Protein AF-K3WAS2-F1 (afdb_monomer)

Organism: Globisporangium ultimum (strain ATCC 200006 / CBS 805.95 / DAOM BR144) (NCBI:txid431595)

Nearest PDB structures (foldseek):
  7zbz-assembly1_D  TM=4.398E-01  e=2.098E-04  Homo sapiens
  7z8t-assembly1_D  TM=2.552E-01  e=1.651E-04  Homo sapiens
  7b92-assembly1_C  TM=2.665E-01  e=4.301E-04  Homo sapiens
  4k92-assembly2_B  TM=4.602E-01  e=2.259E-01  Homo sapiens
  2bnx-assembly1_A  TM=2.368E-01  e=3.545E+00  Mus musculus

pLDDT: mean 71.41, std 23.86, range [25.17, 97.94]

Radius of gyration: 30.24 Å; Cα contacts (8 Å, |Δi|>4): 533; chains: 1; bounding box: 92×74×86 Å

Secondary structure (DSSP, 8-state):
-HHHHHTTS-S-S-----PPPHHHHHHHHHHHHH---HHHHHHHHHHHHHHHHHHHHHHHHHTTT--S---HHHHHHHHHHHHHHHHHHHHHHHHHHT-SSHHHHHHHHHHHHHHHTT-S-HHHHHHHHHHHHHHHHTSS-S--S---GGGTHHHHHHHHHHHHHHHHTEEE-THHHHGGGSS-HHHHHHHHHHHHHTT---S-----EEETTTEEEESS--HIIIIIHHHHHHHHTT-SSHHHHHHHHHHHHHHHHHS-HHHHHHHHHHHHHHHT-----S-TTS-----PPPHHHHHHHHHHHHHHGGGS-HHHHHHTHHHHHHHHHHHHT-SSHHHHHHHHHHHHHHHGGGG---SSTT-HHHHHHHHHHHHHHHHHHPPPS-TTSS-HHHHHHHHHHHHHHHHHHHHHHHH-TTHHHHHHHHHTTT-S-----PPPHHHHHHHHS--S--TTS--GGGSHHHHTTS-----------PPPPHHHHHHHHHHHHHHHHS---HHHHHHHHHHHHHHHHHHHHTSS-HHHHHHHHHHHHHHHSSSGGGGS-TTTHHHHHHHHHHHHHHH--

InterPro domains:
  IPR011989 Armadillo-like helical [G3DSA:1.25.10.10] (143-394)
  IPR016024 Armadillo-type fold [SSF48371] (38-460)

Solvent-accessible surface area (backbone atoms only — not comparable to full-atom values): 32962 Å² total; per-residue (Å²): 116,68,71,71,66,56,67,75,66,82,65,85,95,65,97,68,86,74,79,80,51,64,67,58,54,51,52,48,46,57,50,51,72,70,48,80,54,65,67,63,33,45,53,50,49,54,51,48,52,53,49,50,47,56,58,46,55,52,54,68,68,53,66,78,71,63,87,68,89,80,62,79,64,62,56,52,56,52,51,53,54,50,54,54,45,51,52,54,52,44,50,48,46,48,56,35,16,39,28,91,47,66,70,49,11,55,56,34,24,64,52,38,48,64,47,50,37,46,48,93,44,71,67,58,40,30,50,48,53,40,50,34,51,33,28,44,70,63,78,44,73,94,72,91,70,89,72,54,81,88,56,53,62,42,31,21,31,22,25,31,47,31,49,30,52,43,46,64,57,49,45,69,50,58,73,48,65,55,63,70,72,59,94,51,59,67,60,56,49,53,52,52,53,57,38,61,76,66,74,52,95,73,85,79,66,62,59,26,33,26,41,56,89,74,42,63,73,36,63,66,76,48,64,39,64,73,67,49,41,63,64,47,33,61,57,30,17,48,37,89,53,64,67,37,13,53,28,24,28,48,30,51,39,35,51,41,69,74,43,56,68,72,57,39,52,50,51,52,49,50,49,53,50,59,71,57,46,67,69,80,67,90,58,97,81,62,82,85,70,77,55,72,67,57,66,45,42,41,36,20,48,33,50,29,48,34,60,43,49,78,79,54,60,36,54,60,52,46,76,42,35,90,58,50,51,61,47,45,54,60,36,15,44,37,92,50,66,68,34,10,51,37,32,24,46,29,53,45,35,56,51,52,47,52,73,69,63,68,96,58,96,77,52,68,53,54,58,28,22,45,51,39,42,54,53,50,47,44,62,67,16,61,72,64,94,58,78,81,72,63,53,70,47,32,54,42,19,50,47,53,35,48,39,50,48,43,63,72,43,38,74,34,59,76,69,37,85,55,56,70,53,53,53,57,63,65,44,73,82,60,83,82,76,90,81,91,76,89,82,62,78,66,62,61,51,60,65,70,59,75,88,78,68,77,93,78,78,76,65,78,77,67,53,57,72,58,53,71,74,71,73,77,83,92,71,94,81,76,89,71,85,74,77,80,43,69,54,54,52,51,39,54,51,35,44,54,47,19,78,76,66,73,75,42,54,46,61,58,50,51,50,50,30,51,54,27,44,51,52,53,37,51,57,30,47,72,38,90,49,63,68,31,31,53,53,28,63,64,37,43,44,76,71,45,77,69,79,59,58,84,74,57,58,87,74,56,60,57,53,61,58,57,48,52,57,59,54,52,60,63,74,77,106

Sequence (573 aa):
MSNLWLRTRNGSGSNHLCEWSVEALNGWYHLISSLQEPCLRQSALQFCFQLLRNTLGKDTTTSLKVHQDGDSADKMEHRNCTVVTDQVCTQIMLLGVTDVWSAIRKECAQKAVSLVFMLPAMEAIDTFIERLLHVAVGSEYVRTQDTTRLTQWRERDGALYTLSLILKSIEIDESSRNLGRTNDLSAILATRVASDIKGFCGPESTTTFQFGARHTNVARLPRSLAQTLKPVLYQCLRHDQLSVRENAAQCLKQYVGLCEEPMRLAIFQEVISKLNRMKESHDDNSSAEQELLETYEAEGLLAVLGKLVPSLPSQFLLKHWKFIFPTLEKYVMHISSNVRQKSSAVVLSLAKLTRKRSCDGKDRSSDAAVELLLEMLLSLSEQPHDSNNFCWQQKEGRLLSIDLLVDFLGKDLLLGKYGTKLLNSVTQQHELRKESRNFDEQEDQWANACSSLATWTVGDDDMLDLSASSGGDVHESGQPQSAPSLVDLINEFAEKKTKNTGKYVASEFWQRVLTGWLCQTRQAFTSNQFELRRISRQILPGLSSSDWTRQISSSTFYFIFTFDKRHWEHCLQ

Structure (mmCIF, N/CA/C/O backbone):
data_AF-K3WAS2-F1
#
_entry.id   AF-K3WAS2-F1
#
loop_
_atom_site.group_PDB
_atom_site.id
_atom_site.type_symbol
_atom_site.label_atom_id
_atom_site.label_alt_id
_atom_site.label_comp_id
_atom_site.label_asym_id
_atom_site.label_entity_id
_atom_site.label_seq_id
_atom_site.pdbx_PDB_ins_code
_atom_site.Cartn_x
_atom_site.Cartn_y
_atom_site.Cartn_z
_atom_site.occupancy
_atom_site.B_iso_or_equiv
_atom_site.auth_seq_id
_atom_site.auth_comp_id
_atom_site.auth_asym_id
_atom_site.auth_atom_id
_atom_site.pdbx_PDB_model_num
ATOM 1 N N . MET A 1 1 ? 9.964 -4.653 -41.678 1.00 39.47 1 MET A N 1
ATOM 2 C CA . MET A 1 1 ? 10.665 -5.488 -40.675 1.00 39.47 1 MET A CA 1
ATOM 3 C C . MET A 1 1 ? 11.853 -6.243 -41.273 1.00 39.47 1 MET A C 1
ATOM 5 O O . MET A 1 1 ? 12.947 -6.123 -40.745 1.00 39.47 1 MET A O 1
ATOM 9 N N . SER A 1 2 ? 11.697 -6.925 -42.410 1.00 29.05 2 SER A N 1
ATOM 10 C CA . SER A 1 2 ? 12.776 -7.623 -43.140 1.00 29.05 2 SER A CA 1
ATOM 11 C C . SER A 1 2 ? 13.931 -6.717 -43.611 1.00 29.05 2 SER A C 1
ATOM 13 O O . SER A 1 2 ? 15.087 -7.120 -43.540 1.00 29.05 2 SER A O 1
ATOM 15 N N . ASN A 1 3 ? 13.660 -5.467 -44.003 1.00 32.59 3 ASN A N 1
ATOM 16 C CA . ASN A 1 3 ? 14.702 -4.551 -44.501 1.00 32.59 3 ASN A CA 1
ATOM 17 C C . ASN A 1 3 ? 15.656 -3.997 -43.424 1.00 32.59 3 ASN A C 1
ATOM 19 O O . ASN A 1 3 ? 16.785 -3.646 -43.754 1.00 32.59 3 ASN A O 1
ATOM 23 N N . LEU A 1 4 ? 15.245 -3.948 -42.148 1.00 40.97 4 LEU A N 1
ATOM 24 C CA . LEU A 1 4 ? 16.140 -3.561 -41.042 1.00 40.97 4 LEU A CA 1
ATOM 25 C C . LEU A 1 4 ? 17.075 -4.715 -40.652 1.00 40.97 4 LEU A C 1
ATOM 27 O O . LEU A 1 4 ? 18.218 -4.483 -40.283 1.00 40.97 4 LEU A O 1
ATOM 31 N N . TRP A 1 5 ? 16.610 -5.956 -40.816 1.00 39.47 5 TRP A N 1
ATOM 32 C CA . TRP A 1 5 ? 17.394 -7.168 -40.574 1.00 39.47 5 TRP A CA 1
ATOM 33 C C . TRP A 1 5 ? 18.422 -7.448 -41.686 1.00 39.47 5 TRP A C 1
ATOM 35 O O . TRP A 1 5 ? 19.458 -8.057 -41.450 1.00 39.47 5 TRP A O 1
ATOM 45 N N . LEU A 1 6 ? 18.158 -6.983 -42.913 1.00 35.84 6 LEU A N 1
ATOM 46 C CA . LEU A 1 6 ? 19.024 -7.209 -44.077 1.00 35.84 6 LEU A CA 1
ATOM 47 C C . LEU A 1 6 ? 20.222 -6.251 -44.172 1.00 35.84 6 LEU A C 1
ATOM 49 O O . LEU A 1 6 ? 21.187 -6.571 -44.863 1.00 35.84 6 LEU A O 1
ATOM 53 N N . ARG A 1 7 ? 20.211 -5.102 -43.481 1.00 35.97 7 ARG A N 1
ATOM 54 C CA . ARG A 1 7 ? 21.309 -4.119 -43.575 1.00 35.97 7 ARG A CA 1
ATOM 55 C C . ARG A 1 7 ? 22.540 -4.451 -42.728 1.00 35.97 7 ARG A C 1
ATOM 57 O O . ARG A 1 7 ? 23.614 -3.966 -43.054 1.00 35.97 7 ARG A O 1
ATOM 64 N N . THR A 1 8 ? 22.427 -5.310 -41.716 1.00 40.19 8 THR A N 1
ATOM 65 C CA . THR A 1 8 ? 23.564 -5.737 -40.875 1.00 40.19 8 THR A CA 1
ATOM 66 C C . THR A 1 8 ? 24.336 -6.934 -41.440 1.00 40.19 8 THR A C 1
ATOM 68 O O . THR A 1 8 ? 25.374 -7.300 -40.902 1.00 40.19 8 THR A O 1
ATOM 71 N N . ARG A 1 9 ? 23.873 -7.546 -42.542 1.00 37.53 9 ARG A N 1
ATOM 72 C CA . ARG A 1 9 ? 24.472 -8.772 -43.104 1.00 37.53 9 ARG A CA 1
ATOM 73 C C . ARG A 1 9 ? 25.539 -8.529 -44.185 1.00 37.53 9 ARG A C 1
ATOM 75 O O . ARG A 1 9 ? 26.237 -9.465 -44.557 1.00 37.53 9 ARG A O 1
ATOM 82 N N . ASN A 1 10 ? 25.703 -7.295 -44.669 1.00 32.75 10 ASN A N 1
ATOM 83 C CA . ASN A 1 10 ? 26.609 -6.970 -45.785 1.00 32.75 10 ASN A CA 1
ATOM 84 C C . ASN A 1 10 ? 27.976 -6.403 -45.347 1.00 32.75 10 ASN A C 1
ATOM 86 O O . ASN A 1 10 ? 28.535 -5.543 -46.022 1.00 32.75 10 ASN A O 1
ATOM 90 N N . GLY A 1 11 ? 28.533 -6.906 -44.242 1.00 32.97 11 GLY A N 1
ATOM 91 C CA . GLY A 1 11 ? 29.923 -6.677 -43.837 1.00 32.97 11 GLY A CA 1
ATOM 92 C C . GLY A 1 11 ? 30.620 -8.013 -43.576 1.00 32.97 11 GLY A C 1
ATOM 93 O O . GLY A 1 11 ? 30.273 -8.708 -42.632 1.00 32.97 11 GLY A O 1
ATOM 94 N N . SER A 1 12 ? 31.529 -8.392 -44.475 1.00 36.22 12 SER A N 1
ATOM 95 C CA . SER A 1 12 ? 32.495 -9.507 -44.426 1.00 36.22 12 SER A CA 1
ATOM 96 C C . SER A 1 12 ? 32.457 -10.497 -43.238 1.00 36.22 12 SER A C 1
ATOM 98 O O . SER A 1 12 ? 32.978 -10.224 -42.164 1.00 36.22 12 SER A O 1
ATOM 100 N N . GLY A 1 13 ? 32.015 -11.727 -43.515 1.00 36.62 13 GLY A N 1
ATOM 101 C CA . GLY A 1 13 ? 32.881 -12.909 -43.393 1.00 36.62 13 GLY A CA 1
ATOM 102 C C . GLY A 1 13 ? 33.492 -13.284 -42.036 1.00 36.62 13 GLY A C 1
ATOM 103 O O . GLY A 1 13 ? 34.635 -13.725 -42.017 1.00 36.62 13 GLY A O 1
ATOM 104 N N . SER A 1 14 ? 32.757 -13.215 -40.930 1.00 33.78 14 SER A N 1
ATOM 105 C CA . SER A 1 14 ? 33.001 -14.080 -39.765 1.00 33.78 14 SER A CA 1
ATOM 106 C C . SER A 1 14 ? 31.683 -14.332 -39.028 1.00 33.78 14 SER A C 1
ATOM 108 O O . SER A 1 14 ? 30.789 -13.489 -39.016 1.00 33.78 14 SER A O 1
ATOM 110 N N . ASN A 1 15 ? 31.513 -15.533 -38.468 1.00 34.88 15 ASN A N 1
ATOM 111 C CA . ASN A 1 15 ? 30.300 -15.971 -37.766 1.00 34.88 15 ASN A CA 1
ATOM 112 C C . ASN A 1 15 ? 30.123 -15.257 -36.406 1.00 34.88 15 ASN A C 1
ATOM 114 O O . ASN A 1 15 ? 30.051 -15.905 -35.363 1.00 34.88 15 ASN A O 1
ATOM 118 N N . HIS A 1 16 ? 30.028 -13.927 -36.395 1.00 37.53 16 HIS A N 1
ATOM 119 C CA . HIS A 1 16 ? 29.515 -13.181 -35.252 1.00 37.53 16 HIS A CA 1
ATOM 120 C C . HIS A 1 16 ? 27.990 -13.116 -35.364 1.00 37.53 16 HIS A C 1
ATOM 122 O O . HIS A 1 16 ? 27.424 -12.518 -36.278 1.00 37.53 16 HIS A O 1
ATOM 128 N N . LEU A 1 17 ? 27.309 -13.793 -34.441 1.00 38.81 17 LEU A N 1
ATOM 129 C CA . LEU A 1 17 ? 25.858 -13.762 -34.270 1.00 38.81 17 LEU A CA 1
ATOM 130 C C . LEU A 1 17 ? 25.395 -12.344 -33.893 1.00 38.81 17 LEU A C 1
ATOM 132 O O . LEU A 1 17 ? 25.224 -12.057 -32.711 1.00 38.81 17 LEU A O 1
ATOM 136 N N . CYS A 1 18 ? 25.196 -11.514 -34.923 1.00 43.84 18 CYS A N 1
ATOM 137 C CA . CYS A 1 18 ? 24.570 -10.188 -34.970 1.00 43.84 18 CYS A CA 1
ATOM 138 C C . CYS A 1 18 ? 24.269 -9.583 -33.587 1.00 43.84 18 CYS A C 1
ATOM 140 O O . CYS A 1 18 ? 23.187 -9.778 -33.020 1.00 43.84 18 CYS A O 1
ATOM 142 N N . GLU A 1 19 ? 25.236 -8.851 -33.040 1.00 56.00 19 GLU A N 1
ATOM 143 C CA . GLU A 1 19 ? 24.945 -7.837 -32.032 1.00 56.00 19 GLU A CA 1
ATOM 144 C C . GLU A 1 19 ? 24.032 -6.793 -32.681 1.00 56.00 19 GLU A C 1
ATOM 146 O O . GLU A 1 19 ? 24.221 -6.399 -33.836 1.00 56.00 19 GLU A O 1
ATOM 151 N N . TRP A 1 20 ? 22.960 -6.422 -31.989 1.00 67.44 20 TRP A N 1
ATOM 152 C CA . TRP A 1 20 ? 22.050 -5.405 -32.498 1.00 67.44 20 TRP A CA 1
ATOM 153 C C . TRP A 1 20 ? 22.682 -4.044 -32.260 1.00 67.44 20 TRP A C 1
ATOM 155 O O . TRP A 1 20 ? 23.020 -3.719 -31.125 1.00 67.44 20 TRP A O 1
ATOM 165 N N . SER A 1 21 ? 22.840 -3.254 -33.323 1.00 78.75 21 SER A N 1
ATOM 166 C CA . SER A 1 21 ? 23.417 -1.920 -33.194 1.00 78.75 21 SER A CA 1
ATOM 167 C C . SER A 1 21 ? 22.507 -1.009 -32.366 1.00 78.75 21 SER A C 1
ATOM 169 O O . SER A 1 21 ? 21.276 -1.111 -32.409 1.00 78.75 21 SER A O 1
ATOM 171 N N . VAL A 1 22 ? 23.119 -0.066 -31.649 1.00 80.25 22 VAL A N 1
ATOM 172 C CA . VAL A 1 22 ? 22.429 1.022 -30.933 1.00 80.25 22 VAL A CA 1
ATOM 173 C C . VAL A 1 22 ? 21.424 1.737 -31.848 1.00 80.25 22 VAL A C 1
ATOM 175 O O . VAL A 1 22 ? 20.310 2.054 -31.437 1.00 80.25 22 VAL A O 1
ATOM 178 N N . GLU A 1 23 ? 21.783 1.939 -33.117 1.00 84.06 23 GLU A N 1
ATOM 179 C CA . GLU A 1 23 ? 20.923 2.549 -34.137 1.00 84.06 23 GLU A CA 1
ATOM 180 C C . GLU A 1 23 ? 19.643 1.745 -34.386 1.00 84.06 23 GLU A C 1
ATOM 182 O O . GLU A 1 23 ? 18.564 2.323 -34.522 1.00 84.06 23 GLU A O 1
ATOM 187 N N . ALA A 1 24 ? 19.735 0.411 -34.409 1.00 84.69 24 ALA A N 1
ATOM 188 C CA . ALA A 1 24 ? 18.572 -0.448 -34.582 1.00 84.69 24 ALA A CA 1
ATOM 189 C C . ALA A 1 24 ? 17.635 -0.363 -33.369 1.00 84.69 24 ALA A C 1
ATOM 191 O O . ALA A 1 24 ? 16.418 -0.278 -33.545 1.00 84.69 24 ALA A O 1
ATOM 192 N N . LEU A 1 25 ? 18.183 -0.335 -32.148 1.00 85.31 25 LEU A N 1
ATOM 193 C CA . LEU A 1 25 ? 17.395 -0.165 -30.923 1.00 85.31 25 LEU A CA 1
ATOM 194 C C . LEU A 1 25 ? 16.721 1.216 -30.862 1.00 85.31 25 LEU A C 1
ATOM 196 O O . LEU A 1 25 ? 15.533 1.303 -30.550 1.00 85.31 25 LEU A O 1
ATOM 200 N N . ASN A 1 26 ? 17.423 2.281 -31.254 1.00 86.69 26 ASN A N 1
ATOM 201 C CA . ASN A 1 26 ? 16.835 3.618 -31.385 1.00 86.69 26 ASN A CA 1
ATOM 202 C C . ASN A 1 26 ? 15.735 3.662 -32.455 1.00 86.69 26 ASN A C 1
ATOM 204 O O . ASN A 1 26 ? 14.677 4.256 -32.243 1.00 86.69 26 ASN A O 1
ATOM 208 N N . GLY A 1 27 ? 15.930 2.978 -33.585 1.00 88.38 27 GLY A N 1
ATOM 209 C CA . GLY A 1 27 ? 14.897 2.820 -34.608 1.00 88.38 27 GLY A CA 1
ATOM 210 C C . GLY A 1 27 ? 13.630 2.155 -34.061 1.00 88.38 27 GLY A C 1
ATOM 211 O O . GLY A 1 27 ? 12.522 2.610 -34.345 1.00 88.38 27 GLY A O 1
ATOM 212 N N . TRP A 1 28 ? 13.781 1.126 -33.221 1.00 89.56 28 TRP A N 1
ATOM 213 C CA . TRP A 1 28 ? 12.660 0.491 -32.525 1.00 89.56 28 TRP A CA 1
ATOM 214 C C . TRP A 1 28 ? 11.973 1.422 -31.529 1.00 89.56 28 TRP A C 1
ATOM 216 O O . TRP A 1 28 ? 10.745 1.460 -31.498 1.00 89.56 28 TRP A O 1
ATOM 226 N N . TYR A 1 29 ? 12.733 2.201 -30.759 1.00 89.88 29 TYR A N 1
ATOM 227 C CA . TYR A 1 29 ? 12.173 3.205 -29.855 1.00 89.88 29 TYR A CA 1
ATOM 228 C C . TYR A 1 29 ? 11.280 4.207 -30.606 1.00 89.88 29 TYR A C 1
ATOM 230 O O . TYR A 1 29 ? 10.132 4.429 -30.214 1.00 89.88 29 TYR A O 1
ATOM 238 N N . HIS A 1 30 ? 11.764 4.761 -31.723 1.00 89.62 30 HIS A N 1
ATOM 239 C CA . HIS A 1 30 ? 10.989 5.690 -32.552 1.00 89.62 30 HIS A CA 1
ATOM 240 C C . HIS A 1 30 ? 9.771 5.032 -33.208 1.00 89.62 30 HIS A C 1
ATOM 242 O O . HIS A 1 30 ? 8.698 5.632 -33.267 1.00 89.62 30 HIS A O 1
ATOM 248 N N . LEU A 1 31 ? 9.906 3.784 -33.663 1.00 91.56 31 LEU A N 1
ATOM 249 C CA . LEU A 1 31 ? 8.776 3.041 -34.207 1.00 91.56 31 LEU A CA 1
ATOM 250 C C . LEU A 1 31 ? 7.693 2.863 -33.139 1.00 91.56 31 LEU A C 1
ATOM 252 O O . LEU A 1 31 ? 6.556 3.268 -33.357 1.00 91.56 31 LEU A O 1
ATOM 256 N N . ILE A 1 32 ? 8.044 2.319 -31.971 1.00 90.19 32 ILE A N 1
ATOM 257 C CA . ILE A 1 32 ? 7.086 2.055 -30.892 1.00 90.19 32 ILE A CA 1
ATOM 258 C C . ILE A 1 32 ? 6.431 3.347 -30.421 1.00 90.19 32 ILE A C 1
ATOM 260 O O . ILE A 1 32 ? 5.220 3.361 -30.213 1.00 90.19 32 ILE A O 1
ATOM 264 N N . SER A 1 33 ? 7.190 4.434 -30.260 1.00 87.00 33 SER A N 1
ATOM 265 C CA . SER A 1 33 ? 6.624 5.705 -29.807 1.00 87.00 33 SER A CA 1
ATOM 266 C C . SER A 1 33 ? 5.560 6.236 -30.773 1.00 87.00 33 SER A C 1
ATOM 268 O O . SER A 1 33 ? 4.534 6.719 -30.296 1.00 87.00 33 SER A O 1
ATOM 270 N N . SER A 1 34 ? 5.729 6.021 -32.083 1.00 88.62 34 SER A N 1
ATOM 271 C CA . SER A 1 34 ? 4.763 6.407 -33.122 1.00 88.62 34 SER A CA 1
ATOM 272 C C . SER A 1 34 ? 3.527 5.497 -33.252 1.00 88.62 34 SER A C 1
ATOM 274 O O . SER A 1 34 ? 2.528 5.909 -33.841 1.00 88.62 34 SER A O 1
ATOM 276 N N . LEU A 1 35 ? 3.550 4.273 -32.706 1.00 89.75 35 LEU A N 1
ATOM 277 C CA . LEU A 1 35 ? 2.425 3.336 -32.820 1.00 89.75 35 LEU A CA 1
ATOM 278 C C . LEU A 1 35 ? 1.247 3.759 -31.932 1.00 89.75 35 LEU A C 1
ATOM 280 O O . LEU A 1 35 ? 1.369 3.815 -30.704 1.00 89.75 35 LEU A O 1
ATOM 284 N N . GLN A 1 36 ? 0.087 3.987 -32.555 1.00 87.44 36 GLN A N 1
ATOM 285 C CA . GLN A 1 36 ? -1.169 4.303 -31.862 1.00 87.44 36 GLN A CA 1
ATOM 286 C C . GLN A 1 36 ? -2.010 3.057 -31.549 1.00 87.44 36 GLN A C 1
ATOM 288 O O . GLN A 1 36 ? -2.698 3.019 -30.528 1.00 87.44 36 GLN A O 1
ATOM 293 N N . GLU A 1 37 ? -1.945 2.028 -32.399 1.00 91.50 37 GLU A N 1
ATOM 294 C CA . GLU A 1 37 ? -2.748 0.815 -32.242 1.00 91.50 37 GLU A CA 1
ATOM 295 C C . GLU A 1 37 ? -2.227 -0.052 -31.079 1.00 91.50 37 GLU A C 1
ATOM 297 O O . GLU A 1 37 ? -1.058 -0.455 -31.095 1.00 91.50 37 GLU A O 1
ATOM 302 N N . PRO A 1 38 ? -3.067 -0.374 -30.073 1.00 90.62 38 PRO A N 1
ATOM 303 C CA . PRO A 1 38 ? -2.622 -1.052 -28.856 1.00 90.62 38 PRO A CA 1
ATOM 304 C C . PRO A 1 38 ? -2.054 -2.446 -29.129 1.00 90.62 38 PRO A C 1
ATOM 306 O O . PRO A 1 38 ? -1.020 -2.790 -28.563 1.00 90.62 38 PRO A O 1
ATOM 309 N N . CYS A 1 39 ? -2.671 -3.227 -30.021 1.00 93.06 39 CYS A N 1
ATOM 310 C CA . CYS A 1 39 ? -2.226 -4.586 -30.335 1.00 93.06 39 CYS A CA 1
ATOM 311 C C . CYS A 1 39 ? -0.836 -4.592 -30.984 1.00 93.06 39 CYS A C 1
ATOM 313 O O . CYS A 1 39 ? 0.065 -5.281 -30.506 1.00 93.06 39 CYS A O 1
ATOM 315 N N . LEU A 1 40 ? -0.626 -3.769 -32.018 1.00 93.38 40 LEU A N 1
ATOM 316 C CA . LEU A 1 40 ? 0.681 -3.642 -32.674 1.00 93.38 40 LEU A CA 1
ATOM 317 C C . LEU A 1 40 ? 1.746 -3.124 -31.711 1.00 93.38 40 LEU A C 1
ATOM 319 O O . LEU A 1 40 ? 2.873 -3.619 -31.701 1.00 93.38 40 LEU A O 1
ATOM 323 N N . ARG A 1 41 ? 1.385 -2.143 -30.883 1.00 92.75 41 ARG A N 1
ATOM 324 C CA . ARG A 1 41 ? 2.281 -1.564 -29.887 1.00 92.75 41 ARG A CA 1
ATOM 325 C C . ARG A 1 41 ? 2.698 -2.590 -28.837 1.00 92.75 41 ARG A C 1
ATOM 327 O O . ARG A 1 41 ? 3.886 -2.692 -28.537 1.00 92.75 41 ARG A O 1
ATOM 334 N N . GLN A 1 42 ? 1.750 -3.374 -28.326 1.00 94.44 42 GLN A N 1
ATOM 335 C CA . GLN A 1 42 ? 2.015 -4.462 -27.390 1.00 94.44 42 GLN A CA 1
ATOM 336 C C . GLN A 1 42 ? 2.940 -5.504 -28.023 1.00 94.44 42 GLN A C 1
ATOM 338 O O . GLN A 1 42 ? 3.980 -5.805 -27.447 1.00 94.44 42 GLN A O 1
ATOM 343 N N . SER A 1 43 ? 2.640 -5.997 -29.229 1.00 93.81 43 SER A N 1
ATOM 344 C CA . SER A 1 43 ? 3.497 -6.973 -29.918 1.00 93.81 43 SER A CA 1
ATOM 345 C C . SER A 1 43 ? 4.906 -6.436 -30.200 1.00 93.81 43 SER A C 1
ATOM 347 O O . SER A 1 43 ? 5.885 -7.1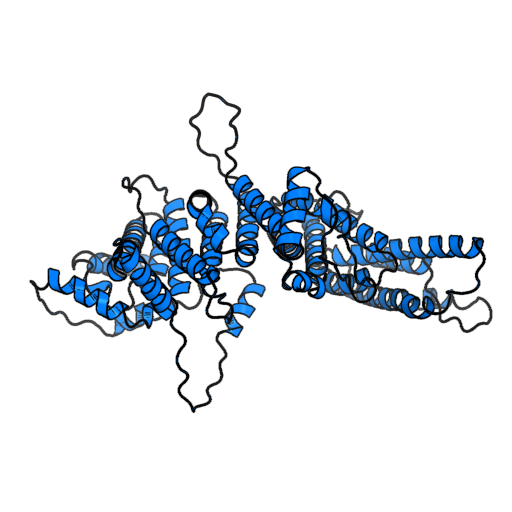60 -30.016 1.00 93.81 43 SER A O 1
ATOM 349 N N . ALA A 1 44 ? 5.037 -5.165 -30.594 1.00 94.31 44 ALA A N 1
ATOM 350 C CA . ALA A 1 44 ? 6.334 -4.528 -30.815 1.00 94.31 44 ALA A CA 1
ATOM 351 C C . ALA A 1 44 ? 7.144 -4.414 -29.513 1.00 94.31 44 ALA A C 1
ATOM 353 O O . ALA A 1 44 ? 8.320 -4.774 -29.489 1.00 94.31 44 ALA A O 1
ATOM 354 N N . LEU A 1 45 ? 6.515 -3.989 -28.412 1.00 94.88 45 LEU A N 1
ATOM 355 C CA . LEU A 1 45 ? 7.146 -3.960 -27.090 1.00 94.88 45 LEU A CA 1
ATOM 356 C C . LEU A 1 45 ? 7.542 -5.366 -26.628 1.00 94.88 45 LEU A C 1
ATOM 358 O O . LEU A 1 45 ? 8.660 -5.560 -26.164 1.00 94.88 45 LEU A O 1
ATOM 362 N N . GLN A 1 46 ? 6.680 -6.369 -26.798 1.00 94.38 46 GLN A N 1
ATOM 363 C CA . GLN A 1 46 ? 6.998 -7.757 -26.459 1.00 94.38 46 GLN A CA 1
ATOM 364 C C . GLN A 1 46 ? 8.238 -8.254 -27.206 1.00 94.38 46 GLN A C 1
ATOM 366 O O . GLN A 1 46 ? 9.138 -8.821 -26.582 1.00 94.38 46 GLN A O 1
ATOM 371 N N . PHE A 1 47 ? 8.303 -7.999 -28.514 1.00 93.94 47 PHE A N 1
ATOM 372 C CA . PHE A 1 47 ? 9.458 -8.330 -29.339 1.00 93.94 47 PHE A CA 1
ATOM 373 C C . PHE A 1 47 ? 10.718 -7.595 -28.866 1.00 93.94 47 PHE A C 1
ATOM 375 O O . PHE A 1 47 ? 11.756 -8.222 -28.662 1.00 93.94 47 PHE A O 1
ATOM 382 N N . CYS A 1 48 ? 10.633 -6.286 -28.610 1.00 93.50 48 CYS A N 1
ATOM 383 C CA . CYS A 1 48 ? 11.768 -5.511 -28.117 1.00 93.50 48 CYS A CA 1
ATOM 384 C C . CYS A 1 48 ? 12.253 -5.989 -26.746 1.00 93.50 48 CYS A C 1
ATOM 386 O O . CYS A 1 48 ? 13.451 -6.110 -26.547 1.00 93.50 48 CYS A O 1
ATOM 388 N N . PHE A 1 49 ? 11.370 -6.342 -25.814 1.00 93.69 49 PHE A N 1
ATOM 389 C CA . PHE A 1 49 ? 11.784 -6.875 -24.513 1.00 93.69 49 PHE A CA 1
ATOM 390 C C . PHE A 1 49 ? 12.463 -8.250 -24.634 1.00 93.69 49 PHE A C 1
ATOM 392 O O . PHE A 1 49 ? 13.425 -8.523 -23.917 1.00 93.69 49 PHE A O 1
ATOM 399 N N . GLN A 1 50 ? 12.012 -9.111 -25.555 1.00 92.25 50 GLN A N 1
ATOM 400 C CA . GLN A 1 50 ? 12.712 -10.364 -25.871 1.00 92.25 50 GLN A CA 1
ATOM 401 C C . GLN A 1 50 ? 14.089 -10.098 -26.484 1.00 92.25 50 GLN A C 1
ATOM 403 O O . GLN A 1 50 ? 15.065 -10.763 -26.137 1.00 92.25 50 GLN A O 1
ATOM 408 N N . LEU A 1 51 ? 14.177 -9.100 -27.364 1.00 89.69 51 LEU A N 1
ATOM 409 C CA . LEU A 1 51 ? 15.432 -8.671 -27.956 1.00 89.69 51 LEU A CA 1
ATOM 410 C C . LEU A 1 51 ? 16.414 -8.175 -26.886 1.00 89.69 51 LEU A C 1
ATOM 412 O O . LEU A 1 51 ? 17.534 -8.675 -26.828 1.00 89.69 51 LEU A O 1
ATOM 416 N N . LEU A 1 52 ? 15.966 -7.279 -26.002 1.00 90.25 52 LEU A N 1
ATOM 417 C CA . LEU A 1 52 ? 16.750 -6.753 -24.880 1.00 90.25 52 LEU A CA 1
ATOM 418 C C . LEU A 1 52 ? 17.237 -7.863 -23.943 1.00 90.25 52 LEU A C 1
ATOM 420 O O . LEU A 1 52 ? 18.378 -7.855 -23.492 1.00 90.25 52 LEU A O 1
ATOM 424 N N . ARG A 1 53 ? 16.394 -8.865 -23.671 1.00 90.31 53 ARG A N 1
ATOM 425 C CA . ARG A 1 53 ? 16.787 -10.036 -22.876 1.00 90.31 53 ARG A CA 1
ATOM 426 C C . ARG A 1 53 ? 17.932 -10.806 -23.529 1.00 90.31 53 ARG A C 1
ATOM 428 O O . ARG A 1 53 ? 18.857 -11.226 -22.840 1.00 90.31 53 ARG A O 1
ATOM 435 N N . ASN A 1 54 ? 17.868 -10.991 -24.844 1.00 87.19 54 ASN A N 1
ATOM 436 C CA . ASN A 1 54 ? 18.888 -11.721 -25.590 1.00 87.19 54 ASN A CA 1
ATOM 437 C C . ASN A 1 54 ? 20.193 -10.931 -25.723 1.00 87.19 54 ASN A C 1
ATOM 439 O O . ASN A 1 54 ? 21.256 -11.547 -25.709 1.00 87.19 54 ASN A O 1
ATOM 443 N N . THR A 1 55 ? 20.136 -9.603 -25.858 1.00 83.81 55 THR A N 1
ATOM 444 C CA . THR A 1 55 ? 21.341 -8.762 -25.894 1.00 83.81 55 THR A CA 1
ATOM 445 C C . THR A 1 55 ? 22.016 -8.746 -24.529 1.00 83.81 55 THR A C 1
ATOM 447 O O . THR A 1 55 ? 23.167 -9.154 -24.427 1.00 83.81 55 THR A O 1
ATOM 450 N N . LEU A 1 56 ? 21.273 -8.423 -23.465 1.00 83.94 56 LEU A N 1
ATOM 451 C CA . LEU A 1 56 ? 21.817 -8.372 -22.107 1.00 83.94 56 LEU A CA 1
ATOM 452 C C . LEU A 1 56 ? 22.301 -9.747 -21.629 1.00 83.94 56 LEU A C 1
ATOM 454 O O . LEU A 1 56 ? 23.324 -9.834 -20.959 1.00 83.94 56 LEU A O 1
ATOM 458 N N . GLY A 1 57 ? 21.613 -10.839 -21.981 1.00 78.19 57 GLY A N 1
ATOM 459 C CA . GLY A 1 57 ? 21.965 -12.193 -21.545 1.00 78.19 57 GLY A CA 1
ATOM 460 C C . GLY A 1 57 ? 23.288 -12.732 -22.108 1.00 78.19 57 GLY A C 1
ATOM 461 O O . GLY A 1 57 ? 23.953 -13.523 -21.431 1.00 78.19 57 GLY A O 1
ATOM 462 N N . LYS A 1 58 ? 23.702 -12.298 -23.307 1.00 71.94 58 LYS A N 1
ATOM 463 C CA . LYS A 1 58 ? 24.947 -12.760 -23.949 1.00 71.94 58 LYS A CA 1
ATOM 464 C C . LYS A 1 58 ? 26.191 -12.301 -23.182 1.00 71.94 58 LYS A C 1
ATOM 466 O O . LYS A 1 58 ? 27.071 -13.125 -22.927 1.00 71.94 58 LYS A O 1
ATOM 471 N N . ASP A 1 59 ? 26.200 -11.063 -22.694 1.00 60.28 59 ASP A N 1
ATOM 472 C CA . ASP A 1 59 ? 27.353 -10.465 -22.001 1.00 60.28 59 ASP A CA 1
ATOM 473 C C . ASP A 1 59 ? 27.746 -11.200 -20.709 1.00 60.28 59 ASP A C 1
ATOM 475 O O . ASP A 1 59 ? 28.919 -11.230 -20.334 1.00 60.28 59 ASP A O 1
ATOM 479 N N . THR A 1 60 ? 26.797 -11.893 -20.064 1.00 54.41 60 THR A N 1
ATOM 480 C CA . THR A 1 60 ? 27.075 -12.705 -18.863 1.00 54.41 60 THR A CA 1
ATOM 481 C C . THR A 1 60 ? 28.034 -13.856 -19.144 1.00 54.41 60 THR A C 1
ATOM 483 O O . THR A 1 60 ? 28.790 -14.260 -18.267 1.00 54.41 60 THR A O 1
ATOM 486 N N . THR A 1 61 ? 27.989 -14.414 -20.355 1.00 50.97 61 THR A N 1
ATOM 487 C CA . THR A 1 61 ? 28.777 -15.602 -20.715 1.00 50.97 61 THR A CA 1
ATOM 488 C C . THR A 1 61 ? 30.159 -15.256 -21.260 1.00 50.97 61 THR A C 1
ATOM 490 O O . THR A 1 61 ? 31.094 -16.042 -21.105 1.00 50.97 61 THR A O 1
ATOM 493 N N . THR A 1 62 ? 30.312 -14.070 -21.850 1.00 48.69 62 THR A N 1
ATOM 494 C CA . THR A 1 62 ? 31.566 -13.592 -22.445 1.00 48.69 62 THR A CA 1
ATOM 495 C C . THR A 1 62 ? 32.477 -12.924 -21.414 1.00 48.69 62 THR A C 1
ATOM 497 O O . THR A 1 62 ? 33.687 -13.139 -21.451 1.00 48.69 62 THR A O 1
ATOM 500 N N . SER A 1 63 ? 31.924 -12.205 -20.425 1.00 46.06 63 SER A N 1
ATOM 501 C CA . SER A 1 63 ? 32.725 -11.520 -19.393 1.00 46.06 63 SER A CA 1
ATOM 502 C C . SER A 1 63 ? 33.500 -12.471 -18.467 1.00 46.06 63 SER A C 1
ATOM 504 O O . SER A 1 63 ? 34.497 -12.069 -17.876 1.00 46.06 63 SER A O 1
ATOM 506 N N . LEU A 1 64 ? 33.099 -13.743 -18.369 1.00 46.19 64 LEU A N 1
ATOM 507 C CA . LEU A 1 64 ? 33.826 -14.769 -17.609 1.00 46.19 64 LEU A CA 1
ATOM 508 C C . LEU A 1 64 ? 35.092 -15.286 -18.321 1.00 46.19 64 LEU A C 1
ATOM 510 O O . LEU A 1 64 ? 35.865 -16.017 -17.709 1.00 46.19 64 LEU A O 1
ATOM 514 N N . LYS A 1 65 ? 35.329 -14.925 -19.593 1.00 45.25 65 LYS A N 1
ATOM 515 C CA . LYS A 1 65 ? 36.450 -15.453 -20.397 1.00 45.25 65 LYS A CA 1
ATOM 516 C C . LYS A 1 65 ? 37.508 -14.423 -20.818 1.00 45.25 65 LYS A C 1
ATOM 518 O O . LYS A 1 65 ? 38.544 -14.836 -21.320 1.00 45.25 65 LYS A O 1
ATOM 523 N N . VAL A 1 66 ? 37.296 -13.120 -20.608 1.00 48.38 66 VAL A N 1
ATOM 524 C CA . VAL A 1 66 ? 38.151 -12.042 -21.173 1.00 48.38 66 VAL A CA 1
ATOM 525 C C . VAL A 1 66 ? 39.101 -11.413 -20.134 1.00 48.38 66 VAL A C 1
ATOM 527 O O . VAL A 1 66 ? 39.654 -10.337 -20.330 1.00 48.38 66 VAL A O 1
ATOM 530 N N . HIS A 1 67 ? 39.348 -12.071 -18.998 1.00 44.16 67 HIS A N 1
ATOM 531 C CA . HIS A 1 67 ? 40.182 -11.488 -17.936 1.00 44.16 67 HIS A CA 1
ATOM 532 C C . HIS A 1 67 ? 41.707 -11.541 -18.149 1.00 44.16 67 HIS A C 1
ATOM 534 O O . HIS A 1 67 ? 42.441 -11.139 -17.247 1.00 44.16 67 HIS A O 1
ATOM 540 N N . GLN A 1 68 ? 42.212 -11.945 -19.316 1.00 48.28 68 GLN A N 1
ATOM 541 C CA . GLN A 1 68 ? 43.642 -11.862 -19.636 1.00 48.28 68 GLN A CA 1
ATOM 542 C C . GLN A 1 68 ? 43.825 -11.335 -21.067 1.00 48.28 68 GLN A C 1
ATOM 544 O O . GLN A 1 68 ? 43.223 -11.863 -21.992 1.00 48.28 68 GLN A O 1
ATOM 549 N N . ASP A 1 69 ? 44.637 -10.285 -21.204 1.00 49.56 69 ASP A N 1
ATOM 550 C CA . ASP A 1 69 ? 45.109 -9.649 -22.446 1.00 49.56 69 ASP A CA 1
ATOM 551 C C . ASP A 1 69 ? 44.102 -8.819 -23.265 1.00 49.56 69 ASP A C 1
ATOM 553 O O . ASP A 1 69 ? 43.428 -9.290 -24.174 1.00 49.56 69 ASP A O 1
ATOM 557 N N . GLY A 1 70 ? 44.066 -7.513 -22.980 1.00 51.44 70 GLY A N 1
ATOM 558 C CA . GLY A 1 70 ? 43.427 -6.510 -23.836 1.00 51.44 70 GLY A CA 1
ATOM 559 C C . GLY A 1 70 ? 43.948 -5.104 -23.532 1.00 51.44 70 GLY A C 1
ATOM 560 O O . GLY A 1 70 ? 43.959 -4.691 -22.361 1.00 51.44 70 GLY A O 1
ATOM 561 N N . ASP A 1 71 ? 44.389 -4.409 -24.582 1.00 54.94 71 ASP A N 1
ATOM 562 C CA . ASP A 1 71 ? 44.993 -3.074 -24.573 1.00 54.94 71 ASP A CA 1
ATOM 563 C C . ASP A 1 71 ? 44.080 -1.999 -23.950 1.00 54.94 71 ASP A C 1
ATOM 565 O O . ASP A 1 71 ? 42.849 -2.079 -23.960 1.00 54.94 71 ASP A O 1
ATOM 569 N N . SER A 1 72 ? 44.696 -0.966 -23.371 1.00 59.22 72 SER A N 1
ATOM 570 C CA . SER A 1 72 ? 44.017 0.074 -22.576 1.00 59.22 72 SER A CA 1
ATOM 571 C C . SER A 1 72 ? 43.006 0.919 -23.368 1.00 59.22 72 SER A C 1
ATOM 573 O O . SER A 1 72 ? 42.066 1.449 -22.775 1.00 59.22 72 SER A O 1
ATOM 575 N N . ALA A 1 73 ? 43.194 1.055 -24.686 1.00 59.09 73 ALA A N 1
ATOM 576 C CA . ALA A 1 73 ? 42.348 1.867 -25.564 1.00 59.09 73 ALA A CA 1
ATOM 577 C C . ALA A 1 73 ? 41.016 1.169 -25.901 1.00 59.09 73 ALA A C 1
ATOM 579 O O . ALA A 1 73 ? 39.952 1.768 -25.733 1.00 59.09 73 ALA A O 1
ATOM 580 N N . ASP A 1 74 ? 41.059 -0.125 -26.230 1.00 58.66 74 ASP A N 1
ATOM 581 C CA . ASP A 1 74 ? 39.872 -0.925 -26.567 1.00 58.66 74 ASP A CA 1
ATOM 582 C C . ASP A 1 74 ? 38.909 -1.058 -25.376 1.00 58.66 74 ASP A C 1
ATOM 584 O O . ASP A 1 74 ? 37.687 -1.073 -25.532 1.00 58.66 74 ASP A O 1
ATOM 588 N N . LYS A 1 75 ? 39.440 -1.061 -24.145 1.00 61.56 75 LYS A N 1
ATOM 589 C CA . LYS A 1 75 ? 38.630 -1.061 -22.914 1.00 61.56 75 LYS A CA 1
ATOM 590 C C . LYS A 1 75 ? 37.809 0.218 -22.733 1.00 61.56 75 LYS A C 1
ATOM 592 O O . LYS A 1 75 ? 36.730 0.164 -22.139 1.00 61.56 75 LYS A O 1
ATOM 597 N N . MET A 1 76 ? 38.309 1.363 -23.199 1.00 59.81 76 MET A N 1
ATOM 598 C CA . MET A 1 76 ? 37.609 2.645 -23.077 1.00 59.81 76 MET A CA 1
ATOM 599 C C . MET A 1 76 ? 36.494 2.768 -24.122 1.00 59.81 76 MET A C 1
ATOM 601 O O . MET A 1 76 ? 35.389 3.195 -23.787 1.00 59.81 76 MET A O 1
ATOM 605 N N . GLU A 1 77 ? 36.747 2.332 -25.356 1.00 61.81 77 GLU A N 1
ATOM 606 C CA . GLU A 1 77 ? 35.741 2.321 -26.423 1.00 61.81 77 GLU A CA 1
ATOM 607 C C . GLU A 1 77 ? 34.612 1.319 -26.132 1.00 61.81 77 GLU A C 1
ATOM 609 O O . GLU A 1 77 ? 33.431 1.662 -26.244 1.00 61.81 77 GLU A O 1
ATOM 614 N N . HIS A 1 78 ? 34.952 0.129 -25.620 1.00 64.31 78 HIS A N 1
ATOM 615 C CA . HIS A 1 78 ? 33.964 -0.866 -25.202 1.00 64.31 78 HIS A CA 1
ATOM 616 C C . HIS A 1 78 ? 33.067 -0.354 -24.060 1.00 64.31 78 HIS A C 1
ATOM 618 O O . HIS A 1 78 ? 31.847 -0.500 -24.128 1.00 64.31 78 HIS A O 1
ATOM 624 N N . ARG A 1 79 ? 33.633 0.341 -23.058 1.00 63.62 79 ARG A N 1
ATOM 625 C CA . ARG A 1 79 ? 32.852 0.974 -21.975 1.00 63.62 79 ARG A CA 1
ATOM 626 C C . ARG A 1 79 ? 31.881 2.045 -22.477 1.00 63.62 79 ARG A C 1
ATOM 628 O O . ARG A 1 79 ? 30.760 2.134 -21.981 1.00 63.62 79 ARG A O 1
ATOM 635 N N . ASN A 1 80 ? 32.279 2.854 -23.457 1.00 66.88 80 ASN A N 1
ATOM 636 C CA . ASN A 1 80 ? 31.387 3.865 -24.028 1.00 66.88 80 ASN A CA 1
ATOM 637 C C . ASN A 1 80 ? 30.226 3.214 -24.797 1.00 66.88 80 ASN A C 1
ATOM 639 O O . ASN A 1 80 ? 29.080 3.642 -24.660 1.00 66.88 80 ASN A O 1
ATOM 643 N N . CYS A 1 81 ? 30.497 2.140 -25.544 1.00 67.56 81 CYS A N 1
ATOM 644 C CA . CYS A 1 81 ? 29.473 1.380 -26.261 1.00 67.56 81 CYS A CA 1
ATOM 645 C C . CYS A 1 81 ? 28.447 0.732 -25.308 1.00 67.56 81 CYS A C 1
ATOM 647 O O . CYS A 1 81 ? 27.237 0.803 -25.555 1.00 67.56 81 CYS A O 1
ATOM 649 N N . THR A 1 82 ? 28.901 0.173 -24.178 1.00 74.50 82 THR A N 1
ATOM 650 C CA . THR A 1 82 ? 28.009 -0.418 -23.165 1.00 74.50 82 THR A CA 1
ATOM 651 C C . THR A 1 82 ? 27.108 0.629 -22.513 1.00 74.50 82 THR A C 1
ATOM 653 O O . THR A 1 82 ? 25.909 0.403 -22.389 1.00 74.50 82 THR A O 1
ATOM 656 N N . VAL A 1 83 ? 27.640 1.816 -22.191 1.00 76.75 83 VAL A N 1
ATOM 657 C CA . VAL A 1 83 ? 26.851 2.900 -21.575 1.00 76.75 83 VAL A CA 1
ATOM 658 C C . VAL A 1 83 ? 25.734 3.376 -22.505 1.00 76.75 83 VAL A C 1
ATOM 660 O O . VAL A 1 83 ? 24.598 3.560 -22.069 1.00 76.75 83 VAL A O 1
ATOM 663 N N . VAL A 1 84 ? 26.026 3.548 -23.796 1.00 78.75 84 VAL A N 1
ATOM 664 C CA . VAL A 1 84 ? 25.013 3.962 -24.778 1.00 78.75 84 VAL A CA 1
ATOM 665 C C . VAL A 1 84 ? 23.948 2.875 -24.951 1.00 78.75 84 VAL A C 1
ATOM 667 O O . VAL A 1 84 ? 22.756 3.174 -25.016 1.00 78.75 84 VAL A O 1
ATOM 670 N N . THR A 1 85 ? 24.355 1.606 -24.972 1.00 81.69 85 THR A N 1
ATOM 671 C CA . THR A 1 85 ? 23.422 0.477 -25.066 1.00 81.69 85 THR A CA 1
ATOM 672 C C . THR A 1 85 ? 22.494 0.424 -23.850 1.00 81.69 85 THR A C 1
ATOM 674 O O . THR A 1 85 ? 21.276 0.340 -24.021 1.00 81.69 85 THR A O 1
ATOM 677 N N . ASP A 1 86 ? 23.027 0.577 -22.635 1.00 84.50 86 ASP A N 1
ATOM 678 C CA . ASP A 1 86 ? 22.252 0.608 -21.388 1.00 84.50 86 ASP A CA 1
ATOM 679 C C . ASP A 1 86 ? 21.235 1.760 -21.367 1.00 84.50 86 ASP A C 1
ATOM 681 O O . ASP A 1 86 ? 20.086 1.581 -20.943 1.00 84.50 86 ASP A O 1
ATOM 685 N N . GLN A 1 87 ? 21.614 2.935 -21.880 1.00 87.62 87 GLN A N 1
ATOM 686 C CA . GLN A 1 87 ? 20.714 4.085 -22.000 1.00 87.62 87 GLN A CA 1
ATOM 687 C C . GLN A 1 87 ? 19.530 3.799 -22.929 1.00 87.62 87 GLN A C 1
ATOM 689 O O . GLN A 1 87 ? 18.386 4.096 -22.572 1.00 87.62 87 GLN A O 1
ATOM 694 N N . VAL A 1 88 ? 19.765 3.189 -24.094 1.00 86.44 88 VAL A N 1
ATOM 695 C CA . VAL A 1 88 ? 18.680 2.850 -25.028 1.00 86.44 88 VAL A CA 1
ATOM 696 C C . VAL A 1 88 ? 17.794 1.733 -24.465 1.00 86.44 88 VAL A C 1
ATOM 698 O O . VAL A 1 88 ? 16.567 1.818 -24.554 1.00 86.44 88 VAL A O 1
ATOM 701 N N . CYS A 1 89 ? 18.378 0.730 -23.797 1.00 89.56 89 CYS A N 1
ATOM 702 C CA . CYS A 1 89 ? 17.618 -0.299 -23.078 1.00 89.56 89 CYS A CA 1
ATOM 703 C C . CYS A 1 89 ? 16.680 0.337 -22.040 1.00 89.56 89 CYS A C 1
ATOM 705 O O . CYS A 1 89 ? 15.484 0.045 -22.003 1.00 89.56 89 CYS A O 1
ATOM 707 N N . THR A 1 90 ? 17.217 1.265 -21.244 1.00 91.31 90 THR A N 1
ATOM 708 C CA . THR A 1 90 ? 16.492 2.047 -20.232 1.00 91.31 90 THR A CA 1
ATOM 709 C C . THR A 1 90 ? 15.338 2.835 -20.858 1.00 91.31 90 THR A C 1
ATOM 711 O O . THR A 1 90 ? 14.232 2.820 -20.324 1.00 91.31 90 THR A O 1
ATOM 714 N N . GLN A 1 91 ? 15.546 3.479 -22.012 1.00 91.50 91 GLN A N 1
ATOM 715 C CA . GLN A 1 91 ? 14.498 4.223 -22.723 1.00 91.50 91 GLN A CA 1
ATOM 716 C C . GLN A 1 91 ? 13.361 3.326 -23.231 1.00 91.50 91 GLN A C 1
ATOM 718 O O . GLN A 1 91 ? 12.193 3.675 -23.063 1.00 91.50 91 GLN A O 1
ATOM 723 N N . ILE A 1 92 ? 13.675 2.167 -23.817 1.00 92.75 92 ILE A N 1
ATOM 724 C CA . ILE A 1 92 ? 12.660 1.220 -24.308 1.00 92.75 92 ILE A CA 1
ATOM 725 C C . ILE A 1 92 ? 11.857 0.634 -23.141 1.00 92.75 92 ILE A C 1
ATOM 727 O O . ILE A 1 92 ? 10.628 0.556 -23.219 1.00 92.75 92 ILE A O 1
ATOM 731 N N . MET A 1 93 ? 12.528 0.254 -22.047 1.00 95.25 93 MET A N 1
ATOM 732 C CA . MET A 1 93 ? 11.848 -0.216 -20.838 1.00 95.25 93 MET A CA 1
ATOM 733 C C . MET A 1 93 ? 10.914 0.862 -20.290 1.00 95.25 93 MET A C 1
ATOM 735 O O . MET A 1 93 ? 9.742 0.581 -20.039 1.00 95.25 93 MET A O 1
ATOM 739 N N . LEU A 1 94 ? 11.406 2.100 -20.176 1.00 94.38 94 LEU A N 1
ATOM 740 C CA . LEU A 1 94 ? 10.626 3.221 -19.671 1.00 94.38 94 LEU A CA 1
ATOM 741 C C . LEU A 1 94 ? 9.388 3.487 -20.547 1.00 94.38 94 LEU A C 1
ATOM 743 O O . LEU A 1 94 ? 8.292 3.617 -20.016 1.00 94.38 94 LEU A O 1
ATOM 747 N N . LEU A 1 95 ? 9.531 3.455 -21.877 1.00 93.56 95 LEU A N 1
ATOM 748 C CA . LEU A 1 95 ? 8.430 3.630 -22.835 1.00 93.56 95 LEU A CA 1
ATOM 749 C C . LEU A 1 95 ? 7.302 2.600 -22.664 1.00 93.56 95 LEU A C 1
ATOM 751 O O . LEU A 1 95 ? 6.131 2.931 -22.867 1.00 93.56 95 LEU A O 1
ATOM 755 N N . GLY A 1 96 ? 7.652 1.353 -22.336 1.00 93.94 96 GLY A N 1
ATOM 756 C CA . GLY A 1 96 ? 6.682 0.283 -22.106 1.00 93.94 96 GLY A CA 1
ATOM 757 C C . GLY A 1 96 ? 5.976 0.403 -20.757 1.00 93.94 96 GLY A C 1
ATOM 758 O O . GLY A 1 96 ? 4.760 0.237 -20.673 1.00 93.94 96 GLY A O 1
ATOM 759 N N . VAL A 1 97 ? 6.713 0.718 -19.689 1.00 95.75 97 VAL A N 1
ATOM 760 C CA . VAL A 1 97 ? 6.121 0.796 -18.342 1.00 95.75 97 VAL A CA 1
ATOM 761 C C . VAL A 1 97 ? 5.287 2.055 -18.123 1.00 95.75 97 VAL A C 1
ATOM 763 O O . VAL A 1 97 ? 4.392 2.041 -17.285 1.00 95.75 97 VAL A O 1
ATOM 766 N N . THR A 1 98 ? 5.517 3.116 -18.898 1.00 93.62 98 THR A N 1
ATOM 767 C CA . THR A 1 98 ? 4.725 4.358 -18.868 1.00 93.62 98 THR A CA 1
ATOM 768 C C . THR A 1 98 ? 3.679 4.424 -19.984 1.00 93.62 98 THR A C 1
ATOM 770 O O . THR A 1 98 ? 3.206 5.496 -20.355 1.00 93.62 98 THR A O 1
ATOM 773 N N . ASP A 1 99 ? 3.282 3.278 -20.544 1.00 92.38 99 ASP A N 1
ATOM 774 C CA . ASP A 1 99 ? 2.291 3.235 -21.616 1.00 92.38 99 ASP A CA 1
ATOM 775 C C . ASP A 1 99 ? 0.920 3.832 -21.229 1.00 92.38 99 ASP A C 1
ATOM 777 O O . ASP A 1 99 ? 0.492 3.803 -20.078 1.00 92.38 99 ASP A O 1
ATOM 781 N N . VAL A 1 100 ? 0.158 4.340 -22.198 1.00 88.31 100 VAL A N 1
ATOM 782 C CA . VAL A 1 100 ? -1.201 4.855 -21.953 1.00 88.31 100 VAL A CA 1
ATOM 783 C C . VAL A 1 100 ? -2.197 3.745 -21.603 1.00 88.31 100 VAL A C 1
ATOM 785 O O . VAL A 1 100 ? -3.174 4.015 -20.895 1.00 88.31 100 VAL A O 1
ATOM 788 N N . TRP A 1 101 ? -1.940 2.508 -22.038 1.00 90.25 101 TRP A N 1
ATOM 789 C CA . TRP A 1 101 ? -2.789 1.341 -21.798 1.00 90.25 101 TRP A CA 1
ATOM 790 C C . TRP A 1 101 ? -2.323 0.552 -20.572 1.00 90.25 101 TRP A C 1
ATOM 792 O O . TRP A 1 101 ? -1.188 0.084 -20.510 1.00 90.25 101 TRP A O 1
ATOM 802 N N . SER A 1 102 ? -3.214 0.356 -19.596 1.00 90.88 102 SER A N 1
ATOM 803 C CA . SER A 1 102 ? -2.881 -0.310 -18.326 1.00 90.88 102 SER A CA 1
ATOM 804 C C . SER A 1 102 ? -2.406 -1.756 -18.501 1.00 90.88 102 SER A C 1
ATOM 806 O O . SER A 1 102 ? -1.475 -2.167 -17.815 1.00 90.88 102 SER A O 1
ATOM 808 N N . ALA A 1 103 ? -3.000 -2.512 -19.431 1.00 93.12 103 ALA A N 1
ATOM 809 C CA . ALA A 1 103 ? -2.585 -3.883 -19.730 1.00 93.12 103 ALA A CA 1
ATOM 810 C C . ALA A 1 103 ? -1.132 -3.944 -20.231 1.00 93.12 103 ALA A C 1
ATOM 812 O O . ALA A 1 103 ? -0.339 -4.731 -19.718 1.00 93.12 103 ALA A O 1
ATOM 813 N N . ILE A 1 104 ? -0.767 -3.047 -21.158 1.00 94.56 104 ILE A N 1
ATOM 814 C CA . ILE A 1 104 ? 0.601 -2.931 -21.681 1.00 94.56 104 ILE A CA 1
ATOM 815 C C . ILE A 1 104 ? 1.560 -2.540 -20.553 1.00 94.56 104 ILE A C 1
ATOM 817 O O . ILE A 1 104 ? 2.574 -3.207 -20.372 1.00 94.56 104 ILE A O 1
ATOM 821 N N . ARG A 1 105 ? 1.213 -1.530 -19.735 1.00 94.25 105 ARG A N 1
ATOM 822 C CA . ARG A 1 105 ? 2.042 -1.114 -18.590 1.00 94.25 105 ARG A CA 1
ATOM 823 C C . ARG A 1 105 ? 2.343 -2.264 -17.639 1.00 94.25 105 ARG A C 1
ATOM 825 O O . ARG A 1 105 ? 3.501 -2.476 -17.296 1.00 94.25 105 ARG A O 1
ATOM 832 N N . LYS A 1 106 ? 1.312 -2.999 -17.210 1.00 94.50 106 LYS A N 1
ATOM 833 C CA . LYS A 1 106 ? 1.459 -4.101 -16.248 1.00 94.50 106 LYS A CA 1
ATOM 834 C C . LYS A 1 106 ? 2.337 -5.219 -16.809 1.00 94.50 106 LYS A C 1
ATOM 836 O O . LYS A 1 106 ? 3.230 -5.694 -16.111 1.00 94.50 106 LYS A O 1
ATOM 841 N N . GLU A 1 107 ? 2.132 -5.595 -18.070 1.00 95.31 107 GLU A N 1
ATOM 842 C CA . GLU A 1 107 ? 2.946 -6.617 -18.730 1.00 95.31 107 GLU A CA 1
ATOM 843 C C . GLU A 1 107 ? 4.408 -6.167 -18.898 1.00 95.31 107 GLU A C 1
ATOM 845 O O . GLU A 1 107 ? 5.342 -6.904 -18.572 1.00 95.31 107 GLU A O 1
ATOM 850 N N . CYS A 1 108 ? 4.623 -4.936 -19.370 1.00 96.56 108 CYS A N 1
ATOM 851 C CA . CYS A 1 108 ? 5.957 -4.365 -19.516 1.00 96.56 108 CYS A CA 1
ATOM 852 C C . CYS A 1 108 ? 6.665 -4.225 -18.168 1.00 96.56 108 CYS A C 1
ATOM 854 O O . CYS A 1 108 ? 7.853 -4.515 -18.101 1.00 96.56 108 CYS A O 1
ATOM 856 N N . ALA A 1 109 ? 5.965 -3.851 -17.094 1.00 96.44 109 ALA A N 1
ATOM 857 C CA . ALA A 1 109 ? 6.541 -3.732 -15.755 1.00 96.44 109 ALA A CA 1
ATOM 858 C C . ALA A 1 109 ? 7.072 -5.077 -15.241 1.00 96.44 109 ALA A C 1
ATOM 860 O O . ALA A 1 109 ? 8.210 -5.153 -14.779 1.00 96.44 109 ALA A O 1
ATOM 861 N N . GLN A 1 110 ? 6.298 -6.158 -15.400 1.00 94.62 110 GLN A N 1
ATOM 862 C CA . GLN A 1 110 ? 6.734 -7.512 -15.036 1.00 94.62 110 GLN A CA 1
ATOM 863 C C . GLN A 1 110 ? 8.002 -7.928 -15.793 1.00 94.62 110 GLN A C 1
ATOM 865 O O . GLN A 1 110 ? 8.932 -8.484 -15.208 1.00 94.62 110 GLN A O 1
ATOM 870 N N . LYS A 1 111 ? 8.071 -7.627 -17.095 1.00 95.00 111 LYS A N 1
ATOM 871 C CA . LYS A 1 111 ? 9.250 -7.945 -17.910 1.00 95.00 111 LYS A CA 1
ATOM 872 C C . LYS A 1 111 ? 10.440 -7.042 -17.579 1.00 95.00 111 LYS A C 1
ATOM 874 O O . LYS A 1 111 ? 11.561 -7.545 -17.498 1.00 95.00 111 LYS A O 1
ATOM 879 N N . ALA A 1 112 ? 10.205 -5.749 -17.352 1.00 95.56 112 ALA A N 1
ATOM 880 C CA . ALA A 1 112 ? 11.232 -4.749 -17.066 1.00 95.56 112 ALA A CA 1
ATOM 881 C C . ALA A 1 112 ? 12.028 -5.119 -15.817 1.00 95.56 112 ALA A C 1
ATOM 883 O O . ALA A 1 112 ? 13.248 -5.082 -15.855 1.00 95.56 112 ALA A O 1
ATOM 884 N N . VAL A 1 113 ? 11.366 -5.577 -14.753 1.00 93.25 113 VAL A N 1
ATOM 885 C CA . VAL A 1 113 ? 12.031 -5.998 -13.506 1.00 93.25 113 VAL A CA 1
ATOM 886 C C . VAL A 1 113 ? 13.100 -7.062 -13.770 1.00 93.25 113 VAL A C 1
ATOM 888 O O . VAL A 1 113 ? 14.224 -6.944 -13.290 1.00 93.25 113 VAL A O 1
ATOM 891 N N . SER A 1 114 ? 12.784 -8.062 -14.601 1.00 90.19 114 SER A N 1
ATOM 892 C CA . SER A 1 114 ? 13.757 -9.100 -14.963 1.00 90.19 114 SER A CA 1
ATOM 893 C C . SER A 1 114 ? 14.922 -8.560 -15.798 1.00 90.19 114 SER A C 1
ATOM 895 O O . SER A 1 114 ? 16.044 -9.031 -15.644 1.00 90.19 114 SER A O 1
ATOM 897 N N . LEU A 1 115 ? 14.669 -7.573 -16.666 1.00 92.88 115 LEU A N 1
ATOM 898 C CA . LEU A 1 115 ? 15.679 -6.958 -17.531 1.00 92.88 115 LEU A CA 1
ATOM 899 C C . LEU A 1 115 ? 16.613 -6.018 -16.766 1.00 92.88 115 LEU A C 1
ATOM 901 O O . LEU A 1 115 ? 17.816 -6.038 -17.003 1.00 92.88 115 LEU A O 1
ATOM 905 N N . VAL A 1 116 ? 16.079 -5.226 -15.837 1.00 93.94 116 VAL A N 1
ATOM 906 C CA . VAL A 1 116 ? 16.841 -4.235 -15.064 1.00 93.94 116 VAL A CA 1
ATOM 907 C C . VAL A 1 116 ? 17.965 -4.905 -14.286 1.00 93.94 116 VAL A C 1
ATOM 909 O O . VAL A 1 116 ? 19.102 -4.457 -14.349 1.00 93.94 116 VAL A O 1
ATOM 912 N N . PHE A 1 117 ? 17.698 -6.034 -13.628 1.00 92.12 117 PHE A N 1
ATOM 913 C CA . PHE A 1 117 ? 18.739 -6.773 -12.901 1.00 92.12 117 PHE A CA 1
ATOM 914 C C . PHE A 1 117 ? 19.695 -7.564 -13.805 1.00 92.12 117 PHE A C 1
ATOM 916 O O . PHE A 1 117 ? 20.678 -8.123 -13.321 1.00 92.12 117 PHE A O 1
ATOM 923 N N . MET A 1 118 ? 19.442 -7.601 -15.117 1.00 90.31 118 MET A N 1
ATOM 924 C CA . MET A 1 118 ? 20.408 -8.081 -16.104 1.00 90.31 118 MET A CA 1
ATOM 925 C C . MET A 1 118 ? 21.327 -6.970 -16.619 1.00 90.31 118 MET A C 1
ATOM 927 O O . MET A 1 118 ? 22.254 -7.288 -17.357 1.00 90.31 118 MET A O 1
ATOM 931 N N . LEU A 1 119 ? 21.137 -5.699 -16.249 1.00 89.56 119 LEU A N 1
ATOM 932 C CA . LEU A 1 119 ? 22.051 -4.631 -16.665 1.00 89.56 119 LEU A CA 1
ATOM 933 C C . LEU A 1 119 ? 23.471 -4.877 -16.113 1.00 89.56 119 LEU A C 1
ATOM 935 O O . LEU A 1 119 ? 23.602 -5.360 -14.982 1.00 89.56 119 LEU A O 1
ATOM 939 N N . PRO A 1 120 ? 24.542 -4.595 -16.882 1.00 85.19 120 PRO A N 1
ATOM 940 C CA . PRO A 1 120 ? 25.913 -4.911 -16.468 1.00 85.19 120 PRO A CA 1
ATOM 941 C C . PRO A 1 120 ? 26.397 -4.099 -15.262 1.00 85.19 120 PRO A C 1
ATOM 943 O O . PRO A 1 120 ? 27.119 -4.626 -14.420 1.00 85.19 120 PRO A O 1
ATOM 946 N N . ALA A 1 121 ? 25.998 -2.829 -15.174 1.00 87.06 121 ALA A N 1
ATOM 947 C CA . ALA A 1 121 ? 26.468 -1.887 -14.164 1.00 87.06 121 ALA A CA 1
ATOM 948 C C . ALA A 1 121 ? 25.375 -1.559 -13.133 1.00 87.06 121 ALA A C 1
ATOM 950 O O . ALA A 1 121 ? 24.217 -1.333 -13.492 1.00 87.06 121 ALA A O 1
ATOM 951 N N . MET A 1 122 ? 25.750 -1.459 -11.852 1.00 89.25 122 MET A N 1
ATOM 952 C CA . MET A 1 122 ? 24.831 -1.007 -10.795 1.00 89.25 122 MET A CA 1
ATOM 953 C C . MET A 1 122 ? 24.384 0.444 -11.013 1.00 89.25 122 MET A C 1
ATOM 955 O O . MET A 1 122 ? 23.254 0.795 -10.686 1.00 89.25 122 MET A O 1
ATOM 959 N N . GLU A 1 123 ? 25.229 1.275 -11.625 1.00 90.31 123 GLU A N 1
ATOM 960 C CA . GLU A 1 123 ? 24.910 2.651 -12.008 1.00 90.31 123 GLU A CA 1
ATOM 961 C C . GLU A 1 123 ? 23.778 2.711 -13.043 1.00 90.31 123 GLU A C 1
ATOM 963 O O . GLU A 1 123 ? 22.956 3.626 -13.003 1.00 90.31 123 GLU A O 1
ATOM 968 N N . ALA A 1 124 ? 23.688 1.726 -13.943 1.00 90.25 124 ALA A N 1
ATOM 969 C CA . ALA A 1 124 ? 22.605 1.644 -14.922 1.00 90.25 124 ALA A CA 1
ATOM 970 C C . ALA A 1 124 ? 21.270 1.281 -14.249 1.00 90.25 124 ALA A C 1
ATOM 972 O O . ALA A 1 124 ? 20.229 1.844 -14.593 1.00 90.25 124 ALA A O 1
ATOM 973 N N . ILE A 1 125 ? 21.303 0.405 -13.236 1.00 93.25 125 ILE A N 1
ATOM 974 C CA . ILE A 1 125 ? 20.136 0.097 -12.394 1.00 93.25 125 ILE A CA 1
ATOM 975 C C . ILE A 1 125 ? 19.690 1.350 -11.630 1.00 93.25 125 ILE A C 1
ATOM 977 O O . ILE A 1 125 ? 18.506 1.686 -11.655 1.00 93.25 125 ILE A O 1
ATOM 981 N N . ASP A 1 126 ? 20.628 2.060 -10.993 1.00 93.56 126 ASP A N 1
ATOM 982 C CA . ASP A 1 126 ? 20.348 3.295 -10.247 1.00 93.56 126 ASP A CA 1
ATOM 983 C C . ASP A 1 126 ? 19.750 4.370 -11.167 1.00 93.56 126 ASP A C 1
ATOM 985 O O . ASP A 1 126 ? 18.729 4.963 -10.832 1.00 93.56 126 ASP A O 1
ATOM 989 N N . THR A 1 127 ? 20.300 4.530 -12.376 1.00 94.19 127 THR A N 1
ATOM 990 C CA . THR A 1 127 ? 19.795 5.466 -13.395 1.00 94.19 127 THR A CA 1
ATOM 991 C C . THR A 1 127 ? 18.370 5.117 -13.829 1.00 94.19 127 THR A C 1
ATOM 993 O O . THR A 1 127 ? 17.525 6.001 -13.962 1.00 94.19 127 THR A O 1
ATOM 996 N N . PHE A 1 128 ? 18.056 3.835 -14.050 1.00 95.69 128 PHE A N 1
ATOM 997 C CA . PHE A 1 128 ? 16.693 3.433 -14.411 1.00 95.69 128 PHE A CA 1
ATOM 998 C C . PHE A 1 128 ? 15.696 3.725 -13.283 1.00 95.69 128 PHE A C 1
ATOM 1000 O O . PHE A 1 128 ? 14.616 4.260 -13.540 1.00 95.69 128 PHE A O 1
ATOM 1007 N N . ILE A 1 129 ? 16.064 3.423 -12.035 1.00 96.44 129 ILE A N 1
ATOM 1008 C CA . ILE A 1 129 ? 15.240 3.727 -10.859 1.00 96.44 129 ILE A CA 1
ATOM 1009 C C . ILE A 1 129 ? 15.052 5.242 -10.711 1.00 96.44 129 ILE A C 1
ATOM 1011 O O . ILE A 1 129 ? 13.929 5.696 -10.505 1.00 96.44 129 ILE A O 1
ATOM 1015 N N . GLU A 1 130 ? 16.114 6.031 -10.858 1.00 95.44 130 GLU A N 1
ATOM 1016 C CA . GLU A 1 130 ? 16.062 7.492 -10.793 1.00 95.44 130 GLU A CA 1
ATOM 1017 C C . GLU A 1 130 ? 15.106 8.075 -11.842 1.00 95.44 130 GLU A C 1
ATOM 1019 O O . GLU A 1 130 ? 14.253 8.898 -11.510 1.00 95.44 130 GLU A O 1
ATOM 1024 N N . ARG A 1 131 ? 15.138 7.574 -13.082 1.00 95.44 131 ARG A N 1
ATOM 1025 C CA . ARG A 1 131 ? 14.182 7.983 -14.124 1.00 95.44 131 ARG A CA 1
ATOM 1026 C C . ARG A 1 131 ? 12.741 7.606 -13.788 1.00 95.44 131 ARG A C 1
ATOM 1028 O O . ARG A 1 131 ? 11.834 8.411 -13.987 1.00 95.44 131 ARG A O 1
ATOM 1035 N N . LEU A 1 132 ? 12.499 6.425 -13.212 1.00 96.69 132 LEU A N 1
ATOM 1036 C CA . LEU A 1 132 ? 11.162 6.067 -12.719 1.00 96.69 132 LEU A CA 1
ATOM 1037 C C . LEU A 1 132 ? 10.685 7.027 -11.620 1.00 96.69 132 LEU A C 1
ATOM 1039 O O . LEU A 1 132 ? 9.514 7.407 -11.609 1.00 96.69 132 LEU A O 1
ATOM 1043 N N . LEU A 1 133 ? 11.575 7.453 -10.719 1.00 96.25 133 LEU A N 1
ATOM 1044 C CA . LEU A 1 133 ? 11.259 8.446 -9.689 1.00 96.25 133 LEU A CA 1
ATOM 1045 C C . LEU A 1 133 ? 10.952 9.817 -10.300 1.00 96.25 133 LEU A C 1
ATOM 1047 O O . LEU A 1 133 ? 9.983 10.462 -9.895 1.00 96.25 133 LEU A O 1
ATOM 1051 N N . HIS A 1 134 ? 11.711 10.237 -11.312 1.00 94.56 134 HIS A N 1
ATOM 1052 C CA . HIS A 1 134 ? 11.450 11.479 -12.031 1.00 94.56 134 HIS A CA 1
ATOM 1053 C C . HIS A 1 134 ? 10.097 11.476 -12.745 1.00 94.56 134 HIS A C 1
ATOM 1055 O O . HIS A 1 134 ? 9.386 12.488 -12.684 1.00 94.56 134 HIS A O 1
ATOM 1061 N N . VAL A 1 135 ? 9.707 10.351 -13.353 1.00 94.06 135 VAL A N 1
ATOM 1062 C CA . VAL A 1 135 ? 8.368 10.162 -13.929 1.00 94.06 135 VAL A CA 1
ATOM 1063 C C . VAL A 1 135 ? 7.297 10.162 -12.839 1.00 94.06 135 VAL A C 1
ATOM 1065 O O . VAL A 1 135 ? 6.281 10.834 -12.995 1.00 94.06 135 VAL A O 1
ATOM 1068 N N . ALA A 1 136 ? 7.518 9.481 -11.710 1.00 94.19 136 ALA A N 1
ATOM 1069 C CA . ALA A 1 136 ? 6.558 9.418 -10.605 1.00 94.19 136 ALA A CA 1
ATOM 1070 C C . ALA A 1 136 ? 6.224 10.809 -10.030 1.00 94.19 136 ALA A C 1
ATOM 1072 O O . ALA A 1 136 ? 5.058 11.108 -9.772 1.00 94.19 136 ALA A O 1
ATOM 1073 N N . VAL A 1 137 ? 7.219 11.697 -9.915 1.00 92.50 137 VAL A N 1
ATOM 1074 C CA . VAL A 1 137 ? 7.016 13.109 -9.530 1.00 92.50 137 VAL A CA 1
ATOM 1075 C C . VAL A 1 137 ? 6.398 13.942 -10.665 1.00 92.50 137 VAL A C 1
ATOM 1077 O O . VAL A 1 137 ? 5.773 14.975 -10.423 1.00 92.50 137 VAL A O 1
ATOM 1080 N N . GLY A 1 138 ? 6.527 13.503 -11.918 1.00 87.94 138 GLY A N 1
ATOM 1081 C CA . GLY A 1 138 ? 6.188 14.270 -13.123 1.00 87.94 138 GLY A CA 1
ATOM 1082 C C . GLY A 1 138 ? 7.201 15.369 -13.451 1.00 87.94 138 GLY A C 1
ATOM 1083 O O . GLY A 1 138 ? 6.827 16.419 -13.967 1.00 87.94 138 GLY A O 1
ATOM 1084 N N . SER A 1 139 ? 8.470 15.146 -13.105 1.00 86.00 139 SER A N 1
ATOM 1085 C CA . SER A 1 139 ? 9.597 15.974 -13.559 1.00 86.00 139 SER A CA 1
ATOM 1086 C C . SER A 1 139 ? 10.140 15.532 -14.924 1.00 86.00 139 SER A C 1
ATOM 1088 O O . SER A 1 139 ? 10.635 16.365 -15.676 1.00 86.00 139 SER A O 1
ATOM 1090 N N . GLU A 1 140 ? 9.991 14.250 -15.268 1.00 84.44 140 GLU A N 1
ATOM 1091 C CA . GLU A 1 140 ? 10.302 13.691 -16.588 1.00 84.44 140 GLU A CA 1
ATOM 1092 C C . GLU A 1 140 ? 9.006 13.200 -17.246 1.00 84.44 140 GLU A C 1
ATOM 1094 O O . GLU A 1 140 ? 8.171 12.575 -16.591 1.00 84.44 140 GLU A O 1
ATOM 1099 N N . TYR A 1 141 ? 8.854 13.478 -18.542 1.00 79.50 141 TYR A N 1
ATOM 1100 C CA . TYR A 1 141 ? 7.750 12.989 -19.368 1.00 79.50 141 TYR A CA 1
ATOM 1101 C C . TYR A 1 141 ? 8.331 12.171 -20.511 1.00 79.50 141 TYR A C 1
ATOM 1103 O O . TYR A 1 141 ? 9.190 12.647 -21.254 1.00 79.50 141 TYR A O 1
ATOM 1111 N N . VAL A 1 142 ? 7.871 10.930 -20.647 1.00 76.00 142 VAL A N 1
ATOM 1112 C CA . VAL A 1 142 ? 8.443 9.986 -21.621 1.00 76.00 142 VAL A CA 1
ATOM 1113 C C . VAL A 1 142 ? 7.874 10.233 -23.015 1.00 76.00 142 VAL A C 1
ATOM 1115 O O . VAL A 1 142 ? 8.544 10.002 -24.020 1.00 76.00 142 VAL A O 1
ATOM 1118 N N . ARG A 1 143 ? 6.637 10.735 -23.093 1.00 70.81 143 ARG A N 1
ATOM 1119 C CA . ARG A 1 143 ? 5.989 11.124 -24.347 1.00 70.81 143 ARG A CA 1
ATOM 1120 C C . ARG A 1 143 ? 5.941 12.644 -24.464 1.00 70.81 143 ARG A C 1
ATOM 1122 O O . ARG A 1 143 ? 5.433 13.329 -23.585 1.00 70.81 143 ARG A O 1
ATOM 1129 N N . THR A 1 144 ? 6.451 13.158 -25.579 1.00 57.59 144 THR A N 1
ATOM 1130 C CA . THR A 1 144 ? 6.587 14.594 -25.878 1.00 57.59 144 THR A CA 1
ATOM 1131 C C . THR A 1 144 ? 5.419 15.197 -26.665 1.00 57.59 144 THR A C 1
ATOM 1133 O O . THR A 1 144 ? 5.459 16.386 -26.964 1.00 57.59 144 THR A O 1
ATOM 1136 N N . GLN A 1 145 ? 4.380 14.429 -27.010 1.00 51.00 145 GLN A N 1
ATOM 1137 C CA . GLN A 1 145 ? 3.277 14.905 -27.857 1.00 51.00 145 GLN A CA 1
ATOM 1138 C C . GLN A 1 145 ? 1.926 14.832 -27.140 1.00 51.00 145 GLN A C 1
ATOM 1140 O O . GLN A 1 145 ? 1.463 13.745 -26.802 1.00 51.00 145 GLN A O 1
ATOM 1145 N N . ASP A 1 146 ? 1.314 16.004 -26.941 1.00 48.38 146 ASP A N 1
ATOM 1146 C CA . ASP A 1 146 ? -0.123 16.258 -26.748 1.00 48.38 146 ASP A CA 1
ATOM 1147 C C . ASP A 1 146 ? -0.894 15.374 -25.753 1.00 48.38 146 ASP A C 1
ATOM 1149 O O . ASP A 1 146 ? -2.121 15.261 -25.815 1.00 48.38 146 ASP A O 1
ATOM 1153 N N . THR A 1 147 ? -0.227 14.775 -24.766 1.00 53.66 147 THR A N 1
ATOM 1154 C CA . THR A 1 147 ? -0.924 14.164 -23.638 1.00 53.66 147 THR A CA 1
ATOM 1155 C C . THR A 1 147 ? -1.494 15.280 -22.773 1.00 53.66 147 THR A C 1
ATOM 1157 O O . THR A 1 147 ? -0.805 15.892 -21.955 1.00 53.66 147 THR A O 1
ATOM 1160 N N . THR A 1 148 ? -2.788 15.554 -22.968 1.00 57.75 148 THR A N 1
ATOM 1161 C CA . THR A 1 148 ? -3.588 16.393 -22.069 1.00 57.75 148 THR A CA 1
ATOM 1162 C C . THR A 1 148 ? -3.240 16.067 -20.612 1.00 57.75 148 THR A C 1
ATOM 1164 O O . THR A 1 148 ? -3.062 14.897 -20.257 1.00 57.75 148 THR A O 1
ATOM 1167 N N . ARG A 1 149 ? -3.164 17.090 -19.748 1.00 61.09 149 ARG A N 1
ATOM 1168 C CA . ARG A 1 149 ? -2.865 16.931 -18.306 1.00 61.09 149 ARG A CA 1
ATOM 1169 C C . ARG A 1 149 ? -3.671 15.797 -17.641 1.00 61.09 149 ARG A C 1
ATOM 1171 O O . ARG A 1 149 ? -3.192 15.164 -16.709 1.00 61.09 149 ARG A O 1
ATOM 1178 N N . LEU A 1 150 ? -4.852 15.494 -18.183 1.00 59.31 150 LEU A N 1
ATOM 1179 C CA . LEU A 1 150 ? -5.791 14.462 -17.744 1.00 59.31 150 LEU A CA 1
ATOM 1180 C C . LEU A 1 150 ? -5.263 13.017 -17.786 1.00 59.31 150 LEU A C 1
ATOM 1182 O O . LEU A 1 150 ? -5.787 12.175 -17.061 1.00 59.31 150 LEU A O 1
ATOM 1186 N N . THR A 1 151 ? -4.258 12.687 -18.605 1.00 67.69 151 THR A N 1
ATOM 1187 C CA . THR A 1 151 ? -3.735 11.305 -18.705 1.00 67.69 151 THR A CA 1
ATOM 1188 C C . THR A 1 151 ? -2.337 11.126 -18.121 1.00 67.69 151 THR A C 1
ATOM 1190 O O . THR A 1 151 ? -1.827 10.008 -18.122 1.00 67.69 151 THR A O 1
ATOM 1193 N N . GLN A 1 152 ? -1.722 12.188 -17.590 1.00 81.88 152 GLN A N 1
ATOM 1194 C CA . GLN A 1 152 ? -0.351 12.157 -17.058 1.00 81.88 152 GLN A CA 1
ATOM 1195 C C . GLN A 1 152 ? -0.205 11.254 -15.825 1.00 81.88 152 GLN A C 1
ATOM 1197 O O . GLN A 1 152 ? 0.839 10.638 -15.619 1.00 81.88 152 GLN A O 1
ATOM 1202 N N . TRP A 1 153 ? -1.275 11.090 -15.042 1.00 89.44 153 TRP A N 1
ATOM 1203 C CA . TRP A 1 153 ? -1.288 10.170 -13.904 1.00 89.44 153 TRP A CA 1
ATOM 1204 C C . TRP A 1 153 ? -1.007 8.716 -14.312 1.00 89.44 153 TRP A C 1
ATOM 1206 O O . TRP A 1 153 ? -0.517 7.945 -13.495 1.00 89.44 153 TRP A O 1
ATOM 1216 N N . ARG A 1 154 ? -1.279 8.332 -15.570 1.00 92.19 154 ARG A N 1
ATOM 1217 C CA . ARG A 1 154 ? -1.054 6.966 -16.070 1.00 92.19 154 ARG A CA 1
ATOM 1218 C C . ARG A 1 154 ? 0.430 6.618 -16.155 1.00 92.19 154 ARG A C 1
ATOM 1220 O O . ARG A 1 154 ? 0.797 5.477 -15.888 1.00 92.19 154 ARG A O 1
ATOM 1227 N N . GLU A 1 155 ? 1.272 7.591 -16.502 1.00 92.19 155 GLU A N 1
ATOM 1228 C CA . GLU A 1 155 ? 2.727 7.406 -16.527 1.00 92.19 155 GLU A CA 1
ATOM 1229 C C . GLU A 1 155 ? 3.263 7.241 -15.100 1.00 92.19 155 GLU A C 1
ATOM 1231 O O . GLU A 1 155 ? 4.036 6.321 -14.836 1.00 92.19 155 GLU A O 1
ATOM 1236 N N . ARG A 1 156 ? 2.766 8.059 -14.159 1.00 94.38 156 ARG A N 1
ATOM 1237 C CA . ARG A 1 156 ? 3.084 7.957 -12.723 1.00 94.38 156 ARG A CA 1
ATOM 1238 C C . ARG A 1 156 ? 2.667 6.610 -12.137 1.00 94.38 156 ARG A C 1
ATOM 1240 O O . ARG A 1 156 ? 3.449 5.970 -11.442 1.00 94.38 156 ARG A O 1
ATOM 1247 N N . ASP A 1 157 ? 1.453 6.168 -12.455 1.00 94.75 157 ASP A N 1
ATOM 1248 C CA . ASP A 1 157 ? 0.895 4.868 -12.074 1.00 94.75 157 ASP A CA 1
ATOM 1249 C C . ASP A 1 157 ? 1.785 3.711 -12.554 1.00 94.75 157 ASP A C 1
ATOM 1251 O O . ASP A 1 157 ? 2.173 2.857 -11.761 1.00 94.75 157 ASP A O 1
ATOM 1255 N N . GLY A 1 158 ? 2.189 3.732 -13.827 1.00 95.75 158 GLY A N 1
ATOM 1256 C CA . GLY A 1 158 ? 3.118 2.759 -14.403 1.00 95.75 158 GLY A CA 1
ATOM 1257 C C . GLY A 1 158 ? 4.500 2.746 -13.759 1.00 95.75 158 GLY A C 1
ATOM 1258 O O . GLY A 1 158 ? 5.041 1.678 -13.448 1.00 95.75 158 GLY A O 1
ATOM 1259 N N . ALA A 1 159 ? 5.062 3.934 -13.529 1.00 96.75 159 ALA A N 1
ATOM 1260 C CA . ALA A 1 159 ? 6.367 4.089 -12.904 1.00 96.75 159 ALA A CA 1
ATOM 1261 C C . ALA A 1 159 ? 6.366 3.555 -11.466 1.00 96.75 159 ALA A C 1
ATOM 1263 O O . ALA A 1 159 ? 7.228 2.752 -11.111 1.00 96.75 159 ALA A O 1
ATOM 1264 N N . LEU A 1 160 ? 5.363 3.920 -10.661 1.00 97.75 160 LEU A N 1
ATOM 1265 C CA . LEU A 1 160 ? 5.217 3.432 -9.289 1.00 97.75 160 LEU A CA 1
ATOM 1266 C C . LEU A 1 160 ? 4.927 1.930 -9.240 1.00 97.75 160 LEU A C 1
ATOM 1268 O O . LEU A 1 160 ? 5.521 1.233 -8.424 1.00 97.75 160 LEU A O 1
ATOM 1272 N N . TYR A 1 161 ? 4.079 1.404 -10.128 1.00 97.56 161 TYR A N 1
ATOM 1273 C CA . TYR A 1 161 ? 3.842 -0.038 -10.207 1.00 97.56 161 TYR A CA 1
ATOM 1274 C C . TYR A 1 161 ? 5.146 -0.796 -10.501 1.00 97.56 161 TYR A C 1
ATOM 1276 O O . TYR A 1 161 ? 5.466 -1.769 -9.818 1.00 97.56 161 TYR A O 1
ATOM 1284 N N . THR A 1 162 ? 5.955 -0.304 -11.440 1.00 97.94 162 THR A N 1
ATOM 1285 C CA . THR A 1 162 ? 7.265 -0.892 -11.768 1.00 97.94 162 THR A CA 1
ATOM 1286 C C . THR A 1 162 ? 8.246 -0.788 -10.604 1.00 97.94 162 THR A C 1
ATOM 1288 O O . THR A 1 162 ? 8.867 -1.789 -10.251 1.00 97.94 162 THR A O 1
ATOM 1291 N N . LEU A 1 163 ? 8.347 0.381 -9.959 1.00 97.88 163 LEU A N 1
ATOM 1292 C CA . LEU A 1 163 ? 9.153 0.568 -8.747 1.00 97.88 163 LEU A CA 1
ATOM 1293 C C . LEU A 1 163 ? 8.751 -0.429 -7.660 1.00 97.88 163 LEU A C 1
ATOM 1295 O O . LEU A 1 163 ? 9.619 -1.020 -7.023 1.00 97.88 163 LEU A O 1
ATOM 1299 N N . SER A 1 164 ? 7.451 -0.675 -7.493 1.00 97.38 164 SER A N 1
ATOM 1300 C CA . SER A 1 164 ? 6.958 -1.627 -6.503 1.00 97.38 164 SER A CA 1
ATOM 1301 C C . SER A 1 164 ? 7.426 -3.060 -6.797 1.00 97.38 164 SER A C 1
ATOM 1303 O O . SER A 1 164 ? 7.835 -3.804 -5.903 1.00 97.38 164 SER A O 1
ATOM 1305 N N . LEU A 1 165 ? 7.428 -3.465 -8.069 1.00 96.75 165 LEU A N 1
ATOM 1306 C CA . LEU A 1 165 ? 7.901 -4.788 -8.464 1.00 96.75 165 LEU A CA 1
ATOM 1307 C C . LEU A 1 165 ? 9.421 -4.914 -8.324 1.00 96.75 165 LEU A C 1
ATOM 1309 O O . LEU A 1 165 ? 9.895 -5.962 -7.889 1.00 96.75 165 LEU A O 1
ATOM 1313 N N . ILE A 1 166 ? 10.175 -3.853 -8.632 1.00 96.69 166 ILE A N 1
ATOM 1314 C CA . ILE A 1 166 ? 11.629 -3.810 -8.420 1.00 96.69 166 ILE A CA 1
ATOM 1315 C C . ILE A 1 166 ? 11.932 -3.981 -6.935 1.00 96.69 166 ILE A C 1
ATOM 1317 O O . ILE A 1 166 ? 12.667 -4.893 -6.578 1.00 96.69 166 ILE A O 1
ATOM 1321 N N . LEU A 1 167 ? 11.313 -3.174 -6.067 1.00 96.25 167 LEU A N 1
ATOM 1322 C CA . LEU A 1 167 ? 11.517 -3.240 -4.617 1.00 96.25 167 LEU A CA 1
ATOM 1323 C C . LEU A 1 167 ? 11.152 -4.612 -4.041 1.00 96.25 167 LEU A C 1
ATOM 1325 O O . LEU A 1 167 ? 11.863 -5.117 -3.180 1.00 96.25 167 LEU A O 1
ATOM 1329 N N . LYS A 1 168 ? 10.069 -5.232 -4.530 1.00 95.12 168 LYS A N 1
ATOM 1330 C CA . LYS A 1 168 ? 9.668 -6.593 -4.135 1.00 95.12 168 LYS A CA 1
AT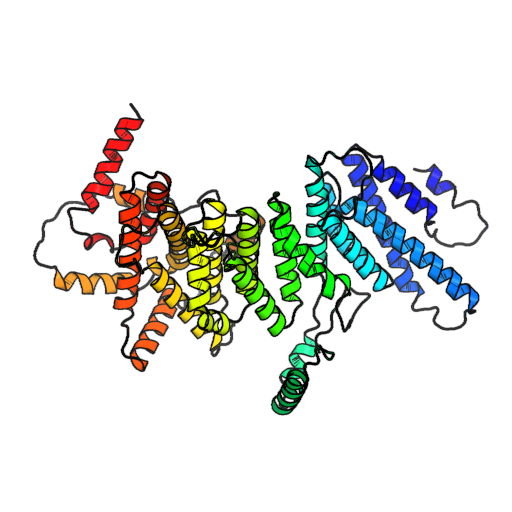OM 1331 C C . LYS A 1 168 ? 10.691 -7.659 -4.537 1.00 95.12 168 LYS A C 1
ATOM 1333 O O . LYS A 1 168 ? 10.748 -8.697 -3.892 1.00 95.12 168 LYS A O 1
ATOM 1338 N N . SER A 1 169 ? 11.434 -7.421 -5.613 1.00 94.56 169 SER A N 1
ATOM 1339 C CA . SER A 1 169 ? 12.368 -8.386 -6.201 1.00 94.56 169 SER A CA 1
ATOM 1340 C C . SER A 1 169 ? 13.800 -8.232 -5.679 1.00 94.56 169 SER A C 1
ATOM 1342 O O . SER A 1 169 ? 14.682 -8.962 -6.122 1.00 94.56 169 SER A O 1
ATOM 1344 N N . ILE A 1 170 ? 14.045 -7.275 -4.777 1.00 93.56 170 ILE A N 1
ATOM 1345 C CA . ILE A 1 170 ? 15.315 -7.154 -4.059 1.00 93.56 170 ILE A CA 1
ATOM 1346 C C . ILE A 1 170 ? 15.269 -8.122 -2.881 1.00 93.56 170 ILE A C 1
ATOM 1348 O O . ILE A 1 170 ? 14.430 -7.988 -1.988 1.00 93.56 170 ILE A O 1
ATOM 1352 N N . GLU A 1 171 ? 16.181 -9.085 -2.876 1.00 90.31 171 GLU A N 1
ATOM 1353 C CA . GLU A 1 171 ? 16.311 -10.055 -1.794 1.00 90.31 171 GLU A CA 1
ATOM 1354 C C . GLU A 1 171 ? 17.332 -9.559 -0.765 1.00 90.31 171 GLU A C 1
ATOM 1356 O O . GLU A 1 171 ? 18.310 -8.883 -1.096 1.00 90.31 171 GLU A O 1
ATOM 1361 N N . ILE A 1 172 ? 17.081 -9.868 0.505 1.00 87.44 172 ILE A N 1
ATOM 1362 C CA . ILE A 1 172 ? 17.997 -9.583 1.608 1.00 87.44 172 ILE A CA 1
ATOM 1363 C C . ILE A 1 172 ? 18.650 -10.904 1.985 1.00 87.44 172 ILE A C 1
ATOM 1365 O O . ILE A 1 172 ? 17.937 -11.850 2.317 1.00 87.44 172 ILE A O 1
ATOM 1369 N N . ASP A 1 173 ? 19.977 -10.968 1.968 1.00 80.50 173 ASP A N 1
ATOM 1370 C CA . ASP A 1 173 ? 20.682 -12.173 2.397 1.00 80.50 173 ASP A CA 1
ATOM 1371 C C . ASP A 1 173 ? 20.548 -12.330 3.921 1.00 80.50 173 ASP A C 1
ATOM 1373 O O . ASP A 1 173 ? 21.065 -11.543 4.718 1.00 80.50 173 ASP A O 1
ATOM 1377 N N . GLU A 1 174 ? 19.789 -13.337 4.350 1.00 65.38 174 GLU A N 1
ATOM 1378 C CA . GLU A 1 174 ? 19.528 -13.601 5.767 1.00 65.38 174 GLU A CA 1
ATOM 1379 C C . GLU A 1 174 ? 20.719 -14.254 6.483 1.00 65.38 174 GLU A C 1
ATOM 1381 O O . GLU A 1 174 ? 20.756 -14.295 7.719 1.00 65.38 174 GLU A O 1
ATOM 1386 N N . SER A 1 175 ? 21.723 -14.721 5.734 1.00 58.00 175 SER A N 1
ATOM 1387 C CA . SER A 1 175 ? 22.943 -15.329 6.277 1.00 58.00 175 SER A CA 1
ATOM 1388 C C . SER A 1 175 ? 23.700 -14.353 7.185 1.00 58.00 175 SER A C 1
ATOM 1390 O O . SER A 1 175 ? 24.254 -14.748 8.212 1.00 58.00 175 SER A O 1
ATOM 1392 N N . SER A 1 176 ? 23.643 -13.054 6.877 1.00 49.78 176 SER A N 1
ATOM 1393 C CA . SER A 1 176 ? 24.251 -11.998 7.687 1.00 49.78 176 SER A CA 1
ATOM 1394 C C . SER A 1 176 ? 23.395 -11.550 8.879 1.00 49.78 176 SER A C 1
ATOM 1396 O O . SER A 1 176 ? 23.935 -11.078 9.881 1.00 49.78 176 SER A O 1
ATOM 1398 N N . ARG A 1 177 ? 22.068 -11.755 8.837 1.00 49.16 177 ARG A N 1
ATOM 1399 C CA . ARG A 1 177 ? 21.171 -11.511 9.985 1.00 49.16 177 ARG A CA 1
ATOM 1400 C C . ARG A 1 177 ? 21.344 -12.563 11.081 1.00 49.16 177 ARG A C 1
ATOM 1402 O O . ARG A 1 177 ? 21.226 -12.243 12.262 1.00 49.16 177 ARG A O 1
ATOM 1409 N N . ASN A 1 178 ? 21.655 -13.803 10.705 1.00 43.69 178 ASN A N 1
ATOM 1410 C CA . ASN A 1 178 ? 21.798 -14.919 11.643 1.00 43.69 178 ASN A CA 1
ATOM 1411 C C . ASN A 1 178 ? 23.175 -15.002 12.324 1.00 43.69 178 ASN A C 1
ATOM 1413 O O . ASN A 1 178 ? 23.272 -15.601 13.396 1.00 43.69 178 ASN A O 1
ATOM 1417 N N . LEU A 1 179 ? 24.212 -14.339 11.795 1.00 46.06 179 LEU A N 1
ATOM 1418 C CA . LEU A 1 179 ? 25.513 -14.231 12.475 1.00 46.06 179 LEU A CA 1
ATOM 1419 C C . LEU A 1 179 ? 25.431 -13.448 13.805 1.00 46.06 179 LEU A C 1
ATOM 1421 O O . LEU A 1 179 ? 26.276 -13.613 14.676 1.00 46.06 179 LEU A O 1
ATOM 1425 N N . GLY A 1 180 ? 24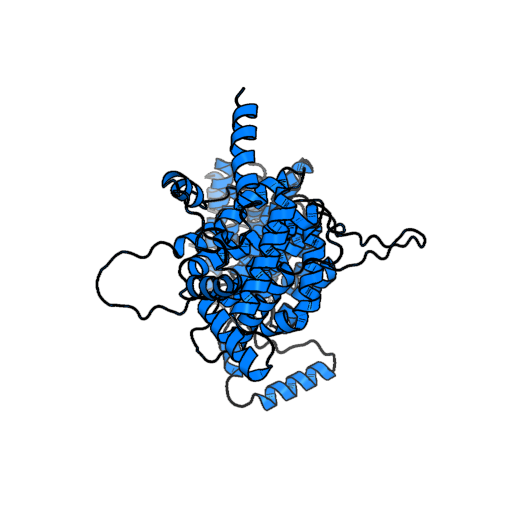.382 -12.639 14.002 1.00 43.16 180 GLY A N 1
ATOM 1426 C CA . GLY A 1 180 ? 24.119 -11.913 15.252 1.00 43.16 180 GLY A CA 1
ATOM 1427 C C . GLY A 1 180 ? 23.494 -12.748 16.380 1.00 43.16 180 GLY A C 1
ATOM 1428 O O . GLY A 1 180 ? 23.220 -12.206 17.450 1.00 43.16 180 GLY A O 1
ATOM 1429 N N . ARG A 1 181 ? 23.234 -14.0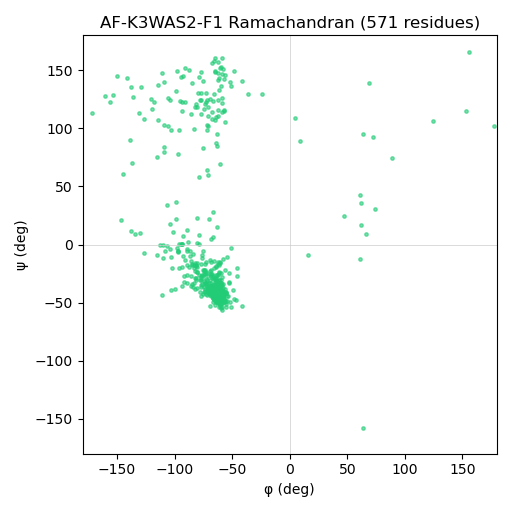48 16.167 1.00 44.22 181 ARG A N 1
ATOM 1430 C CA . ARG A 1 181 ? 22.648 -14.951 17.181 1.00 44.22 181 ARG A CA 1
ATOM 1431 C C . ARG A 1 181 ? 23.673 -15.790 17.953 1.00 44.22 181 ARG A C 1
ATOM 1433 O O . ARG A 1 181 ? 23.285 -16.466 18.902 1.00 44.22 181 ARG A O 1
ATOM 1440 N N . THR A 1 182 ? 24.958 -15.746 17.605 1.00 45.03 182 THR A N 1
ATOM 1441 C CA . THR A 1 182 ? 26.016 -16.442 18.355 1.00 45.03 182 THR A CA 1
ATOM 1442 C C . THR A 1 182 ? 26.612 -15.536 19.436 1.00 45.03 182 THR A C 1
ATOM 1444 O O . THR A 1 182 ? 27.083 -14.459 19.101 1.00 45.03 182 THR A O 1
ATOM 1447 N N . ASN A 1 183 ? 26.557 -15.994 20.696 1.00 45.88 183 ASN A N 1
ATOM 1448 C CA . ASN A 1 183 ? 27.193 -15.620 21.985 1.00 45.88 183 ASN A CA 1
ATOM 1449 C C . ASN A 1 183 ? 27.916 -14.268 22.256 1.00 45.88 183 ASN A C 1
ATOM 1451 O O . ASN A 1 183 ? 28.156 -13.994 23.427 1.00 45.88 183 ASN A O 1
ATOM 1455 N N . ASP A 1 184 ? 28.177 -13.383 21.294 1.00 51.22 184 ASP A N 1
ATOM 1456 C CA . ASP A 1 184 ? 28.860 -12.086 21.476 1.00 51.22 184 ASP A CA 1
ATOM 1457 C C . ASP A 1 184 ? 27.908 -10.876 21.375 1.00 51.22 184 ASP A C 1
ATOM 1459 O O . ASP A 1 184 ? 28.265 -9.773 20.949 1.00 51.22 184 ASP A O 1
ATOM 1463 N N . LEU A 1 185 ? 26.664 -11.054 21.830 1.00 55.88 185 LEU A N 1
ATOM 1464 C CA . LEU A 1 185 ? 25.651 -9.993 21.936 1.00 55.88 185 LEU A CA 1
ATOM 1465 C C . LEU A 1 185 ? 26.157 -8.762 22.710 1.00 55.88 185 LEU A C 1
ATOM 1467 O O . LEU A 1 185 ? 25.791 -7.637 22.378 1.00 55.88 185 LEU A O 1
ATOM 1471 N N . SER A 1 186 ? 27.023 -8.947 23.712 1.00 51.72 186 SER A N 1
ATOM 1472 C CA . SER A 1 186 ? 27.588 -7.843 24.496 1.00 51.72 186 SER A CA 1
ATOM 1473 C C . SER A 1 186 ? 28.596 -7.003 23.712 1.00 51.72 186 SER A C 1
ATOM 1475 O O . SER A 1 186 ? 28.614 -5.785 23.874 1.00 51.72 186 SER A O 1
ATOM 1477 N N . ALA A 1 187 ? 29.405 -7.621 22.848 1.00 54.94 187 ALA A N 1
ATOM 1478 C CA . ALA A 1 187 ? 30.371 -6.906 22.018 1.00 54.94 187 ALA A CA 1
ATOM 1479 C C . ALA A 1 187 ? 29.654 -6.121 20.910 1.00 54.94 187 ALA A C 1
ATOM 1481 O O . ALA A 1 187 ? 29.915 -4.935 20.713 1.00 54.94 187 ALA A O 1
ATOM 1482 N N . ILE A 1 188 ? 28.667 -6.735 20.253 1.00 55.97 188 ILE A N 1
ATOM 1483 C CA . ILE A 1 188 ? 27.881 -6.089 19.192 1.00 55.97 188 ILE A CA 1
ATOM 1484 C C . ILE A 1 188 ? 27.073 -4.904 19.749 1.00 55.97 188 ILE A C 1
ATOM 1486 O O . ILE A 1 188 ? 27.074 -3.821 19.160 1.00 55.97 188 ILE A O 1
ATOM 1490 N N . LEU A 1 189 ? 26.441 -5.060 20.919 1.00 57.53 189 LEU A N 1
ATOM 1491 C CA . LEU A 1 189 ? 25.719 -3.968 21.582 1.00 57.53 189 LEU A CA 1
ATOM 1492 C C . LEU A 1 189 ? 26.653 -2.845 22.051 1.00 57.53 189 LEU A C 1
ATOM 1494 O O . LEU A 1 189 ? 26.310 -1.678 21.883 1.00 57.53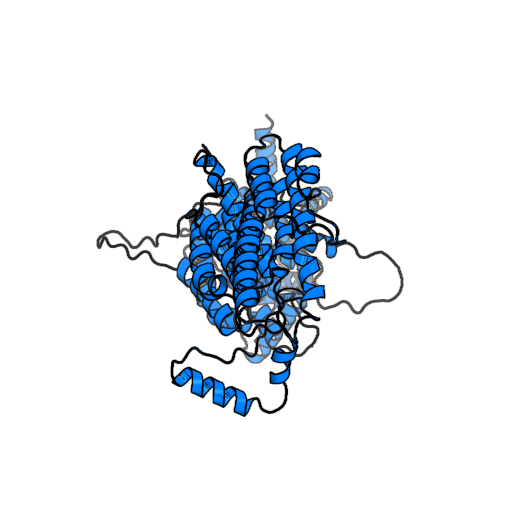 189 LEU A O 1
ATOM 1498 N N . ALA A 1 190 ? 27.838 -3.166 22.580 1.00 57.09 190 ALA A N 1
ATOM 1499 C CA . ALA A 1 190 ? 28.823 -2.157 22.972 1.00 57.09 190 ALA A CA 1
ATOM 1500 C C . ALA A 1 190 ? 29.314 -1.333 21.769 1.00 57.09 190 ALA A C 1
ATOM 1502 O O . ALA A 1 190 ? 29.460 -0.116 21.874 1.00 57.09 190 ALA A O 1
ATOM 1503 N N . THR A 1 191 ? 29.494 -1.972 20.610 1.00 56.00 191 THR A N 1
ATOM 1504 C CA . THR A 1 191 ? 29.915 -1.290 19.376 1.00 56.00 191 THR A CA 1
ATOM 1505 C C . THR A 1 191 ? 28.794 -0.411 18.803 1.00 56.00 191 THR A C 1
ATOM 1507 O O . THR A 1 191 ? 29.057 0.715 18.385 1.00 56.00 191 THR A O 1
ATOM 1510 N N . ARG A 1 192 ? 27.533 -0.867 18.875 1.00 51.44 192 ARG A N 1
ATOM 1511 C CA . ARG A 1 192 ? 26.343 -0.116 18.431 1.00 51.44 192 ARG A CA 1
ATOM 1512 C C . ARG A 1 192 ? 26.047 1.104 19.310 1.00 51.44 192 ARG A C 1
ATOM 1514 O O . ARG A 1 192 ? 25.786 2.190 18.808 1.00 51.44 192 ARG A O 1
ATOM 1521 N N . VAL A 1 193 ? 26.169 0.960 20.630 1.00 55.44 193 VAL A N 1
ATOM 1522 C CA . VAL A 1 193 ? 26.039 2.086 21.570 1.00 55.44 193 VAL A CA 1
ATOM 1523 C C . VAL A 1 193 ? 27.181 3.091 21.372 1.00 55.44 193 VAL A C 1
ATOM 1525 O O . VAL A 1 193 ? 26.958 4.299 21.422 1.00 55.44 193 VAL A O 1
ATOM 1528 N N . ALA A 1 194 ? 28.397 2.620 21.078 1.00 53.41 194 ALA A N 1
ATOM 1529 C CA . ALA A 1 194 ? 29.533 3.493 20.787 1.00 53.41 194 ALA A CA 1
ATOM 1530 C C . ALA A 1 194 ? 29.395 4.258 19.454 1.00 53.41 194 ALA A C 1
ATOM 1532 O O . ALA A 1 194 ? 29.863 5.398 19.371 1.00 53.41 194 ALA A O 1
ATOM 1533 N N . SER A 1 195 ? 28.754 3.678 18.431 1.00 50.38 195 SER A N 1
ATOM 1534 C CA . SER A 1 195 ? 28.439 4.382 17.178 1.00 50.38 195 SER A CA 1
ATOM 1535 C C . SER A 1 195 ? 27.299 5.390 17.344 1.00 50.38 195 SER A C 1
ATOM 1537 O O . SER A 1 195 ? 27.395 6.503 16.826 1.00 50.38 195 SER A O 1
ATOM 1539 N N . ASP A 1 196 ? 26.276 5.051 18.136 1.00 49.72 196 ASP A N 1
ATOM 1540 C CA . ASP A 1 196 ? 25.120 5.921 18.389 1.00 49.72 196 ASP A CA 1
ATOM 1541 C C . ASP A 1 196 ? 25.507 7.173 19.199 1.00 49.72 196 ASP A C 1
ATOM 1543 O O . ASP A 1 196 ? 25.058 8.278 18.894 1.00 49.72 196 ASP A O 1
ATOM 1547 N N . ILE A 1 197 ? 26.415 7.044 20.178 1.00 51.91 197 ILE A N 1
ATOM 1548 C CA . ILE A 1 197 ? 26.918 8.175 20.986 1.00 51.91 197 ILE A CA 1
ATOM 1549 C C . ILE A 1 197 ? 27.759 9.159 20.152 1.00 51.91 197 ILE A C 1
ATOM 1551 O O . ILE A 1 197 ? 27.835 10.343 20.482 1.00 51.91 197 ILE A O 1
ATOM 1555 N N . LYS A 1 198 ? 28.377 8.710 19.053 1.00 45.22 198 LYS A N 1
ATOM 1556 C CA . LYS A 1 198 ? 29.220 9.558 18.190 1.00 45.22 198 LYS A CA 1
ATOM 1557 C C . LYS A 1 198 ? 28.453 10.282 17.077 1.00 45.22 198 LYS A C 1
ATOM 1559 O O . LYS A 1 198 ? 29.084 10.979 16.286 1.00 45.22 198 LYS A O 1
ATOM 1564 N N . GLY A 1 199 ? 27.126 10.134 16.992 1.00 38.03 199 GLY A N 1
ATOM 1565 C CA . GLY A 1 199 ? 26.306 10.802 15.969 1.00 38.03 199 GLY A CA 1
ATOM 1566 C C . GLY A 1 199 ? 26.655 10.400 14.528 1.00 38.03 199 GLY A C 1
ATOM 1567 O O . GLY A 1 199 ? 26.287 11.098 13.584 1.00 38.03 199 GLY A O 1
ATOM 1568 N N . PHE A 1 200 ? 27.380 9.292 14.348 1.00 33.81 200 PHE A N 1
ATOM 1569 C CA . PHE A 1 200 ? 27.877 8.837 13.056 1.00 33.81 200 PHE A CA 1
ATOM 1570 C C . PHE A 1 200 ? 26.905 7.806 12.473 1.00 33.81 200 PHE A C 1
ATOM 1572 O O . PHE A 1 200 ? 26.937 6.626 12.814 1.00 33.81 200 PHE A O 1
ATOM 1579 N N . CYS A 1 201 ? 26.029 8.242 11.568 1.00 40.88 201 CYS A N 1
ATOM 1580 C CA . CYS A 1 201 ? 25.273 7.328 10.714 1.00 40.88 201 CYS A CA 1
ATOM 1581 C C . CYS A 1 201 ? 26.190 6.774 9.605 1.00 40.88 201 CYS A C 1
ATOM 1583 O O . CYS A 1 201 ? 26.193 7.279 8.485 1.00 40.88 201 CYS A O 1
ATOM 1585 N N . GLY A 1 202 ? 26.969 5.732 9.913 1.00 34.34 202 GLY A N 1
ATOM 1586 C CA . GLY A 1 202 ? 27.559 4.819 8.922 1.00 34.34 202 GLY A CA 1
ATOM 1587 C C . GLY A 1 202 ? 28.836 4.107 9.398 1.00 34.34 202 GLY A C 1
ATOM 1588 O O . GLY A 1 202 ? 29.461 4.587 10.339 1.00 34.34 202 GLY A O 1
ATOM 1589 N N . PRO A 1 203 ? 29.312 3.041 8.715 1.00 44.44 203 PRO A N 1
ATOM 1590 C CA . PRO A 1 203 ? 28.629 2.173 7.761 1.00 44.44 203 PRO A CA 1
ATOM 1591 C C . PRO A 1 203 ? 28.999 0.685 7.968 1.00 44.44 203 PRO A C 1
ATOM 1593 O O . PRO A 1 203 ? 29.910 0.195 7.317 1.00 44.44 203 PRO A O 1
ATOM 1596 N N . GLU A 1 204 ? 28.272 -0.062 8.790 1.00 45.41 204 GLU A N 1
ATOM 1597 C CA . GLU A 1 204 ? 28.285 -1.532 8.715 1.00 45.41 204 GLU A CA 1
ATOM 1598 C C . GLU A 1 204 ? 26.848 -2.024 8.848 1.00 45.41 204 GLU A C 1
ATOM 1600 O O . GLU A 1 204 ? 26.427 -2.561 9.868 1.00 45.41 204 GLU A O 1
ATOM 1605 N N . SER A 1 205 ? 26.045 -1.774 7.809 1.00 53.06 205 SER A N 1
ATOM 1606 C CA . SER A 1 205 ? 24.860 -2.603 7.603 1.00 53.06 205 SER A CA 1
ATOM 1607 C C . SER A 1 205 ? 25.398 -3.999 7.314 1.00 53.06 205 SER A C 1
ATOM 1609 O O . SER A 1 205 ? 25.990 -4.227 6.263 1.00 53.06 205 SER A O 1
ATOM 1611 N N . THR A 1 206 ? 25.220 -4.935 8.244 1.00 62.22 206 THR A N 1
ATOM 1612 C CA . THR A 1 206 ? 25.466 -6.360 7.968 1.00 62.22 206 THR A CA 1
ATOM 1613 C C . THR A 1 206 ? 24.524 -6.874 6.878 1.00 62.22 206 THR A C 1
ATOM 1615 O O . THR A 1 206 ? 24.768 -7.911 6.274 1.00 62.22 206 THR A O 1
ATOM 1618 N N . THR A 1 207 ? 23.454 -6.134 6.594 1.00 77.31 207 THR A N 1
ATOM 1619 C CA . THR A 1 207 ? 22.480 -6.429 5.551 1.00 77.31 207 THR A CA 1
ATOM 1620 C C . THR A 1 207 ? 23.100 -6.284 4.156 1.00 77.31 207 THR A C 1
ATOM 1622 O O . THR A 1 207 ? 23.332 -5.171 3.685 1.00 77.31 207 THR A O 1
ATOM 1625 N N . THR A 1 208 ? 23.331 -7.406 3.478 1.00 87.19 208 THR A N 1
ATOM 1626 C CA . THR A 1 208 ? 23.668 -7.455 2.053 1.00 87.19 208 THR A CA 1
ATOM 1627 C C . THR A 1 208 ? 22.402 -7.669 1.227 1.00 87.19 208 THR A C 1
ATOM 1629 O O . THR A 1 208 ? 21.468 -8.363 1.634 1.00 87.19 208 THR A O 1
ATOM 1632 N N . PHE A 1 209 ? 22.364 -7.040 0.058 1.00 89.69 209 PHE A N 1
ATOM 1633 C CA . PHE A 1 209 ? 21.239 -7.079 -0.867 1.00 89.69 209 PHE A CA 1
ATOM 1634 C C . PHE A 1 209 ? 21.610 -7.858 -2.125 1.00 89.69 209 PHE A C 1
ATOM 1636 O O . PHE A 1 209 ? 22.753 -7.816 -2.593 1.00 89.69 209 PHE A O 1
ATOM 1643 N N . GLN A 1 210 ? 20.621 -8.526 -2.701 1.00 91.00 210 GLN A N 1
ATOM 1644 C CA . GLN A 1 210 ? 20.737 -9.233 -3.963 1.00 91.00 210 GLN A CA 1
ATOM 1645 C C . GLN A 1 210 ? 19.779 -8.628 -4.996 1.00 91.00 210 GLN A C 1
ATOM 1647 O O . GLN A 1 210 ? 18.564 -8.577 -4.798 1.00 91.00 210 GLN A O 1
ATOM 1652 N N . PHE A 1 211 ? 20.347 -8.179 -6.117 1.00 89.56 211 PHE A N 1
ATOM 1653 C CA . PHE A 1 211 ? 19.635 -7.626 -7.269 1.00 89.56 211 PHE A CA 1
ATOM 1654 C C . PHE A 1 211 ? 19.728 -8.623 -8.432 1.00 89.56 211 PHE A C 1
ATOM 1656 O O . PHE A 1 211 ? 20.604 -8.549 -9.299 1.00 89.56 211 PHE A O 1
ATOM 1663 N N . GLY A 1 212 ? 18.829 -9.609 -8.426 1.00 86.88 212 GLY A N 1
ATOM 1664 C CA . GLY A 1 212 ? 18.852 -10.719 -9.378 1.00 86.88 212 GLY A CA 1
ATOM 1665 C C . GLY A 1 212 ? 20.102 -11.599 -9.252 1.00 86.88 212 GLY A C 1
ATOM 1666 O O . GLY A 1 212 ? 20.747 -11.660 -8.208 1.00 86.88 212 GLY A O 1
ATOM 1667 N N . ALA A 1 213 ? 20.440 -12.321 -10.322 1.00 84.19 213 ALA A N 1
ATOM 1668 C CA . ALA A 1 213 ? 21.561 -13.268 -10.315 1.00 84.19 213 ALA A CA 1
ATOM 1669 C C . ALA A 1 213 ? 22.934 -12.615 -10.562 1.00 84.19 213 ALA A C 1
ATOM 1671 O O . ALA A 1 213 ? 23.956 -13.221 -10.256 1.00 84.19 213 ALA A O 1
ATOM 1672 N N . ARG A 1 214 ? 22.975 -11.409 -11.149 1.00 84.19 214 ARG A N 1
ATOM 1673 C CA . ARG A 1 214 ? 24.233 -10.730 -11.510 1.00 84.19 214 ARG A CA 1
ATOM 1674 C C . ARG A 1 214 ? 24.852 -9.950 -10.356 1.00 84.19 214 ARG A C 1
ATOM 1676 O O . ARG A 1 214 ? 26.070 -9.912 -10.239 1.00 84.19 214 ARG A O 1
ATOM 1683 N N . HIS A 1 215 ? 24.021 -9.331 -9.524 1.00 86.25 215 HIS A N 1
ATOM 1684 C CA . HIS A 1 215 ? 24.454 -8.376 -8.506 1.00 86.25 215 HIS A CA 1
ATOM 1685 C C . HIS A 1 215 ? 24.145 -8.932 -7.116 1.00 86.25 215 HIS A C 1
ATOM 1687 O O . HIS A 1 215 ? 23.177 -8.546 -6.461 1.00 86.25 215 HIS A O 1
ATOM 1693 N N . THR A 1 216 ? 24.955 -9.896 -6.689 1.00 85.06 216 THR A N 1
ATOM 1694 C CA . THR A 1 216 ? 24.883 -10.512 -5.357 1.00 85.06 216 THR A CA 1
ATOM 1695 C C . THR A 1 216 ? 25.781 -9.773 -4.366 1.00 85.06 216 THR A C 1
ATOM 1697 O O . THR A 1 216 ? 26.825 -9.256 -4.759 1.00 85.06 216 THR A O 1
ATOM 1700 N N . ASN A 1 217 ? 25.441 -9.799 -3.074 1.00 83.25 217 ASN A N 1
ATOM 1701 C CA . ASN A 1 217 ? 26.258 -9.234 -1.987 1.00 83.25 217 ASN A CA 1
ATOM 1702 C C . ASN A 1 217 ? 26.494 -7.718 -2.077 1.00 83.25 217 ASN A C 1
ATOM 1704 O O . ASN A 1 217 ? 27.551 -7.210 -1.699 1.00 83.25 217 ASN A O 1
ATOM 1708 N N . VAL A 1 218 ? 25.501 -6.969 -2.553 1.00 84.81 218 VAL A N 1
ATOM 1709 C CA . VAL A 1 218 ? 25.574 -5.509 -2.594 1.00 84.81 218 VAL A CA 1
ATOM 1710 C C . VAL A 1 218 ? 25.395 -4.967 -1.175 1.00 84.81 218 VAL A C 1
ATOM 1712 O O . VAL A 1 218 ? 24.342 -5.128 -0.570 1.00 84.81 218 VAL A O 1
ATOM 1715 N N . ALA A 1 219 ? 26.416 -4.306 -0.630 1.00 83.88 219 ALA A N 1
ATOM 1716 C CA . ALA A 1 219 ? 26.406 -3.837 0.762 1.00 83.88 219 ALA A CA 1
ATOM 1717 C C . ALA A 1 219 ? 25.490 -2.624 1.020 1.00 83.88 219 ALA A C 1
ATOM 1719 O O . ALA A 1 219 ? 25.204 -2.293 2.167 1.00 83.88 219 ALA A O 1
ATOM 1720 N N . ARG A 1 220 ? 25.073 -1.895 -0.023 1.00 84.75 220 ARG A N 1
ATOM 1721 C CA . ARG A 1 220 ? 24.260 -0.676 0.109 1.00 84.75 220 ARG A CA 1
ATOM 1722 C C . ARG A 1 220 ? 23.212 -0.588 -0.988 1.00 84.75 220 ARG A C 1
ATOM 1724 O O . ARG A 1 220 ? 23.490 -0.909 -2.139 1.00 84.75 220 ARG A O 1
ATOM 1731 N N . LEU A 1 221 ? 22.032 -0.080 -0.642 1.00 87.94 221 LEU A N 1
ATOM 1732 C CA . LEU A 1 221 ? 21.016 0.247 -1.638 1.00 87.94 221 LEU A CA 1
ATOM 1733 C C . LEU A 1 221 ? 21.523 1.346 -2.601 1.00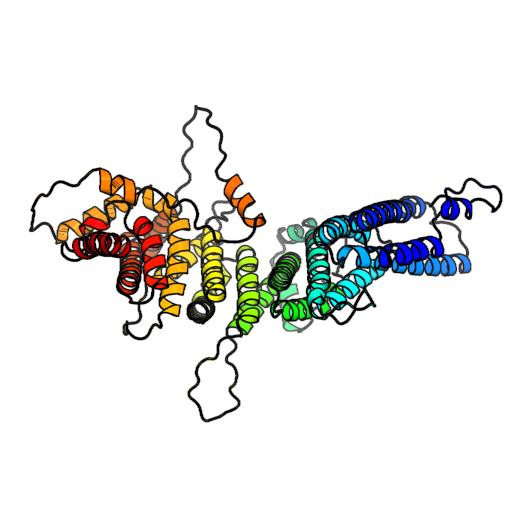 87.94 221 LEU A C 1
ATOM 1735 O O . LEU A 1 221 ? 22.270 2.230 -2.166 1.00 87.94 221 LEU A O 1
ATOM 1739 N N . PRO A 1 222 ? 21.097 1.320 -3.881 1.00 89.81 222 PRO A N 1
ATOM 1740 C CA . PRO A 1 222 ? 21.311 2.402 -4.841 1.00 89.81 222 PRO A CA 1
ATOM 1741 C C . PRO A 1 222 ? 20.938 3.779 -4.274 1.00 89.81 222 PRO A C 1
ATOM 1743 O O . PRO A 1 222 ? 20.037 3.893 -3.433 1.00 89.81 222 PRO A O 1
ATOM 1746 N N . ARG A 1 223 ? 21.622 4.839 -4.727 1.00 90.25 223 ARG A N 1
ATOM 1747 C CA . ARG A 1 223 ? 21.458 6.189 -4.155 1.00 90.25 223 ARG 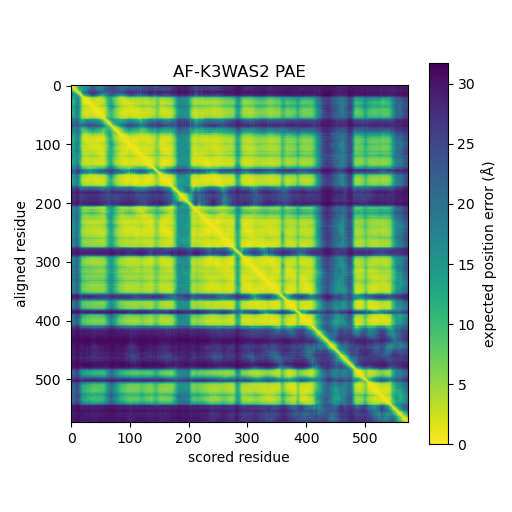A CA 1
ATOM 1748 C C . ARG A 1 223 ? 20.033 6.695 -4.335 1.00 90.25 223 ARG A C 1
ATOM 1750 O O . ARG A 1 223 ? 19.475 7.262 -3.394 1.00 90.25 223 ARG A O 1
ATOM 1757 N N . SER A 1 224 ? 19.432 6.419 -5.491 1.00 90.81 224 SER A N 1
ATOM 1758 C CA . SER A 1 224 ? 18.036 6.751 -5.785 1.00 90.81 224 SER A CA 1
ATOM 1759 C C . SER A 1 224 ? 17.067 6.152 -4.756 1.00 90.81 224 SER A C 1
ATOM 1761 O O . SER A 1 224 ? 16.164 6.846 -4.282 1.00 90.81 224 SER A O 1
ATOM 1763 N N . LEU A 1 225 ? 17.286 4.902 -4.332 1.00 92.12 225 LEU A N 1
ATOM 1764 C CA . LEU A 1 225 ? 16.465 4.230 -3.322 1.00 92.12 225 LEU A CA 1
ATOM 1765 C C . LEU A 1 225 ? 16.716 4.769 -1.911 1.00 92.12 225 LEU A C 1
ATOM 1767 O O . LEU A 1 225 ? 15.767 4.947 -1.150 1.00 92.12 225 LEU A O 1
ATOM 1771 N N . ALA A 1 226 ? 17.972 5.047 -1.560 1.00 88.75 226 ALA A N 1
ATOM 1772 C CA . ALA A 1 226 ? 18.330 5.495 -0.217 1.00 88.75 226 ALA A CA 1
ATOM 1773 C C . ALA A 1 226 ? 17.944 6.959 0.067 1.00 88.75 226 ALA A C 1
ATOM 1775 O O . ALA A 1 226 ? 17.565 7.285 1.192 1.00 88.75 226 ALA A O 1
ATOM 1776 N N . GLN A 1 227 ? 18.058 7.846 -0.928 1.00 90.56 227 GLN A N 1
ATOM 1777 C CA . GLN A 1 227 ? 17.929 9.298 -0.738 1.00 90.56 227 GLN A CA 1
ATOM 1778 C C . GLN A 1 227 ? 16.660 9.873 -1.376 1.00 90.56 227 GLN A C 1
ATOM 1780 O O . GLN A 1 227 ? 15.963 10.672 -0.747 1.00 90.56 227 GLN A O 1
ATOM 1785 N N . THR A 1 228 ? 16.334 9.453 -2.600 1.00 93.31 228 THR A N 1
ATOM 1786 C CA . THR A 1 228 ? 15.303 10.107 -3.425 1.00 93.31 228 THR A CA 1
ATOM 1787 C C . THR A 1 228 ? 13.927 9.461 -3.268 1.00 93.31 228 THR A C 1
ATOM 1789 O O . THR A 1 228 ? 12.916 10.162 -3.252 1.00 93.31 228 THR A O 1
ATOM 1792 N N . LEU A 1 229 ? 13.863 8.138 -3.094 1.00 94.62 229 LEU A N 1
ATOM 1793 C CA . LEU A 1 229 ? 12.610 7.381 -3.070 1.00 94.62 229 LEU A CA 1
ATOM 1794 C C . LEU A 1 229 ? 11.615 7.903 -2.028 1.00 94.62 229 LEU A C 1
ATOM 1796 O O . LEU A 1 229 ? 10.472 8.201 -2.364 1.00 94.62 229 LEU A O 1
ATOM 1800 N N . LYS A 1 230 ? 12.026 8.031 -0.760 1.00 94.62 230 LYS A N 1
ATOM 1801 C CA . LYS A 1 230 ? 11.104 8.391 0.329 1.00 94.62 230 LYS A CA 1
ATOM 1802 C C . LYS A 1 230 ? 10.425 9.761 0.103 1.00 94.62 230 LYS A C 1
ATOM 1804 O O . LYS A 1 230 ? 9.194 9.798 0.168 1.00 94.62 230 LYS A O 1
ATOM 1809 N N . PRO A 1 231 ? 11.149 10.864 -0.195 1.00 95.06 231 PRO A N 1
ATOM 1810 C CA . PRO A 1 231 ? 10.524 12.143 -0.554 1.00 95.06 231 PRO A CA 1
ATOM 1811 C C . PRO A 1 231 ? 9.522 12.041 -1.712 1.00 95.06 231 PRO A C 1
ATOM 1813 O O . PRO A 1 231 ? 8.413 12.569 -1.609 1.00 95.06 231 PRO A O 1
ATOM 1816 N N . VAL A 1 232 ? 9.880 11.314 -2.775 1.00 96.00 232 VAL A N 1
ATOM 1817 C CA . VAL A 1 232 ? 9.025 11.118 -3.957 1.00 96.00 232 VAL A CA 1
ATOM 1818 C C . VAL A 1 232 ? 7.737 10.382 -3.601 1.00 96.00 232 VAL A C 1
ATOM 1820 O O . VAL A 1 232 ? 6.650 10.809 -3.992 1.00 96.00 232 VAL A O 1
ATOM 1823 N N . LEU A 1 233 ? 7.833 9.307 -2.814 1.00 96.88 233 LEU A N 1
ATOM 1824 C CA . LEU A 1 233 ? 6.661 8.549 -2.382 1.00 96.88 233 LEU A CA 1
ATOM 1825 C C . LEU A 1 233 ? 5.721 9.413 -1.538 1.00 96.88 233 LEU A C 1
ATOM 1827 O O . LEU A 1 233 ? 4.523 9.407 -1.799 1.00 96.88 233 LEU A O 1
ATOM 1831 N N . TYR A 1 234 ? 6.234 10.220 -0.603 1.00 95.44 234 TYR A N 1
ATOM 1832 C CA . TYR A 1 234 ? 5.388 11.134 0.175 1.00 95.44 234 TYR A CA 1
ATOM 1833 C C . TYR A 1 234 ? 4.662 12.169 -0.685 1.00 95.44 234 TYR A C 1
ATOM 1835 O O . TYR A 1 234 ? 3.521 12.508 -0.381 1.00 95.44 234 TYR A O 1
ATOM 1843 N N . GLN A 1 235 ? 5.281 12.651 -1.762 1.00 95.38 235 GLN A N 1
ATOM 1844 C CA . GLN A 1 235 ? 4.596 13.518 -2.717 1.00 95.38 235 GLN A CA 1
ATOM 1845 C C . GLN A 1 235 ? 3.489 12.762 -3.469 1.00 95.38 235 GLN A C 1
ATOM 1847 O O . GLN A 1 235 ? 2.381 13.276 -3.612 1.00 95.38 235 GLN A O 1
ATOM 1852 N N . CYS A 1 236 ? 3.756 11.525 -3.895 1.00 96.19 236 CYS A N 1
ATOM 1853 C CA . CYS A 1 236 ? 2.786 10.688 -4.607 1.00 96.19 236 CYS A CA 1
ATOM 1854 C C . CYS A 1 236 ? 1.605 10.243 -3.726 1.00 96.19 236 CYS A C 1
ATOM 1856 O O . CYS A 1 236 ? 0.505 10.049 -4.236 1.00 96.19 236 CYS A O 1
ATOM 1858 N N . LEU A 1 237 ? 1.786 10.133 -2.406 1.00 95.88 237 LEU A N 1
ATOM 1859 C CA . LEU A 1 237 ? 0.698 9.830 -1.465 1.00 95.88 237 LEU A CA 1
ATOM 1860 C C . LEU A 1 237 ? -0.377 10.925 -1.407 1.00 95.88 237 LEU A C 1
ATOM 1862 O O . LEU A 1 237 ? -1.484 10.651 -0.961 1.00 95.88 237 LEU A O 1
ATOM 1866 N N . ARG A 1 238 ? -0.070 12.143 -1.869 1.00 95.12 238 ARG A N 1
ATOM 1867 C CA . ARG A 1 238 ? -0.996 13.291 -1.915 1.00 95.12 238 ARG A CA 1
ATOM 1868 C C . ARG A 1 238 ? -1.670 13.459 -3.279 1.00 95.12 238 ARG A C 1
ATOM 1870 O O . ARG A 1 238 ? -2.403 14.417 -3.487 1.00 95.12 238 ARG A O 1
ATOM 1877 N N . HIS A 1 239 ? -1.373 12.576 -4.230 1.00 94.88 239 HIS A N 1
ATOM 1878 C CA . HIS A 1 239 ? -1.892 12.657 -5.592 1.00 94.88 239 HIS A CA 1
ATOM 1879 C C . HIS A 1 239 ? -3.417 12.474 -5.602 1.00 94.88 239 HIS A C 1
ATOM 1881 O O . HIS A 1 239 ? -3.924 11.725 -4.781 1.00 94.88 239 HIS A O 1
ATOM 1887 N N . ASP A 1 240 ? -4.144 13.100 -6.529 1.00 92.69 240 ASP A N 1
ATOM 1888 C CA . ASP A 1 240 ? -5.615 13.024 -6.668 1.00 92.69 240 ASP A CA 1
ATOM 1889 C C . ASP A 1 240 ? -6.132 11.646 -7.137 1.00 92.69 240 ASP A C 1
ATOM 1891 O O . ASP A 1 240 ? -7.155 11.148 -6.663 1.00 92.69 240 ASP A O 1
ATOM 1895 N N . GLN A 1 241 ? -5.388 10.986 -8.021 1.00 93.44 241 GLN A N 1
ATOM 1896 C CA . GLN A 1 241 ? -5.646 9.637 -8.501 1.00 93.44 241 GLN A CA 1
ATOM 1897 C C . GLN A 1 241 ? -5.357 8.555 -7.445 1.00 93.44 241 GLN A C 1
ATOM 1899 O O . GLN A 1 241 ? -4.226 8.405 -6.978 1.00 93.44 241 GLN A O 1
ATOM 1904 N N . LEU A 1 242 ? -6.365 7.723 -7.153 1.00 92.62 242 LEU A N 1
ATOM 1905 C CA . LEU A 1 242 ? -6.280 6.637 -6.167 1.00 92.62 242 LEU A CA 1
ATOM 1906 C C . LEU A 1 242 ? -5.160 5.631 -6.468 1.00 92.62 242 LEU A C 1
ATOM 1908 O O . LEU A 1 242 ? -4.356 5.336 -5.589 1.00 92.62 242 LEU A O 1
ATOM 1912 N N . SER A 1 243 ? -5.058 5.147 -7.709 1.00 94.19 243 SER A N 1
ATOM 1913 C CA . SER A 1 243 ? -4.077 4.108 -8.063 1.00 94.19 243 SER A CA 1
ATOM 1914 C C . SER A 1 243 ? -2.624 4.567 -7.874 1.00 94.19 243 SER A C 1
ATOM 1916 O O . SER A 1 243 ? -1.765 3.782 -7.476 1.00 94.19 243 SER A O 1
ATOM 1918 N N . VAL A 1 244 ? -2.349 5.862 -8.075 1.00 95.94 244 VAL A N 1
ATOM 1919 C CA . VAL A 1 244 ? -1.038 6.467 -7.796 1.00 95.94 244 VAL A CA 1
ATOM 1920 C C . VAL A 1 244 ? -0.747 6.427 -6.294 1.00 95.94 244 VAL A C 1
ATOM 1922 O O . VAL A 1 244 ? 0.339 6.000 -5.899 1.00 95.94 244 VAL A O 1
ATOM 1925 N N . ARG A 1 245 ? -1.720 6.797 -5.446 1.00 95.62 245 ARG A N 1
ATOM 1926 C CA . ARG A 1 245 ? -1.576 6.724 -3.980 1.00 95.62 245 ARG A CA 1
ATOM 1927 C C . ARG A 1 245 ? -1.363 5.288 -3.499 1.00 95.62 245 ARG A C 1
ATOM 1929 O O . ARG A 1 245 ? -0.489 5.045 -2.670 1.00 95.62 245 ARG A O 1
ATOM 1936 N N . GLU A 1 246 ? -2.127 4.333 -4.025 1.00 94.88 246 GLU A N 1
ATOM 1937 C CA . GLU A 1 246 ? -2.039 2.919 -3.642 1.00 94.88 246 GLU A CA 1
ATOM 1938 C C . GLU A 1 246 ? -0.691 2.302 -4.021 1.00 94.88 246 GLU A C 1
ATOM 1940 O O . GLU A 1 246 ? -0.057 1.652 -3.184 1.00 94.88 246 GLU A O 1
ATOM 1945 N N . ASN A 1 247 ? -0.211 2.565 -5.241 1.00 96.62 247 ASN A N 1
ATOM 1946 C CA . ASN A 1 247 ? 1.110 2.125 -5.679 1.00 96.62 247 ASN A CA 1
ATOM 1947 C C . ASN A 1 247 ? 2.226 2.803 -4.868 1.00 96.62 247 ASN A C 1
ATOM 1949 O O . ASN A 1 247 ? 3.176 2.133 -4.469 1.00 96.62 247 ASN A O 1
ATOM 1953 N N . ALA A 1 248 ? 2.103 4.093 -4.534 1.00 97.69 248 ALA A N 1
ATOM 1954 C CA . ALA A 1 248 ? 3.070 4.775 -3.671 1.00 97.69 248 ALA A CA 1
ATOM 1955 C C . ALA A 1 248 ? 3.118 4.172 -2.255 1.00 97.69 248 ALA A C 1
ATOM 1957 O O . ALA A 1 248 ? 4.202 3.922 -1.719 1.00 97.69 248 ALA A O 1
ATOM 1958 N N . ALA A 1 249 ? 1.957 3.871 -1.665 1.00 96.81 249 ALA A N 1
ATOM 1959 C CA . ALA A 1 249 ? 1.872 3.204 -0.368 1.00 96.81 249 ALA A CA 1
ATOM 1960 C C . ALA A 1 249 ? 2.468 1.788 -0.412 1.00 96.81 249 ALA A C 1
ATOM 1962 O O . ALA A 1 249 ? 3.139 1.355 0.528 1.00 96.81 249 ALA A O 1
ATOM 1963 N N . GLN A 1 250 ? 2.263 1.071 -1.519 1.00 96.69 250 GLN A N 1
ATOM 1964 C CA . GLN A 1 250 ? 2.841 -0.248 -1.747 1.00 96.69 250 GLN A CA 1
ATOM 1965 C C . GLN A 1 250 ? 4.370 -0.201 -1.897 1.00 96.69 250 GLN A C 1
ATOM 1967 O O . GLN A 1 250 ? 5.056 -1.007 -1.265 1.00 96.69 250 GLN A O 1
ATOM 1972 N N . CYS A 1 251 ? 4.910 0.764 -2.646 1.00 97.12 251 CYS A N 1
ATOM 1973 C CA . CYS A 1 251 ? 6.351 1.001 -2.733 1.00 97.12 251 CYS A CA 1
ATOM 1974 C C . CYS A 1 251 ? 6.949 1.278 -1.353 1.00 97.12 251 CYS A C 1
ATOM 1976 O O . CYS A 1 251 ? 7.976 0.703 -0.998 1.00 97.12 251 CYS A O 1
ATOM 1978 N N . LEU A 1 252 ? 6.294 2.116 -0.541 1.00 96.38 252 LEU A N 1
ATOM 1979 C CA . LEU A 1 252 ? 6.799 2.439 0.791 1.00 96.38 252 LEU A CA 1
ATOM 1980 C C . LEU A 1 252 ? 6.798 1.205 1.704 1.00 96.38 252 LEU A C 1
ATOM 1982 O O . LEU A 1 252 ? 7.774 0.982 2.413 1.00 96.38 252 LEU A O 1
ATOM 1986 N N . LYS A 1 253 ? 5.763 0.354 1.633 1.00 95.12 253 LYS A N 1
ATOM 1987 C CA . LYS A 1 253 ? 5.735 -0.946 2.327 1.00 95.12 253 LYS A CA 1
ATOM 1988 C C . LYS A 1 253 ? 6.939 -1.812 1.948 1.00 95.12 253 LYS A C 1
ATOM 1990 O O . LYS A 1 253 ? 7.596 -2.362 2.828 1.00 95.12 253 LYS A O 1
ATOM 1995 N N . GLN A 1 254 ? 7.215 -1.963 0.654 1.00 95.62 254 GLN A N 1
ATOM 1996 C CA . GLN A 1 254 ? 8.315 -2.811 0.183 1.00 95.62 254 GLN A CA 1
ATOM 1997 C C . GLN A 1 254 ? 9.672 -2.225 0.564 1.00 95.62 254 GLN A C 1
ATOM 1999 O O . GLN A 1 254 ? 10.520 -2.954 1.065 1.00 95.62 254 GLN A O 1
ATOM 2004 N N . TYR A 1 255 ? 9.842 -0.908 0.438 1.00 94.81 255 TYR A N 1
ATOM 2005 C CA . TYR A 1 255 ? 11.043 -0.215 0.895 1.00 94.81 255 TYR A CA 1
ATOM 2006 C C . TYR A 1 255 ? 11.282 -0.397 2.399 1.00 94.81 255 TYR A C 1
ATOM 2008 O O . TYR A 1 255 ? 12.393 -0.714 2.814 1.00 94.81 255 TYR A O 1
ATOM 2016 N N . VAL A 1 256 ? 10.237 -0.278 3.226 1.00 92.44 256 VAL A N 1
ATOM 2017 C CA . VAL A 1 256 ? 10.320 -0.572 4.666 1.00 92.44 256 VAL A CA 1
ATOM 2018 C C . VAL A 1 256 ? 10.734 -2.026 4.906 1.00 92.44 256 VAL A C 1
ATOM 2020 O O . VAL A 1 256 ? 11.510 -2.280 5.820 1.00 92.44 256 VAL A O 1
ATOM 2023 N N . GLY A 1 257 ? 10.294 -2.975 4.074 1.00 90.38 257 GLY A N 1
ATOM 2024 C CA . GLY A 1 257 ? 10.744 -4.371 4.125 1.00 90.38 257 GLY A CA 1
ATOM 2025 C C . GLY A 1 257 ? 12.255 -4.554 3.920 1.00 90.38 257 GLY A C 1
ATOM 2026 O O . GLY A 1 257 ? 12.838 -5.458 4.516 1.00 90.38 257 GLY A O 1
ATOM 2027 N N . LEU A 1 258 ? 12.890 -3.665 3.147 1.00 90.44 258 LEU A N 1
ATOM 2028 C CA . LEU A 1 258 ? 14.343 -3.631 2.920 1.00 90.44 258 LEU A CA 1
ATOM 2029 C C . LEU A 1 258 ? 15.121 -2.947 4.055 1.00 90.44 258 LEU A C 1
ATOM 2031 O O . LEU A 1 258 ? 16.337 -3.095 4.149 1.00 90.44 258 LEU A O 1
ATOM 2035 N N . CYS A 1 259 ? 14.440 -2.193 4.917 1.00 89.62 259 CYS A N 1
ATOM 2036 C CA . CYS A 1 259 ? 15.066 -1.414 5.977 1.00 89.62 259 CYS A CA 1
ATOM 2037 C C . CYS A 1 259 ? 15.266 -2.221 7.268 1.00 89.62 259 CYS A C 1
ATOM 2039 O O . CYS A 1 259 ? 14.457 -3.073 7.644 1.00 89.62 259 CYS A O 1
ATOM 2041 N N . GLU A 1 260 ? 16.306 -1.874 8.027 1.00 86.81 260 GLU A N 1
ATOM 2042 C CA . GLU A 1 260 ? 16.475 -2.365 9.396 1.00 86.81 260 GLU A CA 1
ATOM 2043 C C . GLU A 1 260 ? 15.399 -1.814 10.341 1.00 86.81 260 GLU A C 1
ATOM 2045 O O . GLU A 1 260 ? 14.822 -0.750 10.115 1.00 86.81 260 GLU A O 1
ATOM 2050 N N . GLU A 1 261 ? 15.147 -2.527 11.442 1.00 87.19 261 GLU A N 1
ATOM 2051 C CA . GLU A 1 261 ? 14.100 -2.185 12.415 1.00 87.19 261 GLU A CA 1
ATOM 2052 C C . GLU A 1 261 ? 14.087 -0.717 12.872 1.00 87.19 261 GLU A C 1
ATOM 2054 O O . GLU A 1 261 ? 13.011 -0.123 12.799 1.00 87.19 261 GLU A O 1
ATOM 2059 N N . PRO A 1 262 ? 15.212 -0.073 13.247 1.00 89.81 262 PRO A N 1
ATOM 2060 C CA . PRO A 1 262 ? 15.183 1.328 13.670 1.00 89.81 262 PRO A CA 1
ATOM 2061 C C . PRO A 1 262 ? 14.626 2.267 12.593 1.00 89.81 262 PRO A C 1
ATOM 2063 O O . PRO A 1 262 ? 13.822 3.147 12.890 1.00 89.81 262 PRO A O 1
ATOM 2066 N N . MET A 1 263 ? 14.985 2.038 11.326 1.00 89.94 263 MET A N 1
ATOM 2067 C CA . MET A 1 263 ? 14.472 2.822 10.202 1.00 89.94 263 MET A CA 1
ATOM 2068 C C . MET A 1 263 ? 12.991 2.518 9.937 1.00 89.94 263 MET A C 1
ATOM 2070 O O . MET A 1 263 ? 12.219 3.435 9.663 1.00 89.94 263 MET A O 1
ATOM 2074 N N . ARG A 1 264 ? 12.556 1.256 10.078 1.00 91.44 264 ARG A N 1
ATOM 2075 C CA . ARG A 1 264 ? 11.132 0.885 9.968 1.00 91.44 264 ARG A CA 1
ATOM 2076 C C . ARG A 1 264 ? 10.279 1.611 11.014 1.00 91.44 264 ARG A C 1
ATOM 2078 O O . ARG A 1 264 ? 9.234 2.166 10.676 1.00 91.44 264 ARG A O 1
ATOM 2085 N N . LEU A 1 265 ? 10.753 1.655 12.262 1.00 93.44 265 LEU A N 1
ATOM 2086 C CA . LEU A 1 265 ? 10.105 2.388 13.353 1.00 93.44 265 LEU A CA 1
ATOM 2087 C C . LEU A 1 265 ? 10.097 3.900 13.091 1.00 93.44 265 LEU A C 1
ATOM 2089 O O . LEU A 1 265 ? 9.059 4.535 13.274 1.00 93.44 265 LEU A O 1
ATOM 2093 N N . ALA A 1 266 ? 11.210 4.464 12.614 1.00 93.50 266 ALA A N 1
ATOM 2094 C CA . ALA A 1 266 ? 11.310 5.885 12.285 1.00 93.50 266 ALA A CA 1
ATOM 2095 C C . ALA A 1 266 ? 10.334 6.293 11.171 1.00 93.50 266 ALA A C 1
ATOM 2097 O O . ALA A 1 266 ? 9.675 7.323 11.282 1.00 93.50 266 ALA A O 1
ATOM 2098 N N . ILE A 1 267 ? 10.180 5.469 10.126 1.00 94.19 267 ILE A N 1
ATOM 2099 C CA . ILE A 1 267 ? 9.207 5.715 9.051 1.00 94.19 267 ILE A CA 1
ATOM 2100 C C . ILE A 1 267 ? 7.774 5.653 9.596 1.00 94.19 267 ILE A C 1
ATOM 2102 O O . ILE A 1 267 ? 6.972 6.530 9.288 1.00 94.19 267 ILE A O 1
ATOM 2106 N N . PHE A 1 268 ? 7.441 4.670 10.440 1.00 95.31 268 PHE A N 1
ATOM 2107 C CA . PHE A 1 268 ? 6.118 4.611 11.070 1.00 95.31 268 PHE A CA 1
ATOM 2108 C C . PHE A 1 268 ? 5.826 5.851 11.929 1.00 95.31 268 PHE A C 1
ATOM 2110 O O . PHE A 1 268 ? 4.751 6.443 11.818 1.00 95.31 268 PHE A O 1
ATOM 2117 N N . GLN A 1 269 ? 6.787 6.261 12.762 1.00 94.12 269 GLN A N 1
ATOM 2118 C CA . GLN A 1 269 ? 6.674 7.470 13.578 1.00 94.12 269 GLN A CA 1
ATOM 2119 C C . GLN A 1 269 ? 6.500 8.708 12.701 1.00 94.12 269 GLN A C 1
ATOM 2121 O O . GLN A 1 269 ? 5.621 9.513 12.978 1.00 94.12 269 GLN A O 1
ATOM 2126 N N . GLU A 1 270 ? 7.259 8.828 11.611 1.00 94.31 270 GLU A N 1
ATOM 2127 C CA . GLU A 1 270 ? 7.122 9.924 10.653 1.00 94.31 270 GLU A CA 1
ATOM 2128 C C . GLU A 1 270 ? 5.700 9.994 10.068 1.00 94.31 270 GLU A C 1
ATOM 2130 O O . GLU A 1 270 ? 5.113 11.076 10.023 1.00 94.31 270 GLU A O 1
ATOM 2135 N N . VAL A 1 271 ? 5.116 8.858 9.667 1.00 95.38 271 VAL A N 1
ATOM 2136 C CA . VAL A 1 271 ? 3.751 8.796 9.114 1.00 95.38 271 VAL A CA 1
ATOM 2137 C C . VAL A 1 271 ? 2.703 9.195 10.158 1.00 95.38 271 VAL A C 1
ATOM 2139 O O . VAL A 1 271 ? 1.853 10.039 9.868 1.00 95.38 271 VAL A O 1
ATOM 2142 N N . ILE A 1 272 ? 2.773 8.653 11.380 1.00 93.94 272 ILE A N 1
ATOM 2143 C CA . ILE A 1 272 ? 1.859 9.041 12.470 1.00 93.94 272 ILE A CA 1
ATOM 2144 C C . ILE A 1 272 ? 2.027 10.526 12.818 1.00 93.94 272 ILE A C 1
ATOM 2146 O O . ILE A 1 272 ? 1.038 11.235 12.978 1.00 93.94 272 ILE A O 1
ATOM 2150 N N . SER A 1 273 ? 3.261 11.026 12.910 1.00 91.50 273 SER A N 1
ATOM 2151 C CA . SER A 1 273 ? 3.532 12.435 13.203 1.00 91.50 273 SER A CA 1
ATOM 2152 C C . SER A 1 273 ? 3.010 13.360 12.108 1.00 91.50 273 SER A C 1
ATOM 2154 O O . SER A 1 273 ? 2.499 14.427 12.432 1.00 91.50 273 SER A O 1
ATOM 2156 N N . LYS A 1 274 ? 3.087 12.964 10.828 1.00 92.06 274 LYS A N 1
ATOM 2157 C CA . LYS A 1 274 ? 2.466 13.704 9.718 1.00 92.06 274 LYS A CA 1
ATOM 2158 C C . LYS A 1 274 ? 0.947 13.754 9.868 1.00 92.06 274 LYS A C 1
ATOM 2160 O O . LYS A 1 274 ? 0.391 14.839 9.767 1.00 92.06 274 LYS A O 1
ATOM 2165 N N . LEU A 1 275 ? 0.303 12.625 10.173 1.00 91.62 275 LEU A N 1
ATOM 2166 C CA . LEU A 1 275 ? -1.142 12.560 10.433 1.00 91.62 275 LEU A CA 1
ATOM 2167 C C . LEU A 1 275 ? -1.559 13.409 11.639 1.00 91.62 275 LEU A C 1
ATOM 2169 O O . LEU A 1 275 ? -2.630 14.007 11.622 1.00 91.62 275 LEU A O 1
ATOM 2173 N N . ASN A 1 276 ? -0.713 13.489 12.664 1.00 87.75 276 ASN A N 1
ATOM 2174 C CA . ASN A 1 276 ? -0.956 14.291 13.858 1.00 87.75 276 ASN A CA 1
ATOM 2175 C C . ASN A 1 276 ? -0.430 15.737 13.748 1.00 87.75 276 ASN A C 1
ATOM 2177 O O . ASN A 1 276 ? -0.356 16.426 14.768 1.00 87.75 276 ASN A O 1
ATOM 2181 N N . ARG A 1 277 ? -0.049 16.216 12.551 1.00 78.75 277 ARG A N 1
ATOM 2182 C CA . ARG A 1 277 ? 0.328 17.622 12.355 1.00 78.75 277 ARG A CA 1
ATOM 2183 C C . ARG A 1 277 ? -0.843 18.507 12.754 1.00 78.75 277 ARG A C 1
ATOM 2185 O O . ARG A 1 277 ? -1.880 18.508 12.103 1.00 78.75 277 ARG A O 1
ATOM 2192 N N . MET A 1 278 ? -0.650 19.278 13.816 1.00 54.31 278 MET A N 1
ATOM 2193 C CA . MET A 1 278 ? -1.447 20.472 14.037 1.00 54.31 278 MET A CA 1
ATOM 2194 C C . MET A 1 278 ? -0.972 21.464 12.978 1.00 54.31 278 MET A C 1
ATOM 2196 O O . MET A 1 278 ? 0.221 21.765 12.935 1.00 54.31 278 MET A O 1
ATOM 2200 N N . LYS A 1 279 ? -1.844 21.912 12.069 1.00 52.47 279 LYS A N 1
ATOM 2201 C CA . LYS A 1 279 ? -1.520 23.110 11.293 1.00 52.47 279 LYS A CA 1
ATOM 2202 C C . LYS A 1 279 ? -1.262 24.214 12.317 1.00 52.47 279 LYS A C 1
ATOM 2204 O O . LYS A 1 279 ? -2.155 24.542 13.092 1.00 52.47 279 LYS A O 1
ATOM 2209 N N . GLU A 1 280 ? -0.036 24.723 12.368 1.00 43.09 280 GLU A N 1
ATOM 2210 C CA . GLU A 1 280 ? 0.252 25.983 13.045 1.00 43.09 280 GLU A CA 1
ATOM 2211 C C . GLU A 1 280 ? -0.535 27.044 12.275 1.00 43.09 280 GLU A C 1
ATOM 2213 O O . GLU A 1 280 ? -0.144 27.472 11.188 1.00 43.09 280 GLU A O 1
ATOM 2218 N N . SER A 1 281 ? -1.732 27.363 12.763 1.00 41.16 281 SER A N 1
ATOM 2219 C CA . SER A 1 281 ? -2.517 28.467 12.241 1.00 41.16 281 SER A CA 1
ATOM 2220 C C . SER A 1 281 ? -1.704 29.731 12.482 1.00 41.16 281 SER A C 1
ATOM 2222 O O . SER A 1 281 ? -1.530 30.151 13.621 1.00 41.16 281 SER A O 1
ATOM 2224 N N . HIS A 1 282 ? -1.203 30.337 11.409 1.00 45.62 282 HIS A N 1
ATOM 2225 C CA . HIS A 1 282 ? -0.551 31.646 11.456 1.00 45.62 282 HIS A CA 1
ATOM 2226 C C . HIS A 1 282 ? -1.527 32.800 11.772 1.00 45.62 282 HIS A C 1
ATOM 2228 O O . HIS A 1 282 ? -1.103 33.952 11.795 1.00 45.62 282 HIS A O 1
ATOM 2234 N N . ASP A 1 283 ? -2.799 32.502 12.056 1.00 45.88 283 ASP A N 1
ATOM 2235 C CA . ASP A 1 283 ? -3.818 33.475 12.435 1.00 45.88 283 ASP A CA 1
ATOM 2236 C C . ASP A 1 283 ? -4.179 33.328 13.920 1.00 45.88 283 ASP A C 1
ATOM 2238 O O . ASP A 1 283 ? -4.938 32.445 14.322 1.00 45.88 283 ASP A O 1
ATOM 2242 N N . ASP A 1 284 ? -3.648 34.245 14.728 1.00 50.28 284 ASP A N 1
ATOM 2243 C CA . ASP A 1 284 ? -3.760 34.350 16.193 1.00 50.28 284 ASP A CA 1
ATOM 2244 C C . ASP A 1 284 ? -5.191 34.584 16.742 1.00 50.28 284 ASP A C 1
ATOM 2246 O O . ASP A 1 284 ? -5.348 34.978 17.894 1.00 50.28 284 ASP A O 1
ATOM 2250 N N . ASN A 1 285 ? -6.265 34.388 15.964 1.00 49.09 285 ASN A N 1
ATOM 2251 C CA . ASN A 1 285 ? -7.604 34.839 16.380 1.00 49.09 285 ASN A CA 1
ATOM 2252 C C . ASN A 1 285 ? -8.809 33.988 15.950 1.00 49.09 285 ASN A C 1
ATOM 2254 O O . ASN A 1 285 ? -9.944 34.465 15.998 1.00 49.09 285 ASN A O 1
ATOM 2258 N N . SER A 1 286 ? -8.623 32.713 15.613 1.00 45.84 286 SER A N 1
ATOM 2259 C CA . SER A 1 286 ? -9.753 31.776 15.561 1.00 45.84 286 SER A CA 1
ATOM 2260 C C . SER A 1 286 ? -9.424 30.531 16.368 1.00 45.84 286 SER A C 1
ATOM 2262 O O . SER A 1 286 ? -8.296 30.047 16.335 1.00 45.84 286 SER A O 1
ATOM 2264 N N . SER A 1 287 ? -10.390 30.079 17.169 1.00 44.69 287 SER A N 1
ATOM 2265 C CA . SER A 1 287 ? -10.337 28.840 17.946 1.00 44.69 287 SER A CA 1
ATOM 2266 C C . SER A 1 287 ? -9.598 27.757 17.174 1.00 44.69 287 SER A C 1
ATOM 2268 O O . SER A 1 287 ? -9.942 27.530 16.018 1.00 44.69 287 SER A O 1
ATOM 2270 N N . ALA A 1 288 ? -8.616 27.115 17.812 1.00 43.78 288 ALA A N 1
ATOM 2271 C CA . ALA A 1 288 ? -7.824 26.018 17.268 1.00 43.78 288 ALA A CA 1
ATOM 2272 C C . ALA A 1 288 ? -8.709 24.809 16.903 1.00 43.78 288 ALA A C 1
ATOM 2274 O O . ALA A 1 288 ? -8.679 23.768 17.560 1.00 43.78 288 ALA A O 1
ATOM 2275 N N . GLU A 1 289 ? -9.534 24.947 15.869 1.00 51.84 289 GLU A N 1
ATOM 2276 C CA . GLU A 1 289 ? -10.141 23.836 15.170 1.00 51.84 289 GLU A CA 1
ATOM 2277 C C . GLU A 1 289 ? -8.978 23.093 14.537 1.00 51.84 289 GLU A C 1
ATOM 2279 O O . GLU A 1 289 ? -8.277 23.584 13.654 1.00 51.84 289 GLU A O 1
ATOM 2284 N N . GLN A 1 290 ? -8.699 21.937 15.120 1.00 60.03 290 GLN A N 1
ATOM 2285 C CA . GLN A 1 290 ? -7.591 21.078 14.771 1.00 60.03 290 GLN A CA 1
ATOM 2286 C C . GLN A 1 290 ? -7.810 20.585 13.335 1.00 60.03 290 GLN A C 1
ATOM 2288 O O . GLN A 1 290 ? -8.465 19.570 13.111 1.00 60.03 290 GLN A O 1
ATOM 2293 N N . GLU A 1 291 ? -7.337 21.356 12.358 1.00 71.19 291 GLU A N 1
ATOM 2294 C CA . GLU A 1 291 ? -7.618 21.107 10.950 1.00 71.19 291 GLU A CA 1
ATOM 2295 C C . GLU A 1 291 ? -6.934 19.800 10.523 1.00 71.19 291 GLU A C 1
ATOM 2297 O O . GLU A 1 291 ? -5.706 19.676 10.550 1.00 71.19 291 GLU A O 1
ATOM 2302 N N . LEU A 1 292 ? -7.748 18.797 10.184 1.00 85.31 292 LEU A N 1
ATOM 2303 C CA . LEU A 1 292 ? -7.279 17.506 9.687 1.00 85.31 292 LEU A CA 1
ATOM 2304 C C . LEU A 1 292 ? -6.590 17.675 8.328 1.00 85.31 292 LEU A C 1
ATOM 2306 O O . LEU A 1 292 ? -6.842 18.633 7.595 1.00 85.31 292 LEU A O 1
ATOM 2310 N N . LEU A 1 293 ? -5.735 16.717 7.968 1.00 89.19 293 LEU A N 1
ATOM 2311 C CA . LEU A 1 293 ? -5.134 16.698 6.636 1.00 89.19 293 LEU A CA 1
ATOM 2312 C C . LEU A 1 293 ? -6.199 16.595 5.539 1.00 89.19 293 LEU A C 1
ATOM 2314 O O . LEU A 1 293 ? -7.259 16.001 5.730 1.00 89.19 293 LEU A O 1
ATOM 2318 N N . GLU A 1 294 ? -5.865 17.131 4.365 1.00 91.31 294 GLU A N 1
ATOM 2319 C CA . GLU A 1 294 ? -6.692 17.014 3.167 1.00 91.31 294 GLU A CA 1
ATOM 2320 C C . GLU A 1 294 ? -6.968 15.538 2.833 1.00 91.31 294 GLU A C 1
ATOM 2322 O O . GLU A 1 294 ? -6.098 14.678 2.993 1.00 91.31 294 GLU A O 1
ATOM 2327 N N . THR A 1 295 ? -8.164 15.262 2.304 1.00 93.38 295 THR A N 1
ATOM 2328 C CA . THR A 1 295 ? -8.671 13.921 1.984 1.00 93.38 295 THR A CA 1
ATOM 2329 C C . THR A 1 295 ? -7.631 12.994 1.351 1.00 93.38 295 THR A C 1
ATOM 2331 O O . THR A 1 295 ? -7.441 11.885 1.845 1.00 93.38 295 THR A O 1
ATOM 2334 N N . TYR A 1 296 ? -6.958 13.416 0.275 1.00 94.44 296 TYR A N 1
ATOM 2335 C CA . TYR A 1 296 ? -6.030 12.546 -0.455 1.00 94.44 296 TYR A CA 1
ATOM 2336 C C . TYR A 1 296 ? -4.760 12.239 0.340 1.00 94.44 296 TYR A C 1
ATOM 2338 O O . TYR A 1 296 ? -4.318 11.093 0.371 1.00 94.44 296 TYR A O 1
ATOM 2346 N N . GLU A 1 297 ? -4.203 13.241 1.021 1.00 94.38 297 GLU A N 1
ATOM 2347 C CA . GLU A 1 297 ? -3.021 13.076 1.868 1.00 94.38 297 GLU A CA 1
ATOM 2348 C C . GLU A 1 297 ? -3.323 12.189 3.081 1.00 94.38 297 GLU A C 1
ATOM 2350 O O . GLU A 1 297 ? -2.567 11.258 3.368 1.00 94.38 297 GLU A O 1
ATOM 2355 N N . ALA A 1 298 ? -4.451 12.431 3.754 1.00 94.94 298 ALA A N 1
ATOM 2356 C CA . ALA A 1 298 ? -4.924 11.613 4.864 1.00 94.94 298 ALA A CA 1
ATOM 2357 C C . ALA A 1 298 ? -5.109 10.151 4.437 1.00 94.94 298 ALA A C 1
ATOM 2359 O O . ALA A 1 298 ? -4.586 9.238 5.076 1.00 94.94 298 ALA A O 1
ATOM 2360 N N . GLU A 1 299 ? -5.811 9.927 3.324 1.00 95.00 299 GLU A N 1
ATOM 2361 C CA . GLU A 1 299 ? -6.054 8.594 2.781 1.00 95.00 299 GLU A CA 1
ATOM 2362 C C . GLU A 1 299 ? -4.745 7.867 2.438 1.00 95.00 299 GLU A C 1
ATOM 2364 O O . GLU A 1 299 ? -4.565 6.710 2.822 1.00 95.00 299 GLU A O 1
ATOM 2369 N N . GLY A 1 300 ? -3.814 8.547 1.759 1.00 95.31 300 GLY A N 1
ATOM 2370 C CA . GLY A 1 300 ? -2.514 7.987 1.396 1.00 95.31 300 GLY A CA 1
ATOM 2371 C C . GLY A 1 300 ? -1.691 7.578 2.621 1.00 95.31 300 GLY A C 1
ATOM 2372 O O . GLY A 1 300 ? -1.168 6.463 2.675 1.00 95.31 300 GLY A O 1
ATOM 2373 N N . LEU A 1 301 ? -1.610 8.439 3.640 1.00 96.88 301 LEU A N 1
ATOM 2374 C CA . LEU A 1 301 ? -0.869 8.148 4.872 1.00 96.88 301 LEU A CA 1
ATOM 2375 C C . LEU A 1 301 ? -1.522 7.026 5.700 1.00 96.88 301 LEU A C 1
ATOM 2377 O O . LEU A 1 301 ? -0.813 6.159 6.213 1.00 96.88 301 LEU A O 1
ATOM 2381 N N . LEU A 1 302 ? -2.854 6.981 5.795 1.00 96.75 302 LEU A N 1
ATOM 2382 C CA . LEU A 1 302 ? -3.568 5.884 6.464 1.00 96.75 302 LEU A CA 1
ATOM 2383 C C . LEU A 1 302 ? -3.383 4.549 5.726 1.00 96.75 302 LEU A C 1
ATOM 2385 O O . LEU A 1 302 ? -3.178 3.514 6.362 1.00 96.75 302 LEU A O 1
ATOM 2389 N N . ALA A 1 303 ? -3.382 4.564 4.388 1.00 95.12 303 ALA A N 1
ATOM 2390 C CA . ALA A 1 303 ? -3.092 3.380 3.582 1.00 95.12 303 ALA A CA 1
ATOM 2391 C C . ALA A 1 303 ? -1.668 2.851 3.829 1.00 95.12 303 ALA A C 1
ATOM 2393 O O . ALA A 1 303 ? -1.466 1.637 3.923 1.00 95.12 303 ALA A O 1
ATOM 2394 N N . VAL A 1 304 ? -0.688 3.748 3.992 1.00 96.31 304 VAL A N 1
ATOM 2395 C CA . VAL A 1 304 ? 0.668 3.378 4.421 1.00 96.31 304 VAL A CA 1
ATOM 2396 C C . VAL A 1 304 ? 0.632 2.726 5.798 1.00 96.31 304 VAL A C 1
ATOM 2398 O O . VAL A 1 304 ? 1.157 1.624 5.941 1.00 96.31 304 VAL A O 1
ATOM 2401 N N . LEU A 1 305 ? -0.013 3.339 6.797 1.00 95.94 305 LEU A N 1
ATOM 2402 C CA . LEU A 1 305 ? -0.081 2.765 8.146 1.00 95.94 305 LEU A CA 1
ATOM 2403 C C . LEU A 1 305 ? -0.631 1.339 8.146 1.00 95.94 305 LEU A C 1
ATOM 2405 O O . LEU A 1 305 ? 0.007 0.454 8.714 1.00 95.94 305 LEU A O 1
ATOM 2409 N N . GLY A 1 306 ? -1.755 1.097 7.465 1.00 94.06 306 GLY A N 1
ATOM 2410 C CA . GLY A 1 306 ? -2.348 -0.240 7.374 1.00 94.06 306 GLY A CA 1
ATOM 2411 C C . GLY A 1 306 ? -1.375 -1.279 6.804 1.00 94.06 306 GLY A C 1
ATOM 2412 O O . GLY A 1 306 ? -1.293 -2.399 7.304 1.00 94.06 306 GLY A O 1
ATOM 2413 N N . LYS A 1 307 ? -0.559 -0.890 5.814 1.00 93.44 307 LYS A N 1
ATOM 2414 C CA . LYS A 1 307 ? 0.464 -1.757 5.206 1.00 93.44 307 LYS A CA 1
ATOM 2415 C C . LYS A 1 307 ? 1.727 -1.921 6.062 1.00 93.44 307 LYS A C 1
ATOM 2417 O O . LYS A 1 307 ? 2.370 -2.967 5.966 1.00 93.44 307 LYS A O 1
ATOM 2422 N N . LEU A 1 308 ? 2.104 -0.920 6.863 1.00 93.62 308 LEU A N 1
ATOM 2423 C CA . LEU A 1 308 ? 3.307 -0.959 7.706 1.00 93.62 308 LEU A CA 1
ATOM 2424 C C . LEU A 1 308 ? 3.092 -1.732 9.006 1.00 93.62 308 LEU A C 1
ATOM 2426 O O . LEU A 1 308 ? 4.000 -2.448 9.428 1.00 93.62 308 LEU A O 1
ATOM 2430 N N . VAL A 1 309 ? 1.909 -1.627 9.619 1.00 92.75 309 VAL A N 1
ATOM 2431 C CA . VAL A 1 309 ? 1.577 -2.254 10.910 1.00 92.75 309 VAL A CA 1
ATOM 2432 C C . VAL A 1 309 ? 2.007 -3.729 11.011 1.00 92.75 309 VAL A C 1
ATOM 2434 O O . VAL A 1 309 ? 2.697 -4.056 11.977 1.00 92.75 309 VAL A O 1
ATOM 2437 N N . PRO A 1 310 ? 1.739 -4.612 10.023 1.00 89.19 310 PRO A N 1
ATOM 2438 C CA . PRO A 1 310 ? 2.145 -6.024 10.078 1.00 89.19 310 PRO A CA 1
ATOM 2439 C C . PRO A 1 310 ? 3.657 -6.283 10.177 1.00 89.19 310 PRO A C 1
ATOM 2441 O O . PRO A 1 310 ? 4.072 -7.415 10.450 1.00 89.19 310 PRO A O 1
ATOM 2444 N N . SER A 1 311 ? 4.486 -5.273 9.894 1.00 86.44 311 SER A N 1
ATOM 2445 C CA . SER A 1 311 ? 5.950 -5.359 9.924 1.00 86.44 311 SER A CA 1
ATOM 2446 C C . SER A 1 311 ? 6.574 -4.851 11.231 1.00 86.44 311 SER A C 1
ATOM 2448 O O . SER A 1 311 ? 7.787 -4.983 11.404 1.00 86.44 311 SER A O 1
ATOM 2450 N N . LEU A 1 312 ? 5.771 -4.287 12.140 1.00 90.06 312 LEU A N 1
ATOM 2451 C CA . LEU A 1 312 ? 6.239 -3.641 13.367 1.00 90.06 312 LEU A CA 1
ATOM 2452 C C . LEU A 1 312 ? 6.139 -4.577 14.585 1.00 90.06 312 LEU A C 1
ATOM 2454 O O . LEU A 1 312 ? 5.222 -5.396 14.653 1.00 90.06 312 LEU A O 1
ATOM 2458 N N . PRO A 1 313 ? 7.029 -4.438 15.585 1.00 90.50 313 PRO A N 1
ATOM 2459 C CA . PRO A 1 313 ? 6.908 -5.167 16.845 1.00 90.50 313 PRO A CA 1
ATOM 2460 C C . PRO A 1 313 ? 5.669 -4.735 17.644 1.00 90.50 313 PRO A C 1
ATOM 2462 O O . PRO A 1 313 ? 5.496 -3.552 17.951 1.00 90.50 313 PRO A O 1
ATOM 2465 N N . SER A 1 314 ? 4.848 -5.693 18.083 1.00 90.62 314 SER A N 1
ATOM 2466 C CA . SER A 1 314 ? 3.633 -5.421 18.871 1.00 90.62 314 SER A CA 1
ATOM 2467 C C . SER A 1 314 ? 3.920 -4.664 20.174 1.00 90.62 314 SER A C 1
ATOM 2469 O O . SER A 1 314 ? 3.152 -3.790 20.565 1.00 90.62 314 SER A O 1
ATOM 2471 N N . GLN A 1 315 ? 5.070 -4.921 20.811 1.00 90.44 315 GLN A N 1
ATOM 2472 C CA . GLN A 1 315 ? 5.499 -4.217 22.027 1.00 90.44 315 GLN A CA 1
ATOM 2473 C C . GLN A 1 315 ? 5.693 -2.711 21.799 1.00 90.44 315 GLN A C 1
ATOM 2475 O O . GLN A 1 315 ? 5.371 -1.897 22.668 1.00 90.44 315 GLN A O 1
ATOM 2480 N N . PHE A 1 316 ? 6.226 -2.336 20.634 1.00 93.06 316 PHE A N 1
ATOM 2481 C CA . PHE A 1 316 ? 6.403 -0.937 20.267 1.00 93.06 316 PHE A CA 1
ATOM 2482 C C . PHE A 1 316 ? 5.042 -0.256 20.090 1.00 93.06 316 PHE A C 1
ATOM 2484 O O . PHE A 1 316 ? 4.831 0.826 20.638 1.00 93.06 316 PHE A O 1
ATOM 2491 N N . LEU A 1 317 ? 4.112 -0.905 19.383 1.00 94.31 317 LEU A N 1
ATOM 2492 C CA . LEU A 1 317 ? 2.764 -0.383 19.148 1.00 94.31 317 LEU A CA 1
ATOM 2493 C C . LEU A 1 317 ? 1.990 -0.209 20.458 1.00 94.31 317 LEU A C 1
ATOM 2495 O O . LEU A 1 317 ? 1.434 0.859 20.698 1.00 94.31 317 LEU A O 1
ATOM 2499 N N . LEU A 1 318 ? 2.042 -1.206 21.344 1.00 93.00 318 LEU A N 1
ATOM 2500 C CA . LEU A 1 318 ? 1.417 -1.149 22.664 1.00 93.00 318 LEU A CA 1
ATOM 2501 C C . LEU A 1 318 ? 1.956 0.016 23.508 1.00 93.00 318 LEU A C 1
ATOM 2503 O O . LEU A 1 318 ? 1.180 0.792 24.063 1.00 93.00 318 LEU A O 1
ATOM 2507 N N . LYS A 1 319 ? 3.284 0.200 23.560 1.00 93.69 319 LYS A N 1
ATOM 2508 C CA . LYS A 1 319 ? 3.909 1.302 24.317 1.00 93.69 319 LYS A CA 1
ATOM 2509 C C . LYS A 1 319 ? 3.448 2.683 23.834 1.00 93.69 319 LYS A C 1
ATOM 2511 O O . LYS A 1 319 ? 3.344 3.606 24.639 1.00 93.69 319 LYS A O 1
ATOM 2516 N N . HIS A 1 320 ? 3.169 2.822 22.540 1.00 93.50 320 HIS A N 1
ATOM 2517 C CA . HIS A 1 320 ? 2.748 4.081 21.922 1.00 93.50 320 HIS A CA 1
ATOM 2518 C C . HIS A 1 320 ? 1.235 4.150 21.670 1.00 93.50 320 HIS A C 1
ATOM 2520 O O . HIS A 1 320 ? 0.772 5.086 21.017 1.00 93.50 320 HIS A O 1
ATOM 2526 N N . TRP A 1 321 ? 0.444 3.214 22.210 1.00 93.88 321 TRP A N 1
ATOM 2527 C CA . TRP A 1 321 ? -0.995 3.130 21.948 1.00 93.88 321 TRP A CA 1
ATOM 2528 C C . TRP A 1 321 ? -1.738 4.429 22.275 1.00 93.88 321 TRP A C 1
ATOM 2530 O O . TRP A 1 321 ? -2.521 4.921 21.466 1.00 93.88 321 TRP A O 1
ATOM 2540 N N . LYS A 1 322 ? -1.387 5.061 23.403 1.00 91.06 322 LYS A N 1
ATOM 2541 C CA . LYS A 1 322 ? -1.944 6.353 23.848 1.00 91.06 322 LYS A CA 1
ATOM 2542 C C . LYS A 1 322 ? -1.709 7.516 22.881 1.00 91.06 322 LYS A C 1
ATOM 2544 O O . LYS A 1 322 ? -2.338 8.554 23.024 1.00 91.06 322 LYS A O 1
ATOM 2549 N N . PHE A 1 323 ? -0.794 7.365 21.931 1.00 91.00 323 PHE A N 1
ATOM 2550 C CA . PHE A 1 323 ? -0.540 8.341 20.876 1.00 91.00 323 PHE A CA 1
ATOM 2551 C C . PHE A 1 323 ? -1.152 7.903 19.538 1.00 91.00 323 PHE A C 1
ATOM 2553 O O . PHE A 1 323 ? -1.734 8.716 18.819 1.00 91.00 323 PHE A O 1
ATOM 2560 N N . ILE A 1 324 ? -1.071 6.605 19.226 1.00 93.75 324 ILE A N 1
ATOM 2561 C CA . ILE A 1 324 ? -1.604 6.020 17.991 1.00 93.75 324 ILE A CA 1
ATOM 2562 C C . ILE A 1 324 ? -3.131 6.134 17.952 1.00 93.75 324 ILE A C 1
ATOM 2564 O O . ILE A 1 324 ? -3.670 6.659 16.980 1.00 93.75 324 ILE A O 1
ATOM 2568 N N . PHE A 1 325 ? -3.828 5.690 19.003 1.00 92.75 325 PHE A N 1
ATOM 2569 C CA . PHE A 1 325 ? -5.290 5.642 19.004 1.00 92.75 325 PHE A CA 1
ATOM 2570 C C . PHE A 1 325 ? -5.939 7.019 18.854 1.00 92.75 325 PHE A C 1
ATOM 2572 O O . PHE A 1 325 ? -6.729 7.163 17.924 1.00 92.75 325 PHE A O 1
ATOM 2579 N N . PRO A 1 326 ? -5.573 8.058 19.635 1.00 91.12 326 PRO A N 1
ATOM 2580 C CA . PRO A 1 326 ? -6.162 9.382 19.440 1.00 91.12 326 PRO A CA 1
ATOM 2581 C C . PRO A 1 326 ? -5.878 9.962 18.052 1.00 91.12 326 PRO A C 1
ATOM 2583 O O . PRO A 1 326 ? -6.699 10.697 17.512 1.00 91.12 326 PRO A O 1
ATOM 2586 N N . THR A 1 327 ? -4.736 9.620 17.442 1.00 92.75 327 THR A N 1
ATOM 2587 C CA . THR A 1 327 ? -4.439 10.033 16.064 1.00 92.75 327 THR A CA 1
ATOM 2588 C C . THR A 1 327 ? -5.405 9.371 15.081 1.00 92.75 327 THR A C 1
ATOM 2590 O O . THR A 1 327 ? -5.995 10.066 14.264 1.00 92.75 327 THR A O 1
ATOM 2593 N N . LEU A 1 328 ? -5.623 8.055 15.174 1.00 93.69 328 LEU A N 1
ATOM 2594 C CA . LEU A 1 328 ? -6.599 7.351 14.329 1.00 93.69 328 LEU A CA 1
ATOM 2595 C C . LEU A 1 328 ? -8.032 7.838 14.585 1.00 93.69 328 LEU A C 1
ATOM 2597 O O . LEU A 1 328 ? -8.809 8.000 13.642 1.00 93.69 328 LEU A O 1
ATOM 2601 N N . GLU A 1 329 ? -8.362 8.128 15.845 1.00 89.56 329 GLU A N 1
ATOM 2602 C CA . GLU A 1 329 ? -9.674 8.617 16.257 1.00 89.56 329 GLU A CA 1
ATOM 2603 C C . GLU A 1 329 ? -10.016 9.976 15.621 1.00 89.56 329 GLU A C 1
ATOM 2605 O O . GLU A 1 329 ? -11.136 10.189 15.155 1.00 89.56 329 GLU A O 1
ATOM 2610 N N . LYS A 1 330 ? -9.037 10.874 15.481 1.00 90.25 330 LYS A N 1
ATOM 2611 C CA . LYS A 1 330 ? -9.219 12.124 14.726 1.00 90.25 330 LYS A CA 1
ATOM 2612 C C . LYS A 1 330 ? -9.613 11.880 13.265 1.00 90.25 330 LYS A C 1
ATOM 2614 O O . LYS A 1 330 ? -10.404 12.629 12.707 1.00 90.25 330 LYS A O 1
ATOM 2619 N N . TYR A 1 331 ? -9.115 10.821 12.630 1.00 93.38 331 TYR A N 1
ATOM 2620 C CA . TYR A 1 331 ? -9.447 10.533 11.230 1.00 93.38 331 TYR A CA 1
ATOM 2621 C C . TYR A 1 331 ? -10.754 9.760 11.050 1.00 93.38 331 TYR A C 1
ATOM 2623 O O . TYR A 1 331 ? -11.323 9.801 9.959 1.00 93.38 331 TYR A O 1
ATOM 2631 N N . VAL A 1 332 ? -11.301 9.127 12.097 1.00 90.62 332 VAL A N 1
ATOM 2632 C CA . VAL A 1 332 ? -12.649 8.539 12.001 1.00 90.62 332 VAL A CA 1
ATOM 2633 C C . VAL A 1 332 ? -13.758 9.597 11.985 1.00 90.62 332 VAL A C 1
ATOM 2635 O O . VAL A 1 332 ? -14.871 9.281 11.586 1.00 90.62 332 VAL A O 1
ATOM 2638 N N . MET A 1 333 ? -13.474 10.852 12.355 1.00 89.69 333 MET A N 1
ATOM 2639 C CA . MET A 1 333 ? -14.410 11.981 12.212 1.00 89.69 333 MET A CA 1
ATOM 2640 C C . MET A 1 333 ? -14.229 12.788 10.918 1.00 89.69 333 MET A C 1
ATOM 2642 O O . MET A 1 333 ? -14.951 13.757 10.692 1.00 89.69 333 MET A O 1
ATOM 2646 N N . HIS A 1 334 ? -13.282 12.401 10.060 1.00 91.62 334 HIS A N 1
ATOM 2647 C CA . HIS A 1 334 ? -12.991 13.113 8.820 1.00 91.62 334 HIS A CA 1
ATOM 2648 C C . HIS A 1 334 ? -14.225 13.182 7.903 1.00 91.62 334 HIS A C 1
ATOM 2650 O O . HIS A 1 334 ? -15.008 12.237 7.858 1.00 91.62 334 HIS A O 1
ATOM 2656 N N . ILE A 1 335 ? -14.396 14.265 7.132 1.00 90.25 335 ILE A N 1
ATOM 2657 C CA . ILE A 1 335 ? -15.580 14.493 6.276 1.00 90.25 335 ILE A CA 1
ATOM 2658 C C . ILE A 1 335 ? -15.750 13.444 5.163 1.00 90.25 335 ILE A C 1
ATOM 2660 O O . ILE A 1 335 ? -16.867 13.013 4.873 1.00 90.25 335 ILE A O 1
ATOM 2664 N N . SER A 1 336 ? -14.645 12.981 4.579 1.00 91.19 336 SER A N 1
ATOM 2665 C CA . SER A 1 336 ? -14.624 11.916 3.569 1.00 91.19 336 SER A CA 1
ATOM 2666 C C . SER A 1 336 ? -14.807 10.537 4.203 1.00 91.19 336 SER A C 1
ATOM 2668 O O . SER A 1 336 ? -14.004 10.141 5.050 1.00 91.19 336 SER A O 1
ATOM 2670 N N . SER A 1 337 ? -15.817 9.785 3.746 1.00 90.19 337 SER A N 1
ATOM 2671 C CA . SER A 1 337 ? -16.072 8.404 4.196 1.00 90.19 337 SER A CA 1
ATOM 2672 C C . SER A 1 337 ? -14.894 7.476 3.901 1.00 90.19 337 SER A C 1
ATOM 2674 O O . SER A 1 337 ? -14.535 6.663 4.745 1.00 90.19 337 SER A O 1
ATOM 2676 N N . ASN A 1 338 ? -14.202 7.660 2.773 1.00 91.25 338 ASN A N 1
ATOM 2677 C CA . ASN A 1 338 ? -13.045 6.833 2.426 1.00 91.25 338 ASN A CA 1
ATOM 2678 C C . ASN A 1 338 ? -11.900 6.982 3.449 1.00 91.25 338 ASN A C 1
ATOM 2680 O O . ASN A 1 338 ? -11.281 6.002 3.850 1.00 91.25 338 ASN A O 1
ATOM 2684 N N . VAL A 1 339 ? -11.667 8.194 3.966 1.00 94.81 339 VAL A N 1
ATOM 2685 C CA . VAL A 1 339 ? -10.676 8.420 5.036 1.00 94.81 339 VAL A CA 1
ATOM 2686 C C . VAL A 1 339 ? -11.099 7.727 6.334 1.00 94.81 339 VAL A C 1
ATOM 2688 O O . VAL A 1 339 ? -10.266 7.085 6.975 1.00 94.81 339 VAL A O 1
ATOM 2691 N N . ARG A 1 340 ? -12.394 7.778 6.685 1.00 94.50 340 ARG A N 1
ATOM 2692 C CA . ARG A 1 340 ? -12.933 7.046 7.845 1.00 94.50 340 ARG A CA 1
ATOM 2693 C C . ARG A 1 340 ? -12.710 5.540 7.694 1.00 94.50 340 ARG A C 1
ATOM 2695 O O . ARG A 1 340 ? -12.153 4.920 8.593 1.00 94.50 340 ARG A O 1
ATOM 2702 N N . GLN A 1 341 ? -13.045 4.983 6.529 1.00 92.62 341 GLN A N 1
ATOM 2703 C CA . GLN A 1 341 ? -12.849 3.568 6.202 1.00 92.62 341 GLN A CA 1
ATOM 2704 C C . GLN A 1 341 ? -11.374 3.155 6.269 1.00 92.62 341 GLN A C 1
ATOM 2706 O O . GLN A 1 341 ? -11.054 2.134 6.877 1.00 92.62 341 GLN A O 1
ATOM 2711 N N . LYS A 1 342 ? -10.452 3.950 5.705 1.00 94.44 342 LYS A N 1
ATOM 2712 C CA . LYS A 1 342 ? -9.010 3.672 5.801 1.00 94.44 342 LYS A CA 1
ATOM 2713 C C . LYS A 1 342 ? -8.522 3.727 7.248 1.00 94.44 342 LYS A C 1
ATOM 2715 O O . LYS A 1 342 ? -7.741 2.863 7.630 1.00 94.44 342 LYS A O 1
ATOM 2720 N N . SER A 1 343 ? -8.999 4.673 8.062 1.00 95.50 343 SER A N 1
ATOM 2721 C CA . SER A 1 343 ? -8.662 4.729 9.492 1.00 95.50 343 SER A CA 1
ATOM 2722 C C . SER A 1 343 ? -9.137 3.471 10.234 1.00 95.50 343 SER A C 1
ATOM 2724 O O . SER A 1 343 ? -8.347 2.821 10.922 1.00 95.50 343 SER A O 1
ATOM 2726 N N . SER A 1 344 ? -10.381 3.038 10.007 1.00 93.94 344 SER A N 1
ATOM 2727 C CA . SER A 1 344 ? -10.916 1.780 10.550 1.00 93.94 344 SER A CA 1
ATOM 2728 C C . SER A 1 344 ? -10.146 0.544 10.060 1.00 93.94 344 SER A C 1
ATOM 2730 O O . SER A 1 344 ? -9.884 -0.378 10.832 1.00 93.94 344 SER A O 1
ATOM 2732 N N . ALA A 1 345 ? -9.686 0.531 8.806 1.00 94.56 345 ALA A N 1
ATOM 2733 C CA . ALA A 1 345 ? -8.858 -0.550 8.272 1.00 94.56 345 ALA A CA 1
ATOM 2734 C C . ALA A 1 345 ? -7.472 -0.641 8.947 1.00 94.56 345 ALA A C 1
ATOM 2736 O O . ALA A 1 345 ? -6.915 -1.739 9.066 1.00 94.56 345 ALA A O 1
ATOM 2737 N N . VAL A 1 346 ? -6.914 0.476 9.442 1.00 95.94 346 VAL A N 1
ATOM 2738 C CA . VAL A 1 346 ? -5.698 0.449 10.278 1.00 95.94 346 VAL A CA 1
ATOM 2739 C C . VAL A 1 346 ? -5.973 -0.275 11.598 1.00 95.94 346 VAL A C 1
ATOM 2741 O O . VAL A 1 346 ? -5.159 -1.104 12.007 1.00 95.94 346 VAL A O 1
ATOM 2744 N N . VAL A 1 347 ? -7.131 -0.042 12.228 1.00 94.19 347 VAL A N 1
ATOM 2745 C CA . VAL A 1 347 ? -7.548 -0.756 13.452 1.00 94.19 347 VAL A CA 1
ATOM 2746 C C . VAL A 1 347 ? -7.633 -2.264 13.204 1.00 94.19 347 VAL A C 1
ATOM 2748 O O . VAL A 1 347 ? -7.071 -3.048 13.969 1.00 94.19 347 VAL A O 1
ATOM 2751 N N . LEU A 1 348 ? -8.242 -2.690 12.094 1.00 92.94 348 LEU A N 1
ATOM 2752 C CA . LEU A 1 348 ? -8.271 -4.108 11.720 1.00 92.94 348 LEU A CA 1
ATOM 2753 C C . LEU A 1 348 ? -6.860 -4.677 11.490 1.00 92.94 348 LEU A C 1
ATOM 2755 O O . LEU A 1 348 ? -6.560 -5.798 11.902 1.00 92.94 348 LEU A O 1
ATOM 2759 N N . SER A 1 349 ? -5.974 -3.912 10.850 1.00 93.81 349 SER A N 1
ATOM 2760 C CA . SER A 1 349 ? -4.585 -4.328 10.607 1.00 93.81 349 SER A CA 1
ATOM 2761 C C . SER A 1 349 ? -3.810 -4.529 11.914 1.00 93.81 349 SER A C 1
ATOM 2763 O O . SER A 1 349 ? -3.030 -5.475 12.024 1.00 93.81 349 SER A O 1
ATOM 2765 N N . LEU A 1 350 ? -4.063 -3.688 12.923 1.00 93.62 350 LEU A N 1
ATOM 2766 C CA . LEU A 1 350 ? -3.527 -3.844 14.278 1.00 93.62 350 LEU A CA 1
ATOM 2767 C C . LEU A 1 350 ? -4.095 -5.093 14.963 1.00 93.62 350 LEU A C 1
ATOM 2769 O O . LEU A 1 350 ? -3.337 -5.864 15.547 1.00 93.62 350 LEU A O 1
ATOM 2773 N N . ALA A 1 351 ? -5.401 -5.346 14.843 1.00 90.94 351 ALA A N 1
ATOM 2774 C CA . ALA A 1 351 ? -6.037 -6.531 15.423 1.00 90.94 351 ALA A CA 1
ATOM 2775 C C . ALA A 1 351 ? -5.479 -7.837 14.837 1.00 90.94 351 ALA A C 1
ATOM 2777 O O . ALA A 1 351 ? -5.204 -8.787 15.576 1.00 90.94 351 ALA A O 1
ATOM 2778 N N . LYS A 1 352 ? -5.208 -7.865 13.525 1.00 90.56 352 LYS A N 1
ATOM 2779 C CA . LYS A 1 352 ? -4.615 -9.014 12.820 1.00 90.56 352 LYS A CA 1
ATOM 2780 C C . LYS A 1 352 ? -3.219 -9.405 13.327 1.00 90.56 352 LYS A C 1
ATOM 2782 O O . LYS A 1 352 ? -2.816 -10.549 13.112 1.00 90.56 352 LYS A O 1
ATOM 2787 N N . LEU A 1 353 ? -2.505 -8.534 14.054 1.00 88.44 353 LEU A N 1
ATOM 2788 C CA . LEU A 1 353 ? -1.219 -8.882 14.681 1.00 88.44 353 LEU A CA 1
ATOM 2789 C C . LEU A 1 353 ? -1.337 -10.055 15.663 1.00 88.44 353 LEU A C 1
ATOM 2791 O O . LEU A 1 353 ? -0.385 -10.813 15.818 1.00 88.44 353 LEU A O 1
ATOM 2795 N N . THR A 1 354 ? -2.506 -10.243 16.281 1.00 84.81 354 THR A N 1
ATOM 2796 C CA . THR A 1 354 ? -2.761 -11.345 17.225 1.00 84.81 354 THR A CA 1
ATOM 2797 C C . THR A 1 354 ? -2.741 -12.730 16.579 1.00 84.81 354 THR A C 1
ATOM 2799 O O . THR A 1 354 ? -2.398 -13.707 17.241 1.00 84.81 354 THR A O 1
ATOM 2802 N N . ARG A 1 355 ? -3.058 -12.829 15.280 1.00 78.88 355 ARG A N 1
ATOM 2803 C CA . ARG A 1 355 ? -3.044 -14.098 14.532 1.00 78.88 355 ARG A CA 1
ATOM 2804 C C . ARG A 1 355 ? -1.671 -14.459 13.980 1.00 78.88 355 ARG A C 1
ATOM 2806 O O . ARG A 1 355 ? -1.434 -15.619 13.659 1.00 78.88 355 ARG A O 1
ATOM 2813 N N . LYS A 1 356 ? -0.747 -13.498 13.893 1.00 68.62 356 LYS A N 1
ATOM 2814 C CA . LYS A 1 356 ? 0.633 -13.716 13.441 1.00 68.62 356 LYS A CA 1
ATOM 2815 C C . LYS A 1 356 ? 1.464 -14.329 14.577 1.00 68.62 356 LYS A C 1
ATOM 2817 O O . LYS A 1 356 ? 2.440 -13.746 15.040 1.00 68.62 356 LYS A O 1
ATOM 2822 N N . ARG A 1 357 ? 1.034 -15.487 15.082 1.00 56.44 357 ARG A N 1
ATOM 2823 C CA . ARG A 1 357 ? 1.737 -16.227 16.130 1.00 56.44 357 ARG A CA 1
ATOM 2824 C C . ARG A 1 357 ? 2.877 -17.001 15.472 1.00 56.44 357 ARG A C 1
ATOM 2826 O O . ARG A 1 357 ? 2.638 -17.833 14.601 1.00 56.44 357 ARG A O 1
ATOM 2833 N N . SER A 1 358 ? 4.115 -16.699 15.858 1.00 47.69 358 SER A N 1
ATOM 2834 C CA . SER A 1 358 ? 5.247 -17.571 15.541 1.00 47.69 358 SER A CA 1
ATOM 2835 C C . SER A 1 358 ? 5.002 -18.931 16.200 1.00 47.69 358 SER A C 1
ATOM 2837 O O . SER A 1 358 ? 4.460 -18.989 17.305 1.00 47.69 358 SER A O 1
ATOM 2839 N N . CYS A 1 359 ? 5.390 -20.021 15.538 1.00 40.53 359 CYS A N 1
ATOM 2840 C CA . CYS A 1 359 ? 5.189 -21.400 16.007 1.00 40.53 359 CYS A CA 1
ATOM 2841 C C . CYS A 1 359 ? 5.999 -21.746 17.276 1.00 40.53 359 CYS A C 1
ATOM 2843 O O . CYS A 1 359 ? 6.009 -22.895 17.708 1.00 40.53 359 CYS A O 1
ATOM 2845 N N . ASP A 1 360 ? 6.671 -20.766 17.880 1.00 38.16 360 ASP A N 1
ATOM 2846 C CA . ASP A 1 360 ? 7.527 -20.929 19.044 1.00 38.16 360 ASP A CA 1
ATOM 2847 C C . ASP A 1 360 ? 6.805 -20.374 20.285 1.00 38.16 360 ASP A C 1
ATOM 2849 O O . ASP A 1 360 ? 6.679 -19.165 20.490 1.00 38.16 360 ASP A O 1
ATOM 2853 N N . GLY A 1 361 ? 6.244 -21.270 21.101 1.00 44.38 361 GLY A N 1
ATOM 2854 C CA . GLY A 1 361 ? 5.291 -20.985 22.187 1.00 44.38 361 GLY A CA 1
ATOM 2855 C C . GLY A 1 361 ? 5.814 -20.185 23.394 1.00 44.38 361 GLY A C 1
ATOM 2856 O O . GLY A 1 361 ? 5.311 -20.369 24.501 1.00 44.38 361 GLY A O 1
ATOM 2857 N N . LYS A 1 362 ? 6.820 -19.318 23.228 1.00 48.97 362 LYS A N 1
ATOM 2858 C CA . LYS A 1 362 ? 7.435 -18.505 24.297 1.00 48.97 362 LYS A CA 1
ATOM 2859 C C . LYS A 1 362 ? 7.566 -17.009 23.978 1.00 48.97 362 LYS A C 1
ATOM 2861 O O . LYS A 1 362 ? 8.206 -16.281 24.739 1.00 48.97 362 LYS A O 1
ATOM 2866 N N . ASP A 1 363 ? 6.963 -16.520 22.897 1.00 56.72 363 ASP A N 1
ATOM 2867 C CA . ASP A 1 363 ? 7.151 -15.127 22.489 1.00 56.72 363 ASP A CA 1
ATOM 2868 C C . ASP A 1 363 ? 6.347 -14.124 23.333 1.00 56.72 363 ASP A C 1
ATOM 2870 O O . ASP A 1 363 ? 5.130 -13.992 23.197 1.00 56.72 363 ASP A O 1
ATOM 2874 N N . ARG A 1 364 ? 7.060 -13.300 24.121 1.00 59.62 364 ARG A N 1
ATOM 2875 C CA . ARG A 1 364 ? 6.526 -12.079 24.770 1.00 59.62 364 ARG A CA 1
ATOM 2876 C C . ARG A 1 364 ? 5.831 -11.133 23.775 1.00 59.62 364 ARG A C 1
ATOM 2878 O O . ARG A 1 364 ? 4.964 -10.357 24.163 1.00 59.62 364 ARG A O 1
ATOM 2885 N N . SER A 1 365 ? 6.187 -11.212 22.490 1.00 60.75 365 SER A N 1
ATOM 2886 C CA . SER A 1 365 ? 5.544 -10.454 21.411 1.00 60.75 365 SER A CA 1
ATOM 2887 C C . SER A 1 365 ? 4.081 -10.863 21.178 1.00 60.75 365 SER A C 1
ATOM 2889 O O . SER A 1 365 ? 3.278 -10.023 20.772 1.00 60.75 365 SER A O 1
ATOM 2891 N N . SER A 1 366 ? 3.723 -12.125 21.447 1.00 72.38 366 SER A N 1
ATOM 2892 C CA . SER A 1 366 ? 2.344 -12.618 21.340 1.00 72.38 366 SER A CA 1
ATOM 2893 C C . SER A 1 366 ? 1.463 -12.012 22.435 1.00 72.38 366 SER A C 1
ATOM 2895 O O . SER A 1 366 ? 0.363 -11.552 22.141 1.00 72.38 366 SER A O 1
ATOM 2897 N N . ASP A 1 367 ? 1.969 -11.944 23.670 1.00 84.62 367 ASP A N 1
ATOM 2898 C CA . ASP A 1 367 ? 1.270 -11.335 24.811 1.00 84.62 367 ASP A CA 1
ATOM 2899 C C . ASP A 1 367 ? 1.007 -9.839 24.555 1.00 84.62 367 ASP A C 1
ATOM 2901 O O . ASP A 1 367 ? -0.104 -9.357 24.763 1.00 84.62 367 ASP A O 1
ATOM 2905 N N . ALA A 1 368 ? 1.990 -9.115 24.006 1.00 88.19 368 ALA A N 1
ATOM 2906 C CA . ALA A 1 368 ? 1.839 -7.699 23.664 1.00 88.19 368 ALA A CA 1
ATOM 2907 C C . ALA A 1 368 ? 0.796 -7.440 22.561 1.00 88.19 368 ALA A C 1
ATOM 2909 O O . ALA A 1 368 ? 0.108 -6.422 22.592 1.00 88.19 368 ALA A O 1
ATOM 2910 N N . ALA A 1 369 ? 0.675 -8.341 21.578 1.00 89.38 369 ALA A N 1
ATOM 2911 C CA . ALA A 1 369 ? -0.335 -8.229 20.525 1.00 89.38 369 ALA A CA 1
ATOM 2912 C C . ALA A 1 369 ? -1.752 -8.418 21.085 1.00 89.38 369 ALA A C 1
ATOM 2914 O O . ALA A 1 369 ? -2.662 -7.673 20.724 1.00 89.38 369 ALA A O 1
ATOM 2915 N N . VAL A 1 370 ? -1.929 -9.397 21.979 1.00 89.62 370 VAL A N 1
ATOM 2916 C CA . VAL A 1 370 ? -3.206 -9.630 22.667 1.00 89.62 370 VAL A CA 1
ATOM 2917 C C . VAL A 1 370 ? -3.539 -8.436 23.556 1.00 89.62 370 VAL A C 1
ATOM 2919 O O . VAL A 1 370 ? -4.636 -7.901 23.454 1.00 89.62 370 VAL A O 1
ATOM 2922 N N . GLU A 1 371 ? -2.590 -7.936 24.350 1.00 91.31 371 GLU A N 1
ATOM 2923 C CA . GLU A 1 371 ? -2.805 -6.748 25.184 1.00 91.31 371 GLU A CA 1
ATOM 2924 C C . GLU A 1 371 ? -3.200 -5.513 24.362 1.00 91.31 371 GLU A C 1
ATOM 2926 O O . GLU A 1 371 ? -4.132 -4.804 24.736 1.00 91.31 371 GLU A O 1
ATOM 2931 N N . LEU A 1 372 ? -2.561 -5.296 23.208 1.00 92.25 372 LEU A N 1
ATOM 2932 C CA . LEU A 1 372 ? -2.942 -4.236 22.274 1.00 92.25 372 LEU A CA 1
ATOM 2933 C C . LEU A 1 372 ? -4.388 -4.400 21.780 1.00 92.25 372 LEU A C 1
ATOM 2935 O O . LEU A 1 372 ? -5.110 -3.411 21.682 1.00 92.25 372 LEU A O 1
ATOM 2939 N N . LEU A 1 373 ? -4.833 -5.632 21.506 1.00 92.50 373 LEU A N 1
ATOM 2940 C CA . LEU A 1 373 ? -6.227 -5.915 21.156 1.00 92.50 373 LEU A CA 1
ATOM 2941 C C . LEU A 1 373 ? -7.191 -5.590 22.299 1.00 92.50 373 LEU A C 1
ATOM 2943 O O . LEU A 1 373 ? -8.212 -4.957 22.044 1.00 92.50 373 LEU A O 1
ATOM 2947 N N . LEU A 1 374 ? -6.869 -5.941 23.548 1.00 91.69 374 LEU A N 1
ATOM 2948 C CA . LEU A 1 374 ? -7.703 -5.564 24.695 1.00 91.69 374 LEU A CA 1
ATOM 2949 C C . LEU A 1 374 ? -7.839 -4.039 24.815 1.00 91.69 374 LEU A C 1
ATOM 2951 O O . LEU A 1 374 ? -8.950 -3.538 24.981 1.00 91.69 374 LEU A O 1
ATOM 2955 N N . GLU A 1 375 ? -6.730 -3.303 24.702 1.00 92.31 375 GLU A N 1
ATOM 2956 C CA . GLU A 1 375 ? -6.744 -1.837 24.756 1.00 92.31 375 GLU A CA 1
ATOM 2957 C C . GLU A 1 375 ? -7.566 -1.240 23.601 1.00 92.31 375 GLU A C 1
ATOM 2959 O O . GLU A 1 375 ? -8.361 -0.335 23.831 1.00 92.31 375 GLU A O 1
ATOM 2964 N N . MET A 1 376 ? -7.469 -1.788 22.382 1.00 93.38 376 MET A N 1
ATOM 2965 C CA . MET A 1 376 ? -8.304 -1.381 21.240 1.00 93.38 376 MET A CA 1
ATOM 2966 C C . MET A 1 376 ? -9.800 -1.557 21.502 1.00 93.38 376 MET A C 1
ATOM 2968 O O . MET A 1 376 ? -10.580 -0.627 21.282 1.00 93.38 376 MET A O 1
ATOM 2972 N N . LEU A 1 377 ? -10.200 -2.741 21.973 1.00 92.50 377 LEU A N 1
ATOM 2973 C CA . LEU A 1 377 ? -11.594 -3.062 22.277 1.00 92.50 377 LEU A CA 1
ATOM 2974 C C . LEU A 1 377 ? -12.149 -2.119 23.354 1.00 92.50 377 LEU A C 1
ATOM 2976 O O . LEU A 1 377 ? -13.256 -1.595 23.210 1.00 92.50 377 LEU A O 1
ATOM 2980 N N . LEU A 1 378 ? -11.354 -1.842 24.394 1.00 91.38 378 LEU A N 1
ATOM 2981 C CA . LEU A 1 378 ? -11.717 -0.912 25.461 1.00 91.38 378 LEU A CA 1
ATOM 2982 C C . LEU A 1 378 ? -11.825 0.528 24.957 1.00 91.38 378 LEU A C 1
ATOM 2984 O O . LEU A 1 378 ? -12.858 1.154 25.187 1.00 91.38 378 LEU A O 1
ATOM 2988 N N . SER A 1 379 ? -10.838 1.041 24.221 1.00 91.94 379 SER A N 1
ATOM 2989 C CA . SER A 1 379 ? -10.873 2.410 23.685 1.00 91.94 379 SER A CA 1
ATOM 2990 C C . SER A 1 379 ? -12.068 2.637 22.744 1.00 91.94 379 SER A C 1
ATOM 2992 O O . SER A 1 379 ? -12.704 3.694 22.768 1.00 91.94 379 SER A O 1
ATOM 2994 N N . LEU A 1 380 ? -12.448 1.623 21.957 1.00 90.94 380 LEU A N 1
ATOM 2995 C CA . LEU A 1 380 ? -13.651 1.676 21.122 1.00 90.94 380 LEU A CA 1
ATOM 2996 C C . LEU A 1 380 ? -14.953 1.524 21.914 1.00 90.94 380 LEU A C 1
ATOM 2998 O O . LEU A 1 380 ? -15.993 1.966 21.434 1.00 90.94 380 LEU A O 1
ATOM 3002 N N . SER A 1 381 ? -14.926 0.939 23.113 1.00 88.94 381 SER A N 1
ATOM 3003 C CA . SER A 1 381 ? -16.099 0.835 23.995 1.00 88.94 381 SER A CA 1
ATOM 3004 C C . SER A 1 381 ? -16.414 2.123 24.753 1.00 88.94 381 SER A C 1
ATOM 3006 O O . SER A 1 381 ? -17.568 2.360 25.110 1.00 88.94 381 SER A O 1
ATOM 3008 N N . GLU A 1 382 ? -15.403 2.961 24.983 1.00 85.69 382 GLU A N 1
ATOM 3009 C CA . GLU A 1 382 ? -15.551 4.196 25.744 1.00 85.69 382 GLU A CA 1
ATOM 3010 C C . GLU A 1 382 ? -16.441 5.194 25.002 1.00 85.69 382 GLU A C 1
ATOM 3012 O O . GLU A 1 382 ? -16.178 5.571 23.861 1.00 85.69 382 GLU A O 1
ATOM 3017 N N . GLN A 1 383 ? -17.504 5.632 25.675 1.00 69.38 383 GLN A N 1
ATOM 3018 C CA . GLN A 1 383 ? -18.245 6.822 25.286 1.00 69.38 383 GLN A CA 1
ATOM 3019 C C . GLN A 1 383 ? -17.780 7.986 26.165 1.00 69.38 383 GLN A C 1
ATOM 3021 O O . GLN A 1 383 ? -17.729 7.822 27.387 1.00 69.38 383 GLN A O 1
ATOM 3026 N N . PRO A 1 384 ? -17.469 9.162 25.597 1.00 60.53 384 PRO A N 1
ATOM 3027 C CA . PRO A 1 384 ? -17.285 10.362 26.394 1.00 60.53 384 PRO A CA 1
ATOM 3028 C C . PRO A 1 384 ? -18.553 10.620 27.207 1.00 60.53 384 PRO A C 1
ATOM 3030 O O . PRO A 1 384 ? -19.664 10.418 26.712 1.00 60.53 384 PRO A O 1
ATOM 3033 N N . HIS A 1 385 ? -18.388 11.095 28.441 1.00 51.38 385 HIS A N 1
ATOM 3034 C CA . HIS A 1 385 ? -19.502 11.412 29.339 1.00 51.38 385 HIS A CA 1
ATOM 3035 C C . HIS A 1 385 ? -20.500 12.423 28.732 1.00 51.38 385 HIS A C 1
ATOM 3037 O O . HIS A 1 385 ? -21.682 12.389 29.071 1.00 51.38 385 HIS A O 1
ATOM 3043 N N . ASP A 1 386 ? -20.066 13.209 27.742 1.00 54.81 386 ASP A N 1
ATOM 3044 C CA . ASP A 1 386 ? -20.905 14.091 26.931 1.00 54.81 386 ASP A CA 1
ATOM 3045 C C . ASP A 1 386 ? -21.289 13.425 25.598 1.00 54.81 386 ASP A C 1
ATOM 3047 O O . ASP A 1 386 ? -20.746 13.720 24.533 1.00 54.81 386 ASP A O 1
ATOM 3051 N N . SER A 1 387 ? -22.261 12.513 25.641 1.00 48.31 387 SER A N 1
ATOM 3052 C CA . SER A 1 387 ? -22.799 11.776 24.474 1.00 48.31 387 SER A CA 1
ATOM 3053 C C . SER A 1 387 ? -23.310 12.649 23.299 1.00 48.31 387 SER A C 1
ATOM 3055 O O . SER A 1 387 ? -23.530 12.140 22.191 1.00 48.31 387 SER A O 1
ATOM 3057 N N . ASN A 1 388 ? -23.438 13.968 23.503 1.00 53.41 388 ASN A N 1
ATOM 3058 C CA . ASN A 1 388 ? -23.768 14.966 22.479 1.00 53.41 388 ASN A CA 1
ATOM 3059 C C . ASN A 1 388 ? -22.559 15.527 21.704 1.00 53.41 388 ASN A C 1
ATOM 3061 O O . ASN A 1 388 ? -22.773 16.194 20.695 1.00 53.41 388 ASN A O 1
ATOM 3065 N N . ASN A 1 389 ? -21.315 15.257 22.115 1.00 64.31 389 ASN A N 1
ATOM 3066 C CA . ASN A 1 389 ? -20.134 15.893 21.507 1.00 64.31 389 ASN A CA 1
ATOM 3067 C C . ASN A 1 389 ? -19.595 15.184 20.257 1.00 64.31 389 ASN A C 1
ATOM 3069 O O . ASN A 1 389 ? -18.798 15.762 19.522 1.00 64.31 389 ASN A O 1
ATOM 3073 N N . PHE A 1 390 ? -20.017 13.949 19.978 1.00 76.69 390 PHE A N 1
ATOM 3074 C CA . PHE A 1 390 ? -19.612 13.275 18.746 1.00 76.69 390 PHE A CA 1
ATOM 3075 C C . PHE A 1 390 ? -20.472 13.719 17.566 1.00 76.69 390 PHE A C 1
ATOM 3077 O O . PHE A 1 390 ? -21.687 13.488 17.545 1.00 76.69 390 PHE A O 1
ATOM 3084 N N . CYS A 1 391 ? -19.820 14.273 16.542 1.00 86.62 391 CYS A N 1
ATOM 3085 C CA . CYS A 1 391 ? -20.450 14.479 15.247 1.00 86.62 391 CYS A CA 1
ATOM 3086 C C . CYS A 1 391 ? -20.862 13.129 14.638 1.00 86.62 391 CYS A C 1
ATOM 3088 O O . CYS A 1 391 ? -20.343 12.062 14.988 1.00 86.62 391 CYS A O 1
ATOM 3090 N N . TRP A 1 392 ? -21.828 13.153 13.722 1.00 89.31 392 TRP A N 1
ATOM 3091 C CA . TRP A 1 392 ? -22.341 11.918 13.133 1.00 89.31 392 TRP A CA 1
ATOM 3092 C C . TRP A 1 392 ? -21.259 11.161 12.346 1.00 89.31 392 TRP A C 1
ATOM 3094 O O . TRP A 1 392 ? -21.264 9.933 12.363 1.00 89.31 392 TRP A O 1
ATOM 3104 N N . GLN A 1 393 ? -20.294 11.867 11.742 1.00 91.25 393 GLN A N 1
ATOM 3105 C CA . GLN A 1 393 ? -19.151 11.269 11.047 1.00 91.25 393 GLN A CA 1
ATOM 3106 C C . GLN A 1 393 ? -18.293 10.439 12.002 1.00 91.25 393 GLN A C 1
ATOM 3108 O O . GLN A 1 393 ? -17.916 9.319 11.673 1.00 91.25 393 GLN A O 1
ATOM 3113 N N . GLN A 1 394 ? -18.031 10.952 13.208 1.00 90.06 394 GLN A N 1
ATOM 3114 C CA . GLN A 1 394 ? -17.273 10.226 14.224 1.00 90.06 394 GLN A CA 1
ATOM 3115 C C . GLN A 1 394 ? -18.001 8.961 14.674 1.00 90.06 394 GLN A C 1
ATOM 3117 O O . GLN A 1 394 ? -17.378 7.910 14.823 1.00 90.06 394 GLN A O 1
ATOM 3122 N N . LYS A 1 395 ? -19.325 9.046 14.862 1.00 90.38 395 LYS A N 1
ATOM 3123 C CA . LYS A 1 395 ? -20.155 7.883 15.209 1.00 90.38 395 LYS A CA 1
ATOM 3124 C C . LYS A 1 395 ? -20.090 6.819 14.108 1.00 90.38 395 LYS A C 1
ATOM 3126 O O . LYS A 1 395 ? -19.896 5.650 14.418 1.00 90.38 395 LYS A O 1
ATOM 3131 N N . GLU A 1 396 ? -20.178 7.219 12.840 1.00 91.62 396 GLU A N 1
ATOM 3132 C CA . GLU A 1 396 ? -20.068 6.308 11.692 1.00 91.62 396 GLU A CA 1
ATOM 3133 C C . GLU A 1 396 ? -18.685 5.654 11.639 1.00 91.62 396 GLU A C 1
ATOM 3135 O O . GLU A 1 396 ? -18.585 4.435 11.563 1.00 91.62 396 GLU A O 1
ATOM 3140 N N . GLY A 1 397 ? -17.612 6.442 11.733 1.00 91.75 397 GLY A N 1
ATOM 3141 C CA . GLY A 1 397 ? -16.248 5.926 11.662 1.00 91.75 397 GLY A CA 1
ATOM 3142 C C . GLY A 1 397 ? -15.872 5.005 12.831 1.00 91.75 397 GLY A C 1
ATOM 3143 O O . GLY A 1 397 ? -15.166 4.016 12.635 1.00 91.75 397 GLY A O 1
ATOM 3144 N N . ARG A 1 398 ? -16.383 5.258 14.044 1.00 93.12 398 ARG A N 1
ATOM 3145 C CA . ARG A 1 398 ? -16.238 4.316 15.171 1.00 93.12 398 ARG A CA 1
ATOM 3146 C C . ARG A 1 398 ? -17.002 3.017 14.918 1.00 93.12 398 ARG A C 1
ATOM 3148 O O . ARG A 1 398 ? -16.454 1.950 15.180 1.00 93.12 398 ARG A O 1
ATOM 3155 N N . LEU A 1 399 ? -18.217 3.095 14.370 1.00 92.19 399 LEU A N 1
ATOM 3156 C CA . LEU A 1 399 ? -19.000 1.912 14.009 1.00 92.19 399 LEU A CA 1
ATOM 3157 C C . LEU A 1 399 ? -18.329 1.092 12.905 1.00 92.19 399 LEU A C 1
ATOM 3159 O O . LEU A 1 399 ? -18.270 -0.118 13.047 1.00 92.19 399 LEU A O 1
ATOM 3163 N N . LEU A 1 400 ? -17.721 1.718 11.894 1.00 93.44 400 LEU A N 1
ATOM 3164 C CA . LEU A 1 400 ? -16.903 1.010 10.898 1.00 93.44 400 LEU A CA 1
ATOM 3165 C C . LEU A 1 400 ? -15.752 0.224 11.549 1.00 93.44 400 LEU A C 1
ATOM 3167 O O . LEU A 1 400 ? -15.476 -0.907 11.166 1.00 93.44 400 LEU A O 1
ATOM 3171 N N . SER A 1 401 ? -15.086 0.790 12.559 1.00 94.19 401 SER A N 1
ATOM 3172 C CA . SER A 1 401 ? -14.038 0.071 13.298 1.00 94.19 401 SER A CA 1
ATOM 3173 C C . SER A 1 401 ? -14.600 -1.097 14.114 1.00 94.19 401 SER A C 1
ATOM 3175 O O . SER A 1 401 ? -13.965 -2.145 14.185 1.00 94.19 401 SER A O 1
ATOM 3177 N N . ILE A 1 402 ? -15.778 -0.928 14.724 1.00 92.19 402 ILE A N 1
ATOM 3178 C CA . ILE A 1 402 ? -16.461 -1.984 15.484 1.00 92.19 402 ILE A CA 1
ATOM 3179 C C . ILE A 1 402 ? -16.900 -3.116 14.553 1.00 92.19 402 ILE A C 1
ATOM 3181 O O . ILE A 1 402 ? -16.617 -4.265 14.862 1.00 92.19 402 ILE A O 1
ATOM 3185 N N . ASP A 1 403 ? -17.511 -2.800 13.412 1.00 88.88 403 ASP A N 1
ATOM 3186 C CA . ASP A 1 403 ? -17.937 -3.751 12.375 1.00 88.88 403 ASP A CA 1
ATOM 3187 C C . ASP A 1 403 ? -16.790 -4.686 11.972 1.00 88.88 403 ASP A C 1
ATOM 3189 O O . ASP A 1 403 ? -16.873 -5.901 12.137 1.00 88.88 403 ASP A O 1
ATOM 3193 N N . LEU A 1 404 ? -15.641 -4.108 11.600 1.00 89.75 404 LEU A N 1
ATOM 3194 C CA . LEU A 1 404 ? -14.454 -4.877 11.225 1.00 89.75 404 LEU A CA 1
ATOM 3195 C C . LEU A 1 404 ? -13.921 -5.762 12.363 1.00 89.75 404 LEU A C 1
ATOM 3197 O O . LEU A 1 404 ? -13.374 -6.834 12.101 1.00 89.75 404 LEU A O 1
ATOM 3201 N N . LEU A 1 405 ? -14.032 -5.324 13.622 1.00 89.19 405 LEU A N 1
ATOM 3202 C CA . LEU A 1 405 ? -13.604 -6.118 14.777 1.00 89.19 405 LEU A CA 1
ATOM 3203 C C . LEU A 1 405 ? -14.606 -7.218 15.129 1.00 89.19 405 LEU A C 1
ATOM 3205 O O . LEU A 1 405 ? -14.179 -8.308 15.503 1.00 89.19 405 LEU A O 1
ATOM 3209 N N . VAL A 1 406 ? -15.906 -6.958 14.992 1.00 84.25 406 VAL A N 1
ATOM 3210 C CA . VAL A 1 406 ? -16.964 -7.961 15.151 1.00 84.25 406 VAL A CA 1
ATOM 3211 C C . VAL A 1 406 ? -16.787 -9.051 14.103 1.00 84.25 406 VAL A C 1
ATOM 3213 O O . VAL A 1 406 ? -16.723 -10.215 14.476 1.00 84.25 406 VAL A O 1
ATOM 3216 N N . ASP A 1 407 ? -16.574 -8.700 12.836 1.00 82.38 407 ASP A N 1
ATOM 3217 C CA . ASP A 1 407 ? -16.288 -9.671 11.773 1.00 82.38 407 ASP A CA 1
ATOM 3218 C C . ASP A 1 407 ? -14.992 -10.449 12.036 1.00 82.38 407 ASP A C 1
ATOM 3220 O O . ASP A 1 407 ? -14.922 -11.669 11.855 1.00 82.38 407 ASP A O 1
ATOM 3224 N N . PHE A 1 408 ? -13.948 -9.761 12.506 1.00 83.62 408 PHE A N 1
ATOM 3225 C CA . PHE A 1 408 ? -12.669 -10.388 12.831 1.00 83.62 408 PHE A CA 1
ATOM 3226 C C . PHE A 1 408 ? -12.782 -11.395 13.984 1.00 83.62 408 PHE A C 1
ATOM 3228 O O . PHE A 1 408 ? -12.163 -12.461 13.913 1.00 83.62 408 PHE A O 1
ATOM 3235 N N . LEU A 1 409 ? -13.566 -11.077 15.018 1.00 79.69 409 LEU A N 1
ATOM 3236 C CA . LEU A 1 409 ? -13.792 -11.911 16.202 1.00 79.69 409 LEU A CA 1
ATOM 3237 C C . LEU A 1 409 ? -14.940 -12.923 16.025 1.00 79.69 409 LEU A C 1
ATOM 3239 O O . LEU A 1 409 ? -15.013 -13.894 16.774 1.00 79.69 409 LEU A O 1
ATOM 3243 N N . GLY A 1 410 ? -15.832 -12.710 15.055 1.00 65.81 410 GLY A N 1
ATOM 3244 C CA . GLY A 1 410 ? -17.172 -13.298 14.997 1.00 65.81 410 GLY A CA 1
ATOM 3245 C C . GLY A 1 410 ? -17.200 -14.822 14.989 1.00 65.81 410 GLY A C 1
ATOM 3246 O O . GLY A 1 410 ? -17.997 -15.417 15.705 1.00 65.81 410 GLY A O 1
ATOM 3247 N N . LYS A 1 411 ? -16.276 -15.485 14.280 1.00 57.12 411 LYS A N 1
ATOM 3248 C CA . LYS A 1 411 ? -16.195 -16.960 14.301 1.00 57.12 411 LYS A CA 1
ATOM 3249 C C . LYS A 1 411 ? -15.901 -17.516 15.702 1.00 57.12 411 LYS A C 1
ATOM 3251 O O . LYS A 1 411 ? -16.429 -18.562 16.059 1.00 57.12 411 LYS A O 1
ATOM 3256 N N . ASP A 1 412 ? -15.116 -16.800 16.503 1.00 58.47 412 ASP A N 1
ATOM 3257 C CA . ASP A 1 412 ? -14.698 -17.231 17.841 1.00 58.47 412 ASP A CA 1
ATOM 3258 C C . ASP A 1 412 ? -15.693 -16.787 18.926 1.00 58.47 412 ASP A C 1
ATOM 3260 O O . ASP A 1 412 ? -15.907 -17.500 19.906 1.00 58.47 412 ASP A O 1
ATOM 3264 N N . LEU A 1 413 ? -16.337 -15.628 18.746 1.00 58.47 413 LEU A N 1
ATOM 3265 C CA . LEU A 1 413 ? -17.382 -15.137 19.651 1.00 58.47 413 LEU A CA 1
ATOM 3266 C C . LEU A 1 413 ? -18.665 -15.976 19.570 1.00 58.47 413 LEU A C 1
ATOM 3268 O O . LEU A 1 413 ? -19.290 -16.202 20.603 1.00 58.47 413 LEU A O 1
ATOM 3272 N N . LEU A 1 414 ? -19.024 -16.472 18.378 1.00 49.44 414 LEU A N 1
ATOM 3273 C CA . LEU A 1 414 ? -20.210 -17.313 18.158 1.00 49.44 414 LEU A CA 1
ATOM 3274 C C . LEU A 1 414 ? -20.022 -18.768 18.615 1.00 49.44 414 LEU A C 1
ATOM 3276 O O . LEU A 1 414 ? -20.989 -19.434 18.970 1.00 49.44 414 LEU A O 1
ATOM 3280 N N . LEU A 1 415 ? -18.782 -19.269 18.621 1.00 44.66 415 LEU A N 1
ATOM 3281 C CA . LEU A 1 415 ? -18.452 -20.657 18.980 1.00 44.66 415 LEU A CA 1
ATOM 3282 C C . LEU A 1 415 ? -17.845 -20.799 20.391 1.00 44.66 415 LEU A C 1
ATOM 3284 O O . LEU A 1 415 ? -17.582 -21.912 20.853 1.00 44.66 415 LEU A O 1
ATOM 3288 N N . GLY A 1 416 ? -17.603 -19.687 21.090 1.00 44.47 416 GLY A N 1
ATOM 3289 C CA . GLY A 1 416 ? -16.902 -19.663 22.371 1.00 44.47 416 GLY A CA 1
ATOM 3290 C C . GLY A 1 416 ? -17.727 -20.206 23.544 1.00 44.47 416 GLY A C 1
ATOM 3291 O O . GLY A 1 416 ? -18.825 -19.734 23.836 1.00 44.47 416 GLY A O 1
ATOM 3292 N N . LYS A 1 417 ? -17.135 -21.123 24.327 1.00 42.38 417 LYS A N 1
ATOM 3293 C CA . LYS A 1 417 ? -17.709 -21.718 25.561 1.00 42.38 417 LYS A CA 1
ATOM 3294 C C . LYS A 1 417 ? -18.091 -20.704 26.656 1.00 42.38 417 LYS A C 1
ATOM 3296 O O . LYS A 1 417 ? -18.738 -21.078 27.636 1.00 42.38 417 LYS A O 1
ATOM 3301 N N . TYR A 1 418 ? -17.649 -19.454 26.528 1.00 42.69 418 TYR A N 1
ATOM 3302 C CA . TYR A 1 418 ? -17.798 -18.399 27.532 1.00 42.69 418 TYR A CA 1
ATOM 3303 C C . TYR A 1 418 ? -18.908 -17.391 27.223 1.00 42.69 418 TYR A C 1
ATOM 3305 O O . TYR A 1 418 ? -19.402 -16.778 28.170 1.00 42.69 418 TYR A O 1
ATOM 3313 N N . GLY A 1 419 ? -19.354 -17.262 25.965 1.00 40.31 419 GLY A N 1
ATOM 3314 C CA . GLY A 1 419 ? -20.500 -16.408 25.623 1.00 40.31 419 GLY A CA 1
ATOM 3315 C C . GLY A 1 419 ? -21.749 -16.844 26.392 1.00 40.31 419 GLY A C 1
ATOM 3316 O O . GLY A 1 419 ? -22.379 -16.054 27.086 1.00 40.31 419 GLY A O 1
ATOM 3317 N N . THR A 1 420 ? -21.999 -18.151 26.427 1.00 37.75 420 THR A N 1
ATOM 3318 C CA . THR A 1 420 ? -23.149 -18.760 27.114 1.00 37.75 420 THR A CA 1
ATOM 3319 C C . THR A 1 420 ? -23.071 -18.710 28.648 1.00 37.75 420 THR A C 1
ATOM 3321 O O . THR A 1 420 ? -24.104 -18.669 29.313 1.00 37.75 420 THR A O 1
ATOM 3324 N N . LYS A 1 421 ? -21.873 -18.671 29.257 1.00 37.28 421 LYS A N 1
ATOM 3325 C CA . LYS A 1 421 ? -21.717 -18.578 30.727 1.00 37.28 421 LYS A CA 1
ATOM 3326 C C . LYS A 1 421 ? -21.766 -17.144 31.262 1.00 37.28 421 LYS A C 1
ATOM 3328 O O . LYS A 1 421 ? -22.311 -16.947 32.345 1.00 37.28 421 LYS A O 1
ATOM 3333 N N . LEU A 1 422 ? -21.258 -16.158 30.515 1.00 38.72 422 LEU A N 1
ATOM 3334 C CA . LEU A 1 422 ? -21.383 -14.731 30.860 1.00 38.72 422 LEU A CA 1
ATOM 3335 C C . LEU A 1 422 ? -22.852 -14.286 30.935 1.00 38.72 422 LEU A C 1
ATOM 3337 O O . LEU A 1 422 ? -23.235 -13.481 31.783 1.00 38.72 422 LEU A O 1
ATOM 3341 N N . LEU A 1 423 ? -23.683 -14.842 30.054 1.00 36.12 423 LEU A N 1
ATOM 3342 C CA . LEU A 1 423 ? -25.102 -14.505 29.938 1.00 36.12 423 LEU A CA 1
ATOM 3343 C C . LEU A 1 423 ? -25.941 -15.071 31.093 1.00 36.12 423 LEU A C 1
ATOM 3345 O O . LEU A 1 423 ? -26.949 -14.471 31.479 1.00 36.12 423 LEU A O 1
ATOM 3349 N N . ASN A 1 424 ? -25.469 -16.156 31.714 1.00 32.66 424 ASN A N 1
ATOM 3350 C CA . ASN A 1 424 ? -26.106 -16.790 32.870 1.00 32.66 424 ASN A CA 1
ATOM 3351 C C . ASN A 1 424 ? -25.803 -16.089 34.212 1.00 32.66 424 ASN A C 1
ATOM 3353 O O . ASN A 1 424 ? -26.590 -16.203 35.150 1.00 32.66 424 ASN A O 1
ATOM 3357 N N . SER A 1 425 ? -24.695 -15.345 34.341 1.00 31.48 425 SER A N 1
ATOM 3358 C CA . SER A 1 425 ? -24.383 -14.626 35.593 1.00 31.48 425 SER A CA 1
ATOM 3359 C C . SER A 1 425 ? -25.108 -13.287 35.715 1.00 31.48 425 SER A C 1
ATOM 3361 O O . SER A 1 425 ? -25.418 -12.856 36.822 1.00 31.48 425 SER A O 1
ATOM 3363 N N . VAL A 1 426 ? -25.423 -12.635 34.592 1.00 34.28 426 VAL A N 1
ATOM 3364 C CA . VAL A 1 426 ? -26.174 -11.367 34.594 1.00 34.28 426 VAL A CA 1
ATOM 3365 C C . VAL A 1 426 ? -27.694 -11.604 34.735 1.00 34.28 426 VAL A C 1
ATOM 3367 O O . VAL A 1 426 ? -28.427 -10.728 35.187 1.00 34.28 426 VAL A O 1
ATOM 3370 N N . THR A 1 427 ? -28.183 -12.822 34.472 1.00 31.06 427 THR A N 1
ATOM 3371 C CA . THR A 1 427 ? -29.592 -13.216 34.685 1.00 31.06 427 THR A CA 1
ATOM 3372 C C . THR A 1 427 ? -29.961 -13.394 36.164 1.00 31.06 427 THR A C 1
ATOM 3374 O O . THR A 1 427 ? -31.093 -13.091 36.537 1.00 31.06 427 THR A O 1
ATOM 3377 N N . GLN A 1 428 ? -29.025 -13.779 37.042 1.00 30.19 428 GLN A N 1
ATOM 3378 C CA . GLN A 1 428 ? -29.330 -13.992 38.469 1.00 30.19 428 GLN A CA 1
ATOM 3379 C C . GLN A 1 428 ? -29.669 -12.712 39.250 1.00 30.19 428 GLN A C 1
ATOM 3381 O O . GLN A 1 428 ? -30.257 -12.804 40.324 1.00 30.19 428 GLN A O 1
ATOM 3386 N N . GLN A 1 429 ? -29.377 -11.519 38.717 1.00 31.28 429 GLN A N 1
ATOM 3387 C CA . GLN A 1 429 ? -29.809 -10.259 39.337 1.00 31.28 429 GLN A CA 1
ATOM 3388 C C . GLN A 1 429 ? -31.186 -9.765 38.864 1.00 31.28 429 GLN A C 1
ATOM 3390 O O . GLN A 1 429 ? -31.681 -8.778 39.404 1.00 31.28 429 GLN A O 1
ATOM 3395 N N . HIS A 1 430 ? -31.840 -10.442 37.911 1.00 32.25 430 HIS A N 1
ATOM 3396 C CA . HIS A 1 430 ? -33.108 -9.970 37.340 1.00 32.25 430 HIS A CA 1
ATOM 3397 C C . HIS A 1 430 ? -34.217 -11.028 37.199 1.00 32.25 430 HIS A C 1
ATOM 3399 O O . HIS A 1 430 ? -35.275 -10.716 36.646 1.00 32.25 430 HIS A O 1
ATOM 3405 N N . GLU A 1 431 ? -34.056 -12.237 37.754 1.00 27.00 431 GLU A N 1
ATOM 3406 C CA . GLU A 1 431 ? -35.127 -13.247 37.839 1.00 27.00 431 GLU A CA 1
ATOM 3407 C C . GLU A 1 431 ? -36.220 -12.882 38.866 1.00 27.00 431 GLU A C 1
ATOM 3409 O O . GLU A 1 431 ? -36.457 -13.575 39.848 1.00 27.00 431 GLU A O 1
ATOM 3414 N N . LEU A 1 432 ? -36.937 -11.790 38.613 1.00 31.98 432 LEU A N 1
ATOM 3415 C CA . LEU A 1 432 ? -38.232 -11.476 39.217 1.00 31.98 432 LEU A CA 1
ATOM 3416 C C . LEU A 1 432 ? -39.105 -10.765 38.173 1.00 31.98 432 LEU A C 1
ATOM 3418 O O . LEU A 1 432 ? -39.488 -9.614 38.355 1.00 31.98 432 LEU A O 1
ATOM 3422 N N . ARG A 1 433 ? -39.393 -11.440 37.051 1.00 29.75 433 ARG A N 1
ATOM 3423 C CA . ARG A 1 433 ? -40.657 -11.326 36.287 1.00 29.75 433 ARG A CA 1
ATOM 3424 C C . ARG A 1 433 ? -40.610 -12.192 35.029 1.00 29.75 433 ARG A C 1
ATOM 3426 O O . ARG A 1 433 ? -40.012 -11.831 34.022 1.00 29.75 433 ARG A O 1
ATOM 3433 N N . LYS A 1 434 ? -41.276 -13.344 35.109 1.00 31.70 434 LYS A N 1
ATOM 3434 C CA . LYS A 1 434 ? -41.681 -14.151 33.955 1.00 31.70 434 LYS A CA 1
ATOM 3435 C C . LYS A 1 434 ? -42.873 -13.488 33.272 1.00 31.70 434 LYS A C 1
ATOM 3437 O O . LYS A 1 434 ? -43.804 -13.101 33.967 1.00 31.70 434 LYS A O 1
ATOM 3442 N N . GLU A 1 435 ? -42.890 -13.503 31.945 1.00 32.78 435 GLU A N 1
ATOM 3443 C CA . GLU A 1 435 ? -44.095 -13.825 31.177 1.00 32.78 435 GLU A CA 1
ATOM 3444 C C . GLU A 1 435 ? -43.691 -14.392 29.810 1.00 32.78 435 GLU A C 1
ATOM 3446 O O . GLU A 1 435 ? -42.838 -13.847 29.113 1.00 32.78 435 GLU A O 1
ATOM 3451 N N . SER A 1 436 ? -44.261 -15.552 29.481 1.00 33.69 436 SER A N 1
ATOM 3452 C CA . SER A 1 436 ? -43.987 -16.325 28.274 1.00 33.69 436 SER A CA 1
ATOM 3453 C C . SER A 1 436 ? -44.680 -15.712 27.062 1.00 33.69 436 SER A C 1
ATOM 3455 O O . SER A 1 436 ? -45.899 -15.524 27.097 1.00 33.69 436 SER A O 1
ATOM 3457 N N . ARG A 1 437 ? -43.958 -15.508 25.957 1.00 34.31 437 ARG A N 1
ATOM 3458 C CA . ARG A 1 437 ? -44.568 -15.403 24.626 1.00 34.31 437 ARG A CA 1
ATOM 3459 C C . ARG A 1 437 ? -43.737 -16.161 23.596 1.00 34.31 437 ARG A C 1
ATOM 3461 O O . ARG A 1 437 ? -42.512 -16.100 23.622 1.00 34.31 437 ARG A O 1
ATOM 3468 N N . ASN A 1 438 ? -44.456 -16.905 22.760 1.00 33.00 438 ASN A N 1
ATOM 3469 C CA . ASN A 1 438 ? -43.950 -17.773 21.703 1.00 33.00 438 ASN A CA 1
ATOM 3470 C C . ASN A 1 438 ? -43.118 -16.962 20.699 1.00 33.00 438 ASN A C 1
ATOM 3472 O O . ASN A 1 438 ? -43.605 -15.957 20.184 1.00 33.00 438 ASN A O 1
ATOM 3476 N N . PHE A 1 439 ? -41.882 -17.403 20.469 1.00 35.00 439 PHE A N 1
ATOM 3477 C CA . PHE A 1 439 ? -40.974 -16.903 19.436 1.00 35.00 439 PHE A CA 1
ATOM 3478 C C . PHE A 1 439 ? -41.273 -17.619 18.113 1.00 35.00 439 PHE A C 1
ATOM 3480 O O . PHE A 1 439 ? -41.542 -18.821 18.125 1.00 35.00 439 PHE A O 1
ATOM 3487 N N . ASP A 1 440 ? -41.255 -16.882 17.005 1.00 34.75 440 ASP A N 1
ATOM 3488 C CA . ASP A 1 440 ? -41.544 -17.384 15.660 1.00 34.75 440 ASP A CA 1
ATOM 3489 C C . ASP A 1 440 ? -40.226 -17.794 14.972 1.00 34.75 440 ASP A C 1
ATOM 3491 O O . ASP A 1 440 ? -39.309 -16.981 14.845 1.00 34.75 440 ASP A O 1
ATOM 3495 N N . GLU A 1 441 ? -40.103 -19.053 14.535 1.00 33.59 441 GLU A N 1
ATOM 3496 C CA . GLU A 1 441 ? -38.864 -19.643 13.976 1.00 33.59 441 GLU A CA 1
ATOM 3497 C C . GLU A 1 441 ? -38.377 -18.947 12.684 1.00 33.59 441 GLU A C 1
ATOM 3499 O O . GLU A 1 441 ? -37.229 -19.109 12.266 1.00 33.59 441 GLU A O 1
ATOM 3504 N N . GLN A 1 442 ? -39.232 -18.137 12.052 1.00 31.80 442 GLN A N 1
ATOM 3505 C CA . GLN A 1 442 ? -38.903 -17.352 10.861 1.00 31.80 442 GLN A CA 1
ATOM 3506 C C . GLN A 1 442 ? -38.068 -16.094 11.157 1.00 31.80 442 GLN A C 1
ATOM 3508 O O . GLN A 1 442 ? -37.275 -15.687 10.304 1.00 31.80 442 GLN A O 1
ATOM 3513 N N . GLU A 1 443 ? -38.195 -15.495 12.348 1.00 35.44 443 GLU A N 1
ATOM 3514 C CA . GLU A 1 443 ? -37.396 -14.322 12.749 1.00 35.44 443 GLU A CA 1
ATOM 3515 C C . GLU A 1 443 ? -35.923 -14.700 12.993 1.00 35.44 443 GLU A C 1
ATOM 3517 O O . GLU A 1 443 ? -35.019 -13.939 12.636 1.00 35.44 443 GLU A O 1
ATOM 3522 N N . ASP A 1 444 ? -35.670 -15.917 13.487 1.00 34.34 444 ASP A N 1
ATOM 3523 C CA . ASP A 1 444 ? -34.318 -16.464 13.670 1.00 34.34 444 ASP A CA 1
ATOM 3524 C C . ASP A 1 444 ? -33.616 -16.765 12.336 1.00 34.34 444 ASP A C 1
ATOM 3526 O O . ASP A 1 444 ? -32.396 -16.642 12.229 1.00 34.34 444 ASP A O 1
ATOM 3530 N N . GLN A 1 445 ? -34.351 -17.124 11.279 1.00 31.73 445 GLN A N 1
ATOM 3531 C CA . GLN A 1 445 ? -33.741 -17.390 9.970 1.00 31.73 445 GLN A CA 1
ATOM 3532 C C . GLN A 1 445 ? -33.279 -16.107 9.264 1.00 31.73 445 GLN A C 1
ATOM 3534 O O . GLN A 1 445 ? -32.244 -16.121 8.599 1.00 31.73 445 GLN A O 1
ATOM 3539 N N . TRP A 1 446 ? -33.986 -14.987 9.445 1.00 34.94 446 TRP A N 1
ATOM 3540 C CA . TRP A 1 446 ? -33.612 -13.695 8.852 1.00 34.94 446 TRP A CA 1
ATOM 3541 C C . TRP A 1 446 ? -32.442 -13.013 9.568 1.00 34.94 446 TRP A C 1
ATOM 3543 O O . TRP A 1 446 ? -31.615 -12.390 8.910 1.00 34.94 446 TRP A O 1
ATOM 3553 N N . ALA A 1 447 ? -32.324 -13.160 10.891 1.00 36.66 447 ALA A N 1
ATOM 3554 C CA . ALA A 1 447 ? -31.192 -12.621 11.652 1.00 36.66 447 ALA A CA 1
ATOM 3555 C C . ALA A 1 447 ? -29.862 -13.346 11.359 1.00 36.66 447 ALA A C 1
ATOM 3557 O O . ALA A 1 447 ? -28.790 -12.776 11.563 1.00 36.66 447 ALA A O 1
ATOM 3558 N N . ASN A 1 448 ? -29.935 -14.588 10.867 1.00 36.03 448 ASN A N 1
ATOM 3559 C CA . ASN A 1 448 ? -28.780 -15.446 10.595 1.00 36.03 448 ASN A CA 1
ATOM 3560 C C . ASN A 1 448 ? -28.419 -15.548 9.101 1.00 36.03 448 ASN A C 1
ATOM 3562 O O . ASN A 1 448 ? -27.347 -16.052 8.757 1.00 36.03 448 ASN A O 1
ATOM 3566 N N . ALA A 1 449 ? -29.281 -15.064 8.202 1.00 29.56 449 ALA A N 1
ATOM 3567 C CA . ALA A 1 449 ? -29.022 -15.045 6.769 1.00 29.56 449 ALA A CA 1
ATOM 3568 C C . ALA A 1 449 ? -28.409 -13.698 6.344 1.00 29.56 449 ALA A C 1
ATOM 3570 O O . ALA A 1 449 ? -29.067 -12.664 6.374 1.00 29.56 449 ALA A O 1
ATOM 3571 N N . CYS A 1 450 ? -27.153 -13.759 5.886 1.00 33.78 450 CYS A N 1
ATOM 3572 C CA . CYS A 1 450 ? -26.372 -12.710 5.208 1.00 33.78 450 CYS A CA 1
ATOM 3573 C C . CYS A 1 450 ? -25.542 -11.740 6.080 1.00 33.78 450 CYS A C 1
ATOM 3575 O O . CYS A 1 450 ? -25.793 -10.540 6.109 1.00 33.78 450 CYS A O 1
ATOM 3577 N N . SER A 1 451 ? -24.412 -12.230 6.613 1.00 34.09 451 SER A N 1
ATOM 3578 C CA . SER A 1 451 ? -23.159 -11.441 6.692 1.00 34.09 451 SER A CA 1
ATOM 3579 C C . SER A 1 451 ? -22.239 -11.668 5.477 1.00 34.09 451 SER A C 1
ATOM 3581 O O . SER A 1 451 ? -21.098 -11.206 5.432 1.00 34.09 451 SER A O 1
ATOM 3583 N N . SER A 1 452 ? -22.714 -12.390 4.455 1.00 30.81 452 SER A N 1
ATOM 3584 C CA . SER A 1 452 ? -21.950 -12.647 3.238 1.00 30.81 452 SER A CA 1
ATOM 3585 C C . SER A 1 452 ? -21.824 -11.373 2.398 1.00 30.81 452 SER A C 1
ATOM 3587 O O . SER A 1 452 ? -22.744 -11.012 1.667 1.00 30.81 452 SER A O 1
ATOM 3589 N N . LEU A 1 453 ? -20.643 -10.761 2.488 1.00 31.78 453 LEU A N 1
ATOM 3590 C CA . LEU A 1 453 ? -20.089 -9.741 1.598 1.00 31.78 453 LEU A CA 1
ATOM 3591 C C . LEU A 1 453 ? -20.850 -8.407 1.531 1.00 31.78 453 LEU A C 1
ATOM 3593 O O . LEU A 1 453 ? -21.694 -8.178 0.664 1.00 31.78 453 LEU A O 1
ATOM 3597 N N . ALA A 1 454 ? -20.398 -7.445 2.339 1.00 30.11 454 ALA A N 1
ATOM 3598 C CA . ALA A 1 454 ? -20.499 -6.040 1.968 1.00 30.11 454 ALA A CA 1
ATOM 3599 C C . ALA A 1 454 ? -19.660 -5.807 0.694 1.00 30.11 454 ALA A C 1
ATOM 3601 O O . ALA A 1 454 ? -18.443 -5.978 0.689 1.00 30.11 454 ALA A O 1
ATOM 3602 N N . THR A 1 455 ? -20.316 -5.435 -0.403 1.00 30.16 455 THR A N 1
ATOM 3603 C CA . THR A 1 455 ? -19.791 -5.385 -1.783 1.00 30.16 455 THR A CA 1
ATOM 3604 C C . THR A 1 455 ? -18.749 -4.285 -2.059 1.00 30.16 455 THR A C 1
ATOM 3606 O O . THR A 1 455 ? -18.584 -3.883 -3.207 1.00 30.16 455 THR A O 1
ATOM 3609 N N . TRP A 1 456 ? -18.056 -3.754 -1.044 1.00 33.03 456 TRP A N 1
ATOM 3610 C CA . TRP A 1 456 ? -17.297 -2.500 -1.186 1.00 33.03 456 TRP A CA 1
ATOM 3611 C C . TRP A 1 456 ? -15.906 -2.457 -0.534 1.00 33.03 456 TRP A C 1
ATOM 3613 O O . TRP A 1 456 ? -15.299 -1.388 -0.488 1.00 33.03 456 TRP A O 1
ATOM 3623 N N . THR A 1 457 ? -15.338 -3.574 -0.073 1.00 31.86 457 THR A N 1
ATOM 3624 C CA . THR A 1 457 ? -13.995 -3.577 0.535 1.00 31.86 457 THR A CA 1
ATOM 3625 C C . THR A 1 457 ? -12.910 -4.122 -0.399 1.00 31.86 457 THR A C 1
ATOM 3627 O O . THR A 1 457 ? -12.655 -5.314 -0.430 1.00 31.86 457 THR A O 1
ATOM 3630 N N . VAL A 1 458 ? -12.194 -3.184 -1.035 1.00 33.53 458 VAL A N 1
ATOM 3631 C CA . VAL A 1 458 ? -10.775 -3.282 -1.451 1.00 33.53 458 VAL A CA 1
ATOM 3632 C C . VAL A 1 458 ? -10.460 -4.274 -2.594 1.00 33.53 458 VAL A C 1
ATOM 3634 O O . VAL A 1 458 ? -11.038 -5.344 -2.711 1.00 33.53 458 VAL A O 1
ATOM 3637 N N . GLY A 1 459 ? -9.570 -3.859 -3.506 1.00 31.06 459 GLY A N 1
ATOM 3638 C CA . GLY A 1 459 ? -9.316 -4.513 -4.796 1.00 31.06 459 GLY A CA 1
ATOM 3639 C C . GLY A 1 459 ? -8.862 -5.978 -4.735 1.00 31.06 459 GLY A C 1
ATOM 3640 O O . GLY A 1 459 ? -8.330 -6.444 -3.730 1.00 31.06 459 GLY A O 1
ATOM 3641 N N . ASP A 1 460 ? -9.041 -6.656 -5.872 1.00 31.52 460 ASP A N 1
ATOM 3642 C CA . ASP A 1 460 ? -8.933 -8.108 -6.108 1.00 31.52 460 ASP A CA 1
ATOM 3643 C C . ASP A 1 460 ? -7.703 -8.831 -5.513 1.00 31.52 460 ASP A C 1
ATOM 3645 O O . ASP A 1 460 ? -7.754 -10.044 -5.307 1.00 31.52 460 ASP A O 1
ATOM 3649 N N . ASP A 1 461 ? -6.617 -8.124 -5.185 1.00 33.88 461 ASP A N 1
ATOM 3650 C CA . ASP A 1 461 ? -5.410 -8.721 -4.596 1.00 33.88 461 ASP A CA 1
ATOM 3651 C C . ASP A 1 461 ? -5.573 -9.106 -3.106 1.00 33.88 461 ASP A C 1
ATOM 3653 O O . ASP A 1 461 ? -4.916 -10.044 -2.654 1.00 33.88 461 ASP A O 1
ATOM 3657 N N . ASP A 1 462 ? -6.474 -8.467 -2.346 1.00 36.16 462 ASP A N 1
ATOM 3658 C CA . ASP A 1 462 ? -6.721 -8.807 -0.927 1.00 36.16 462 ASP A CA 1
ATOM 3659 C C . ASP A 1 462 ? -7.722 -9.983 -0.754 1.00 36.16 462 ASP A C 1
ATOM 3661 O O . ASP A 1 462 ? -7.882 -10.526 0.343 1.00 36.16 462 ASP A O 1
ATOM 3665 N N . MET A 1 463 ? -8.366 -10.433 -1.842 1.00 32.94 463 MET A N 1
ATOM 3666 C CA . MET A 1 463 ? -9.308 -11.570 -1.871 1.00 32.94 463 MET A CA 1
ATOM 3667 C C . MET A 1 463 ? -8.612 -12.943 -1.924 1.00 32.94 463 MET A C 1
ATOM 3669 O O . MET A 1 463 ? -9.181 -13.957 -1.500 1.00 32.94 463 MET A O 1
ATOM 3673 N N . LEU A 1 464 ? -7.366 -13.000 -2.404 1.00 32.38 464 LEU A N 1
ATOM 3674 C CA . LEU A 1 464 ? -6.607 -14.253 -2.505 1.00 32.38 464 LEU A CA 1
ATOM 3675 C C . LEU A 1 464 ? -6.118 -14.753 -1.135 1.00 32.38 464 LEU A C 1
ATOM 3677 O O . LEU A 1 464 ? -6.146 -15.955 -0.877 1.00 32.38 464 LEU A O 1
ATOM 3681 N N . ASP A 1 465 ? -5.795 -13.846 -0.211 1.00 32.12 465 ASP A N 1
ATOM 3682 C CA . ASP A 1 465 ? -5.435 -14.213 1.167 1.00 32.12 465 ASP A CA 1
ATOM 3683 C C . ASP A 1 465 ? -6.657 -14.644 2.006 1.00 32.12 465 ASP A C 1
ATOM 3685 O O . ASP A 1 465 ? -6.519 -15.380 2.985 1.00 32.12 465 ASP A O 1
ATOM 3689 N N . LEU A 1 466 ? -7.872 -14.225 1.625 1.00 35.41 466 LEU A N 1
ATOM 3690 C CA . LEU A 1 466 ? -9.116 -14.615 2.302 1.00 35.41 466 LEU A CA 1
ATOM 3691 C C . LEU A 1 466 ? -9.632 -15.986 1.837 1.00 35.41 466 LEU A C 1
ATOM 3693 O O . LEU A 1 466 ? -10.082 -16.782 2.665 1.00 35.41 466 LEU A O 1
ATOM 3697 N N . SER A 1 467 ? -9.509 -16.295 0.545 1.00 30.38 467 SER A N 1
ATOM 3698 C CA . SER A 1 467 ? -9.960 -17.567 -0.043 1.00 30.38 467 SER A CA 1
ATOM 3699 C C . SER A 1 467 ? -9.032 -18.752 0.259 1.00 30.38 467 SER A C 1
ATOM 3701 O O . SER A 1 467 ? -9.507 -19.880 0.388 1.00 30.38 467 SER A O 1
ATOM 3703 N N . ALA A 1 468 ? -7.737 -18.516 0.500 1.00 29.27 468 ALA A N 1
ATOM 3704 C CA . ALA A 1 468 ? -6.800 -19.563 0.923 1.00 29.27 468 ALA A CA 1
ATOM 3705 C C . ALA A 1 468 ? -7.100 -20.141 2.326 1.00 29.27 468 ALA A C 1
ATOM 3707 O O . ALA A 1 468 ? -6.589 -21.199 2.682 1.00 29.27 468 ALA A O 1
ATOM 3708 N N . SER A 1 469 ? -7.950 -19.476 3.121 1.00 33.66 469 SER A N 1
ATOM 3709 C CA . SER A 1 469 ? -8.346 -19.928 4.464 1.00 33.66 469 SER A CA 1
ATOM 3710 C C . SER A 1 469 ? -9.693 -20.664 4.523 1.00 33.66 469 SER A C 1
ATOM 3712 O O . SER A 1 469 ? -10.076 -21.132 5.595 1.00 33.66 469 SER A O 1
ATOM 3714 N N . SER A 1 470 ? -10.421 -20.781 3.401 1.00 31.50 470 SER A N 1
ATOM 3715 C CA . SER A 1 470 ? -11.744 -21.431 3.350 1.00 31.50 470 SER A CA 1
ATOM 3716 C C . SER A 1 470 ? -11.796 -22.741 2.555 1.00 31.50 470 SER A C 1
ATOM 3718 O O . SER A 1 470 ? -12.861 -23.349 2.491 1.00 31.50 470 SER A O 1
ATOM 3720 N N . GLY A 1 471 ? -10.682 -23.199 1.976 1.00 29.03 471 GLY A N 1
ATOM 3721 C CA . GLY A 1 471 ? -10.597 -24.458 1.227 1.00 29.03 471 GLY A CA 1
ATOM 3722 C C . GLY A 1 471 ? -9.798 -25.529 1.967 1.00 29.03 471 GLY A C 1
ATOM 3723 O O . GLY A 1 471 ? -8.625 -25.726 1.670 1.00 29.03 471 GLY A O 1
ATOM 3724 N N . GLY A 1 472 ? -10.415 -26.199 2.941 1.00 26.70 472 GLY A N 1
ATOM 3725 C CA . GLY A 1 472 ? -9.871 -27.402 3.573 1.00 26.70 472 GLY A CA 1
ATOM 3726 C C . GLY A 1 472 ? -10.766 -28.594 3.262 1.00 26.70 472 GLY A C 1
ATOM 3727 O O . GLY A 1 472 ? -11.878 -28.667 3.780 1.00 26.70 472 GLY A O 1
ATOM 3728 N N . ASP A 1 473 ? -10.280 -29.480 2.394 1.00 25.17 473 ASP A N 1
ATOM 3729 C CA . ASP A 1 473 ? -10.937 -30.711 1.960 1.00 25.17 473 ASP A CA 1
ATOM 3730 C C . ASP A 1 473 ? -11.417 -31.581 3.130 1.00 25.17 473 ASP A C 1
ATOM 3732 O O . ASP A 1 473 ? -10.711 -31.824 4.113 1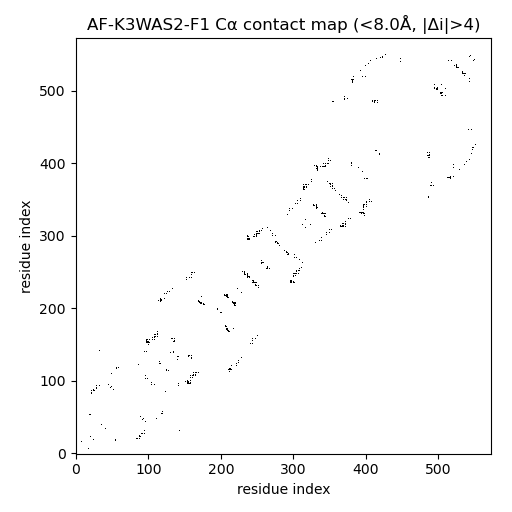.00 25.17 473 ASP A O 1
ATOM 3736 N N . VAL A 1 474 ? -12.637 -32.092 2.975 1.00 32.81 474 VAL A N 1
ATOM 3737 C CA . VAL A 1 474 ? -13.245 -33.108 3.830 1.00 32.81 474 VAL A CA 1
ATOM 3738 C C . VAL A 1 474 ? -12.554 -34.441 3.551 1.00 32.81 474 VAL A C 1
ATOM 3740 O O . VAL A 1 474 ? -12.854 -35.110 2.568 1.00 32.81 474 VAL A O 1
ATOM 3743 N N . HIS A 1 475 ? -11.665 -34.854 4.450 1.00 27.20 475 HIS A N 1
ATOM 3744 C CA . HIS A 1 475 ? -11.357 -36.266 4.639 1.00 27.20 475 HIS A CA 1
ATOM 3745 C C . HIS A 1 475 ? -11.427 -36.616 6.127 1.00 27.20 475 HIS A C 1
ATOM 3747 O O . HIS A 1 475 ? -10.655 -36.138 6.956 1.00 27.20 475 HIS A O 1
ATOM 3753 N N . GLU A 1 476 ? -12.416 -37.447 6.449 1.00 32.03 476 GLU A N 1
ATOM 3754 C CA . GLU A 1 476 ? -12.631 -38.066 7.749 1.00 32.03 476 GLU A CA 1
ATOM 3755 C C . GLU A 1 476 ? -11.420 -38.912 8.164 1.00 32.03 476 GLU A C 1
ATOM 3757 O O . GLU A 1 476 ? -11.048 -39.856 7.469 1.00 32.03 476 GLU A O 1
ATOM 3762 N N . SER A 1 477 ? -10.825 -38.590 9.317 1.00 27.69 477 SER A N 1
ATOM 3763 C CA . SER A 1 477 ? -10.472 -39.508 10.421 1.00 27.69 477 SER A CA 1
ATOM 3764 C C . SER A 1 477 ? -9.280 -38.976 11.234 1.00 27.69 477 SER A C 1
ATOM 3766 O O . SER A 1 477 ? -8.157 -38.872 10.754 1.00 27.69 477 SER A O 1
ATOM 3768 N N . GLY A 1 478 ? -9.540 -38.655 12.506 1.00 26.25 478 GLY A N 1
ATOM 3769 C CA . GLY A 1 478 ? -8.538 -38.237 13.495 1.00 26.25 478 GLY A CA 1
ATOM 3770 C C . GLY A 1 478 ? -8.876 -36.889 14.130 1.00 26.25 478 GLY A C 1
ATOM 3771 O O . GLY A 1 478 ? -8.750 -35.857 13.485 1.00 26.25 478 GLY A O 1
ATOM 3772 N N . GLN A 1 479 ? -9.316 -36.887 15.394 1.00 30.62 479 GLN A N 1
ATOM 3773 C CA . GLN A 1 479 ? -9.567 -35.660 16.161 1.00 30.62 479 GLN A CA 1
ATOM 3774 C C . GLN A 1 479 ? -8.297 -34.787 16.224 1.00 30.62 479 GLN A C 1
ATOM 3776 O O . GLN A 1 479 ? -7.327 -35.196 16.868 1.00 30.62 479 GLN A O 1
ATOM 3781 N N . PRO A 1 480 ? -8.285 -33.577 15.636 1.00 31.47 480 PRO A N 1
ATOM 3782 C CA . PRO A 1 480 ? -7.235 -32.608 15.894 1.00 31.47 480 PRO A CA 1
ATOM 3783 C C . PRO A 1 480 ? -7.543 -31.928 17.231 1.00 31.47 480 PRO A C 1
ATOM 3785 O O . PRO A 1 480 ? -8.659 -31.459 17.456 1.00 31.47 480 PRO A O 1
ATOM 3788 N N . GLN A 1 481 ? -6.560 -31.853 18.128 1.00 35.16 481 GLN A N 1
ATOM 3789 C CA . GLN A 1 481 ? -6.618 -30.943 19.273 1.00 35.16 481 GLN A CA 1
ATOM 3790 C C . GLN A 1 481 ? -6.825 -29.524 18.720 1.00 35.16 481 GLN A C 1
ATOM 3792 O O . GLN A 1 481 ? -5.921 -28.968 18.099 1.00 35.16 481 GLN A O 1
ATOM 3797 N N . SER A 1 482 ? -8.038 -28.976 18.848 1.00 48.16 482 SER A N 1
ATOM 3798 C CA . SER A 1 482 ? -8.381 -27.686 18.249 1.00 48.16 482 SER A CA 1
ATOM 3799 C C . SER A 1 482 ? -7.502 -26.600 18.858 1.00 48.16 482 SER A C 1
ATOM 3801 O O . SER A 1 482 ? -7.486 -26.441 20.082 1.00 48.16 482 SER A O 1
ATOM 3803 N N . ALA A 1 483 ? -6.785 -25.851 18.022 1.00 56.47 483 ALA A N 1
ATOM 3804 C CA . ALA A 1 483 ? -6.071 -24.663 18.467 1.00 56.47 483 ALA A CA 1
ATOM 3805 C C . ALA A 1 483 ? -7.032 -23.739 19.251 1.00 56.47 483 ALA A C 1
ATOM 3807 O O . ALA A 1 483 ? -8.197 -23.622 18.860 1.00 56.47 483 ALA A O 1
ATOM 3808 N N . PRO A 1 484 ? -6.585 -23.117 20.360 1.00 64.94 484 PRO A N 1
ATOM 3809 C CA . PRO A 1 484 ? -7.434 -22.233 21.153 1.00 64.94 484 PRO A CA 1
ATOM 3810 C C . PRO A 1 484 ? -7.929 -21.069 20.290 1.00 64.94 484 PRO A C 1
ATOM 3812 O O . PRO A 1 484 ? -7.147 -20.494 19.525 1.00 64.94 484 PRO A O 1
ATOM 3815 N N . SER A 1 485 ? -9.214 -20.727 20.413 1.00 75.12 485 SER A N 1
ATOM 3816 C CA . SER A 1 485 ? -9.797 -19.592 19.690 1.00 75.12 485 SER A CA 1
ATOM 3817 C C . SER A 1 485 ? -9.166 -18.271 20.150 1.00 75.12 485 SER A C 1
ATOM 3819 O O . SER A 1 485 ? -8.598 -18.188 21.245 1.00 75.12 485 SER A O 1
ATOM 3821 N N . LEU A 1 486 ? -9.262 -17.201 19.354 1.00 79.44 486 LEU A N 1
ATOM 3822 C CA . LEU A 1 486 ? -8.718 -15.901 19.761 1.00 79.44 486 LEU A CA 1
ATOM 3823 C C . LEU A 1 486 ? -9.413 -15.365 21.022 1.00 79.44 486 LEU A C 1
ATOM 3825 O O . LEU A 1 486 ? -8.772 -14.736 21.862 1.00 79.44 486 LEU A O 1
ATOM 3829 N N . VAL A 1 487 ? -10.706 -15.651 21.181 1.00 78.25 487 VAL A N 1
ATOM 3830 C CA . VAL A 1 487 ? -11.477 -15.301 22.381 1.00 78.25 487 VAL A CA 1
ATOM 3831 C C . VAL A 1 487 ? -10.959 -16.057 23.603 1.00 78.25 487 VAL A C 1
ATOM 3833 O O . VAL A 1 487 ? -10.808 -15.448 24.662 1.00 78.25 487 VAL A O 1
ATOM 3836 N N . ASP A 1 488 ? -10.608 -17.340 23.464 1.00 76.69 488 ASP A N 1
ATOM 3837 C CA . ASP A 1 488 ? -9.989 -18.101 24.557 1.00 76.69 488 ASP A CA 1
ATOM 3838 C C . ASP A 1 488 ? -8.641 -17.488 24.965 1.00 76.69 488 ASP A C 1
ATOM 3840 O O . ASP A 1 488 ? -8.366 -17.360 26.156 1.00 76.69 488 ASP A O 1
ATOM 3844 N N . LEU A 1 489 ? -7.840 -17.024 23.997 1.00 80.25 489 LEU A N 1
ATOM 3845 C CA . LEU A 1 489 ? -6.572 -16.335 24.271 1.00 80.25 489 LEU A CA 1
ATOM 3846 C C . LEU A 1 489 ? -6.773 -14.995 24.987 1.00 80.25 489 LEU A C 1
ATOM 3848 O O . LEU A 1 489 ? -6.026 -14.676 25.911 1.00 80.25 489 LEU A O 1
ATOM 3852 N N . ILE A 1 490 ? -7.779 -14.213 24.585 1.00 82.69 490 ILE A N 1
ATOM 3853 C CA . ILE A 1 490 ? -8.142 -12.963 25.268 1.00 82.69 490 ILE A CA 1
ATOM 3854 C C . ILE A 1 490 ? -8.568 -13.258 26.709 1.00 82.69 490 ILE A C 1
ATOM 3856 O O . ILE A 1 490 ? -8.120 -12.568 27.623 1.00 82.69 490 ILE A O 1
ATOM 3860 N N . ASN A 1 491 ? -9.393 -14.287 26.920 1.00 81.50 491 ASN A N 1
ATOM 3861 C CA . ASN A 1 491 ? -9.869 -14.678 28.246 1.00 81.50 491 ASN A CA 1
ATOM 3862 C C . ASN A 1 491 ? -8.718 -15.141 29.143 1.00 81.50 491 ASN A C 1
ATOM 3864 O O . ASN A 1 491 ? -8.579 -14.641 30.258 1.00 81.50 491 ASN A O 1
ATOM 3868 N N . GLU A 1 492 ? -7.853 -16.031 28.646 1.00 81.81 492 GLU A N 1
ATOM 3869 C CA . GLU A 1 492 ? -6.674 -16.508 29.375 1.00 81.81 492 GLU A CA 1
ATOM 3870 C C . GLU A 1 492 ? -5.759 -15.339 29.765 1.00 81.81 492 GLU A C 1
ATOM 3872 O O . GLU A 1 492 ? -5.306 -15.233 30.911 1.00 81.81 492 GLU A O 1
ATOM 3877 N N . PHE A 1 493 ? -5.521 -14.417 28.828 1.00 83.50 493 PHE A N 1
ATOM 3878 C CA . PHE A 1 493 ? -4.703 -13.238 29.078 1.00 83.50 493 PHE A CA 1
ATOM 3879 C C . PHE A 1 493 ? -5.347 -12.291 30.099 1.00 83.50 493 PHE A C 1
ATOM 3881 O O . PHE A 1 493 ? -4.667 -11.820 31.018 1.00 83.50 493 PHE A O 1
ATOM 3888 N N . ALA A 1 494 ? -6.653 -12.037 29.980 1.00 77.81 494 ALA A N 1
ATOM 3889 C CA . ALA A 1 494 ? -7.405 -11.207 30.914 1.00 77.81 494 ALA A CA 1
ATOM 3890 C C . ALA A 1 494 ? -7.333 -11.782 32.335 1.00 77.81 494 ALA A C 1
ATOM 3892 O O . ALA A 1 494 ? -6.934 -11.061 33.248 1.00 77.81 494 ALA A O 1
ATOM 3893 N N . GLU A 1 495 ? -7.600 -13.081 32.505 1.00 78.44 495 GLU A N 1
ATOM 3894 C CA . GLU A 1 495 ? -7.536 -13.787 33.793 1.00 78.44 495 GLU A CA 1
ATOM 3895 C C . GLU A 1 495 ? -6.126 -13.780 34.410 1.00 78.44 495 GLU A C 1
ATOM 3897 O O . GLU A 1 495 ? -5.952 -13.584 35.620 1.00 78.44 495 GLU A O 1
ATOM 3902 N N . LYS A 1 496 ? -5.085 -13.960 33.586 1.00 80.38 496 LYS A N 1
ATOM 3903 C CA . LYS A 1 496 ? -3.680 -13.855 34.014 1.00 80.38 496 LYS A CA 1
ATOM 3904 C C . LYS A 1 496 ? -3.361 -12.443 34.515 1.00 80.38 496 LYS A C 1
ATOM 3906 O O . LYS A 1 496 ? -2.689 -12.288 35.538 1.00 80.38 496 LYS A O 1
ATOM 3911 N N . LYS A 1 497 ? -3.872 -11.407 33.842 1.00 74.31 497 LYS A N 1
ATOM 3912 C CA . LYS A 1 497 ? -3.714 -10.006 34.261 1.00 74.31 497 LYS A CA 1
ATOM 3913 C C . LYS A 1 497 ? -4.485 -9.724 35.556 1.00 74.31 497 LYS A C 1
ATOM 3915 O O . LYS A 1 497 ? -3.956 -9.008 36.410 1.00 74.31 497 LYS A O 1
ATOM 3920 N N . THR A 1 498 ? -5.657 -10.333 35.766 1.00 67.25 498 THR A N 1
ATOM 3921 C CA . THR A 1 498 ? -6.424 -10.254 37.027 1.00 67.25 498 THR A CA 1
ATOM 3922 C C . THR A 1 498 ? -5.621 -10.761 38.208 1.00 67.25 498 THR A C 1
ATOM 3924 O O . THR A 1 498 ? -5.536 -10.078 39.221 1.00 67.25 498 THR A O 1
ATOM 3927 N N . LYS A 1 499 ? -4.988 -11.932 38.078 1.00 64.00 499 LYS A N 1
ATOM 3928 C CA . LYS A 1 499 ? -4.200 -12.538 39.163 1.00 64.00 499 LYS A CA 1
ATOM 3929 C C . LYS A 1 499 ? -3.015 -11.663 39.582 1.00 64.00 499 LYS A C 1
ATOM 3931 O O . LYS A 1 499 ? -2.653 -11.654 40.752 1.00 64.00 499 LYS A O 1
ATOM 3936 N N . ASN A 1 500 ? -2.457 -10.894 38.646 1.00 61.34 500 ASN A N 1
ATOM 3937 C CA . ASN A 1 500 ? -1.296 -10.037 38.894 1.00 61.34 500 ASN A CA 1
ATOM 3938 C C . ASN A 1 500 ? -1.648 -8.600 39.312 1.00 61.34 500 ASN A C 1
ATOM 3940 O O . ASN A 1 500 ? -0.841 -7.951 39.969 1.00 61.34 500 ASN A O 1
ATOM 3944 N N . THR A 1 501 ? -2.806 -8.070 38.906 1.00 57.69 501 THR A N 1
ATOM 3945 C CA . THR A 1 501 ? -3.152 -6.644 39.098 1.00 57.69 501 THR A CA 1
ATOM 3946 C C . THR A 1 501 ? -4.486 -6.400 39.803 1.00 57.69 501 THR A C 1
ATOM 3948 O O . THR A 1 501 ? -4.796 -5.253 40.113 1.00 57.69 501 THR A O 1
ATOM 3951 N N . GLY A 1 502 ? -5.285 -7.445 40.042 1.00 56.03 502 GLY A N 1
ATOM 3952 C CA . GLY A 1 502 ? -6.603 -7.379 40.684 1.00 56.03 502 GLY A CA 1
ATOM 3953 C C . GLY A 1 502 ? -7.682 -6.631 39.892 1.00 56.03 502 GLY A C 1
ATOM 3954 O O . GLY A 1 502 ? -8.730 -6.338 40.453 1.00 56.03 502 GLY A O 1
ATOM 3955 N N . LYS A 1 503 ? -7.431 -6.263 38.625 1.00 51.59 503 LYS A N 1
ATOM 3956 C CA . LYS A 1 503 ? -8.201 -5.206 37.944 1.00 51.59 503 LYS A CA 1
ATOM 3957 C C . LYS A 1 503 ? -9.375 -5.634 37.057 1.00 51.59 503 LYS A C 1
ATOM 3959 O O . LYS A 1 503 ? -10.191 -4.766 36.782 1.00 51.59 503 LYS A O 1
ATOM 3964 N N . TYR A 1 504 ? -9.465 -6.881 36.584 1.00 54.38 504 TYR A N 1
ATOM 3965 C CA . TYR A 1 504 ? -10.505 -7.260 35.608 1.00 54.38 504 TYR A CA 1
ATOM 3966 C C . TYR A 1 504 ? -10.825 -8.746 35.619 1.00 54.38 504 TYR A C 1
ATOM 3968 O O . TYR A 1 504 ? -9.934 -9.525 35.318 1.00 54.38 504 TYR A O 1
ATOM 3976 N N . VAL A 1 505 ? -12.068 -9.162 35.846 1.00 69.50 505 VAL A N 1
ATOM 3977 C CA . VAL A 1 505 ? -12.505 -10.515 35.446 1.00 69.50 505 VAL A CA 1
ATOM 3978 C C . VAL A 1 505 ? -12.801 -10.508 33.938 1.00 69.50 505 VAL A C 1
ATOM 3980 O O . VAL A 1 505 ? -13.311 -9.515 33.421 1.00 69.50 505 VAL A O 1
ATOM 3983 N N . ALA A 1 506 ? -12.506 -11.590 33.203 1.00 70.31 506 ALA A N 1
ATOM 3984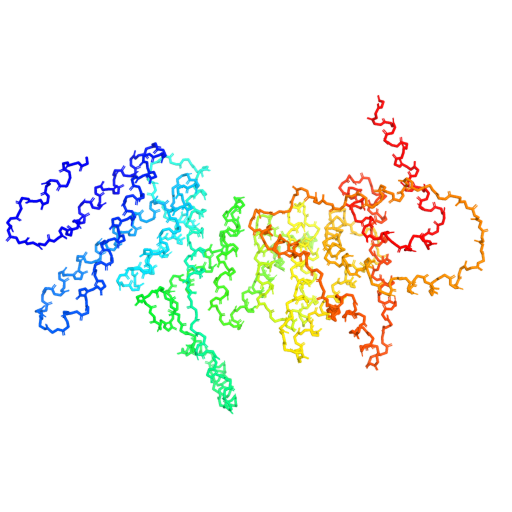 C CA . ALA A 1 506 ? -12.797 -11.673 31.761 1.00 70.31 506 ALA A CA 1
ATOM 3985 C C . ALA A 1 506 ? -14.272 -11.347 31.434 1.00 70.31 506 ALA A C 1
ATOM 3987 O O . ALA A 1 506 ? -14.567 -10.734 30.408 1.00 70.31 506 ALA A O 1
ATOM 3988 N N . SER A 1 507 ? -15.196 -11.673 32.345 1.00 68.44 507 SER A N 1
ATOM 3989 C CA . SER A 1 507 ? -16.608 -11.298 32.242 1.00 68.44 507 SER A CA 1
ATOM 3990 C C . SER A 1 507 ? -16.856 -9.791 32.299 1.00 68.44 507 SER A C 1
ATOM 3992 O O . SER A 1 507 ? -17.600 -9.267 31.475 1.00 68.44 507 SER A O 1
ATOM 3994 N N . GLU A 1 508 ? -16.210 -9.078 33.219 1.00 74.88 508 GLU A N 1
ATOM 3995 C CA . GLU A 1 508 ? -16.327 -7.619 33.340 1.00 74.88 508 GLU A CA 1
ATOM 3996 C C . GLU A 1 508 ? -15.746 -6.909 32.113 1.00 74.88 508 GLU A C 1
ATOM 3998 O O . GLU A 1 508 ? -16.302 -5.914 31.645 1.00 74.88 508 GLU A O 1
ATOM 4003 N N . PHE A 1 509 ? -14.650 -7.442 31.562 1.00 82.62 509 PHE A N 1
ATOM 4004 C CA . PHE A 1 509 ? -14.047 -6.940 30.329 1.00 82.62 509 PHE A CA 1
ATOM 4005 C C . PHE A 1 509 ? -15.039 -6.996 29.160 1.00 82.62 509 PHE A C 1
ATOM 4007 O O . PHE A 1 509 ? -15.347 -5.959 28.567 1.00 82.62 509 PHE A O 1
ATOM 4014 N N . TRP A 1 510 ? -15.586 -8.179 28.857 1.00 81.19 510 TRP A N 1
ATOM 4015 C CA . TRP A 1 510 ? -16.532 -8.334 27.747 1.00 81.19 510 TRP A CA 1
ATOM 4016 C C . TRP A 1 510 ? -17.830 -7.565 27.983 1.00 81.19 510 TRP A C 1
ATOM 4018 O O . TRP A 1 510 ? -18.342 -6.945 27.052 1.00 81.19 510 TRP A O 1
ATOM 4028 N N . GLN A 1 511 ? -18.326 -7.525 29.223 1.00 78.00 511 GLN A N 1
ATOM 4029 C CA . GLN A 1 511 ? -19.494 -6.723 29.576 1.00 78.00 511 GLN A CA 1
ATOM 4030 C C . GLN A 1 511 ? -19.264 -5.241 29.263 1.00 78.00 511 GLN A C 1
ATOM 4032 O O . GLN A 1 511 ? -20.118 -4.615 28.635 1.00 78.00 511 GLN A O 1
ATOM 4037 N N . ARG A 1 512 ? -18.111 -4.675 29.645 1.00 82.50 512 ARG A N 1
ATOM 4038 C CA . ARG A 1 512 ? -17.769 -3.278 29.345 1.00 82.50 512 ARG A CA 1
ATOM 4039 C C . ARG A 1 512 ? -17.671 -3.028 27.840 1.00 82.50 512 ARG A C 1
ATOM 4041 O O . ARG A 1 512 ? -18.280 -2.075 27.354 1.00 82.50 512 ARG A O 1
ATOM 4048 N N . VAL A 1 513 ? -16.953 -3.887 27.112 1.00 85.38 513 VAL A N 1
ATOM 4049 C CA . VAL A 1 513 ? -16.749 -3.743 25.661 1.00 85.38 513 VAL A CA 1
ATOM 4050 C C . VAL A 1 513 ? -18.082 -3.769 24.916 1.00 85.38 513 VAL A C 1
ATOM 4052 O O . VAL A 1 513 ? -18.423 -2.821 24.206 1.00 85.38 513 VAL A O 1
ATOM 4055 N N . LEU A 1 514 ? -18.872 -4.819 25.135 1.00 82.75 514 LEU A N 1
ATOM 4056 C CA . LEU A 1 514 ? -20.113 -5.044 24.402 1.00 82.75 514 LEU A CA 1
ATOM 4057 C C . LEU A 1 514 ? -21.201 -4.044 24.788 1.00 82.75 514 LEU A C 1
ATOM 4059 O O . LEU A 1 514 ? -21.899 -3.546 23.908 1.00 82.75 514 LEU A O 1
ATOM 4063 N N . THR A 1 515 ? -21.308 -3.666 26.066 1.00 80.00 515 THR A N 1
ATOM 4064 C CA . THR A 1 515 ? -22.247 -2.611 26.488 1.00 80.00 515 THR A CA 1
ATOM 4065 C C . THR A 1 515 ? -21.911 -1.281 25.810 1.00 80.00 515 THR A C 1
ATOM 4067 O O . THR A 1 515 ? -22.808 -0.590 25.322 1.00 80.00 515 THR A O 1
ATOM 4070 N N . GLY A 1 516 ? -20.622 -0.932 25.722 1.00 85.19 516 GLY A N 1
ATOM 4071 C CA . GLY A 1 516 ? -20.163 0.275 25.035 1.00 85.19 516 GLY A CA 1
ATOM 4072 C C . GLY A 1 516 ? -20.485 0.269 23.538 1.00 85.19 516 GLY A C 1
ATOM 4073 O O . GLY A 1 516 ? -20.974 1.270 23.002 1.00 85.19 516 GLY A O 1
ATOM 4074 N N . TRP A 1 517 ? -20.263 -0.859 22.861 1.00 87.38 517 TRP A N 1
ATOM 4075 C CA . TRP A 1 517 ? -20.558 -1.026 21.433 1.00 87.38 517 TRP A CA 1
ATOM 4076 C C . TRP A 1 517 ? -22.061 -1.018 21.140 1.00 87.38 517 TRP A C 1
ATOM 4078 O O . TRP A 1 517 ? -22.508 -0.307 20.237 1.00 87.38 517 TRP A O 1
ATOM 4088 N N . LEU A 1 518 ? -22.862 -1.727 21.940 1.00 83.38 518 LEU A N 1
ATOM 4089 C CA . LEU A 1 518 ? -24.323 -1.729 21.835 1.00 83.38 518 LEU A CA 1
ATOM 4090 C C . LEU A 1 518 ? -24.907 -0.337 22.081 1.00 83.38 518 LEU A C 1
ATOM 4092 O O . LEU A 1 518 ? -25.801 0.090 21.352 1.00 83.38 518 LEU A O 1
ATOM 4096 N N . CYS A 1 519 ? -24.388 0.408 23.061 1.00 84.19 519 CYS A N 1
ATOM 4097 C CA . CYS A 1 519 ? -24.834 1.774 23.324 1.00 84.19 519 CYS A CA 1
ATOM 4098 C C . CYS A 1 519 ? -24.553 2.703 22.129 1.00 84.19 519 CYS A C 1
ATOM 4100 O O . CYS A 1 519 ? -25.432 3.467 21.726 1.00 84.19 519 CYS A O 1
ATOM 4102 N N . GLN A 1 520 ? -23.365 2.609 21.515 1.00 88.81 520 GLN A N 1
ATOM 4103 C CA . GLN A 1 520 ? -23.019 3.396 20.318 1.00 88.81 520 GLN A CA 1
ATOM 4104 C C . GLN A 1 520 ? -23.910 3.026 19.128 1.00 88.81 520 GLN A C 1
ATOM 4106 O O . GLN A 1 520 ? -24.477 3.907 18.480 1.00 88.81 520 GLN A O 1
ATOM 4111 N N . THR A 1 521 ? -24.092 1.725 18.891 1.00 85.19 521 THR A N 1
ATOM 4112 C CA . THR A 1 521 ? -24.933 1.190 17.811 1.00 85.19 521 THR A CA 1
ATOM 4113 C C . THR A 1 521 ? -26.387 1.624 17.981 1.00 85.19 521 THR A C 1
ATOM 4115 O O . THR A 1 521 ? -27.016 2.090 17.036 1.00 85.19 521 THR A O 1
ATOM 4118 N N . ARG A 1 522 ? -26.921 1.578 19.207 1.00 82.69 522 ARG A N 1
ATOM 4119 C CA . ARG A 1 522 ? -28.275 2.052 19.519 1.00 82.69 522 ARG A CA 1
ATOM 4120 C C . ARG A 1 522 ? -28.436 3.543 19.234 1.00 82.69 522 ARG A C 1
ATOM 4122 O O . ARG A 1 522 ? -29.409 3.929 18.593 1.00 82.69 522 ARG A O 1
ATOM 4129 N N . GLN A 1 523 ? -27.503 4.377 19.696 1.00 84.12 523 GLN A N 1
ATOM 4130 C CA . GLN A 1 523 ? -27.557 5.824 19.455 1.00 84.12 523 GLN A CA 1
ATOM 4131 C C . GLN A 1 523 ? -27.525 6.153 17.956 1.00 84.12 523 GLN A C 1
ATOM 4133 O O . GLN A 1 523 ? -28.255 7.033 17.497 1.00 84.12 523 GLN A O 1
ATOM 4138 N N . ALA A 1 524 ? -26.702 5.439 17.187 1.00 86.56 524 ALA A N 1
ATOM 4139 C CA . ALA A 1 524 ? -26.616 5.594 15.741 1.00 86.56 524 ALA A CA 1
ATOM 4140 C C . ALA A 1 524 ? -27.872 5.090 15.015 1.00 86.56 524 ALA A C 1
ATOM 4142 O O . ALA A 1 524 ? -28.345 5.756 14.096 1.00 86.56 524 ALA A O 1
ATOM 4143 N N . PHE A 1 525 ? -28.471 3.990 15.473 1.00 83.06 525 PHE A N 1
ATOM 4144 C CA . PHE A 1 525 ? -29.732 3.476 14.941 1.00 83.06 525 PHE A CA 1
ATOM 4145 C C . PHE A 1 525 ? -30.894 4.463 15.129 1.00 83.06 525 PHE A C 1
ATOM 4147 O O . PHE A 1 525 ? -31.746 4.598 14.256 1.00 83.06 525 PHE A O 1
ATOM 4154 N N . THR A 1 526 ? -30.913 5.202 16.241 1.00 81.00 526 THR A N 1
ATOM 4155 C CA . THR A 1 526 ? -31.909 6.259 16.492 1.00 81.00 526 THR A CA 1
ATOM 4156 C C . THR A 1 526 ? -31.600 7.586 15.790 1.00 81.00 526 THR A C 1
ATOM 4158 O O . THR A 1 526 ? -32.334 8.555 15.966 1.00 81.00 526 THR A O 1
ATOM 4161 N N . SER A 1 527 ? -30.511 7.670 15.020 1.00 84.81 527 SER A N 1
ATOM 4162 C CA . SER A 1 527 ? -30.135 8.894 14.314 1.00 84.81 527 SER A CA 1
ATOM 4163 C C . SER A 1 527 ? -30.980 9.122 13.061 1.00 84.81 527 SER A C 1
ATOM 4165 O O . SER A 1 527 ? -31.333 8.189 12.340 1.00 84.81 527 SER A O 1
ATOM 4167 N N . ASN A 1 528 ? -31.212 10.393 12.729 1.00 85.56 528 ASN A N 1
ATOM 4168 C CA . ASN A 1 528 ? -31.836 10.781 11.462 1.00 85.56 528 ASN A CA 1
ATOM 4169 C C . ASN A 1 528 ? -30.925 10.498 10.252 1.00 85.56 528 ASN A C 1
ATOM 4171 O O . ASN A 1 528 ? -31.415 10.344 9.131 1.00 85.56 528 ASN A O 1
ATOM 4175 N N . GLN A 1 529 ? -29.610 10.389 10.469 1.00 87.69 529 GLN A N 1
ATOM 4176 C CA . GLN A 1 529 ? -28.634 10.145 9.408 1.00 87.69 529 GLN A CA 1
ATOM 4177 C C . GLN A 1 529 ? -28.775 8.728 8.842 1.00 87.69 529 GLN A C 1
ATOM 4179 O O . GLN A 1 529 ? -28.719 7.742 9.579 1.00 87.69 529 GLN A O 1
ATOM 4184 N N . PHE A 1 530 ? -28.944 8.623 7.521 1.00 87.75 530 PHE A N 1
ATOM 4185 C CA . PHE A 1 530 ? -29.097 7.340 6.827 1.00 87.75 530 PHE A CA 1
ATOM 4186 C C . PHE A 1 530 ? -27.887 6.419 7.040 1.00 87.75 530 PHE A C 1
ATOM 4188 O O . PHE A 1 530 ? -28.072 5.262 7.409 1.00 87.75 530 PHE A O 1
ATOM 4195 N N . GLU A 1 531 ? -26.664 6.939 6.895 1.00 85.88 531 GLU A N 1
ATOM 4196 C CA . GLU A 1 531 ? -25.437 6.137 7.022 1.00 85.88 531 GLU A CA 1
ATOM 4197 C C . GLU A 1 531 ? -25.288 5.494 8.403 1.00 85.88 531 GLU A C 1
ATOM 4199 O O . GLU A 1 531 ? -24.928 4.323 8.504 1.00 85.88 531 GLU A O 1
ATOM 4204 N N . LEU A 1 532 ? -25.654 6.217 9.468 1.00 87.31 532 LEU A N 1
ATOM 4205 C CA . LEU A 1 532 ? -25.636 5.689 10.833 1.00 87.31 532 LEU A CA 1
ATOM 4206 C C . LEU A 1 532 ? -26.641 4.552 11.027 1.00 87.31 532 LEU A C 1
ATOM 4208 O O . LEU A 1 532 ? -26.313 3.546 11.657 1.00 87.31 532 LEU A O 1
ATOM 4212 N N . ARG A 1 533 ? -27.841 4.670 10.452 1.00 85.75 533 ARG A N 1
ATOM 4213 C CA . ARG A 1 533 ? -28.840 3.594 10.480 1.00 85.75 533 ARG A CA 1
ATOM 4214 C C . ARG A 1 533 ? -28.383 2.383 9.675 1.00 85.75 533 ARG A C 1
ATOM 4216 O O . ARG A 1 533 ? -28.504 1.261 10.161 1.00 85.75 533 ARG A O 1
ATOM 4223 N N . ARG A 1 534 ? -27.826 2.608 8.482 1.00 88.12 534 ARG A N 1
ATOM 4224 C CA . ARG A 1 534 ? -27.305 1.557 7.600 1.00 88.12 534 ARG A CA 1
ATOM 4225 C C . ARG A 1 534 ? -26.205 0.747 8.286 1.00 88.12 534 ARG A C 1
ATOM 4227 O O . ARG A 1 534 ? -26.339 -0.468 8.376 1.00 88.12 534 ARG A O 1
ATOM 4234 N N . ILE A 1 535 ? -25.165 1.400 8.810 1.00 83.12 535 ILE A N 1
ATOM 4235 C CA . ILE A 1 535 ? -24.053 0.691 9.462 1.00 83.12 535 ILE A CA 1
ATOM 4236 C C . ILE A 1 535 ? -24.494 0.016 10.769 1.00 83.12 535 ILE A C 1
ATOM 4238 O O . ILE A 1 535 ? -24.073 -1.096 11.062 1.00 83.12 535 ILE A O 1
ATOM 4242 N N . SER A 1 536 ? -25.420 0.620 11.522 1.00 84.25 536 SER A N 1
ATOM 4243 C CA . SER A 1 536 ? -25.960 -0.013 12.734 1.00 84.25 536 SER A CA 1
ATOM 4244 C C . SER A 1 536 ? -26.698 -1.315 12.417 1.00 84.25 536 SER A C 1
ATOM 4246 O O . SER A 1 536 ? -26.535 -2.295 13.133 1.00 84.25 536 SER A O 1
ATOM 4248 N N . ARG A 1 537 ? -27.478 -1.350 11.326 1.00 79.31 537 ARG A N 1
ATOM 4249 C CA . ARG A 1 537 ? -28.162 -2.569 10.858 1.00 79.31 537 ARG A CA 1
ATOM 4250 C C . ARG A 1 537 ? -27.186 -3.677 10.470 1.00 79.31 537 ARG A C 1
ATOM 4252 O O . ARG A 1 537 ? -27.500 -4.836 10.691 1.00 79.31 537 ARG A O 1
ATOM 4259 N N . GLN A 1 538 ? -26.026 -3.318 9.925 1.00 80.88 538 GLN A N 1
ATOM 4260 C CA . GLN A 1 538 ? -24.983 -4.273 9.553 1.00 80.88 538 GLN A CA 1
ATOM 4261 C C . GLN A 1 538 ? -24.306 -4.896 10.787 1.00 80.88 538 GLN A C 1
ATOM 4263 O O . GLN A 1 538 ? -24.103 -6.103 10.831 1.00 80.88 538 GLN A O 1
ATOM 4268 N N . ILE A 1 539 ? -24.024 -4.086 11.812 1.00 78.50 539 ILE A N 1
ATOM 4269 C CA . ILE A 1 539 ? -23.308 -4.525 13.021 1.00 78.50 539 ILE A CA 1
ATOM 4270 C C . ILE A 1 539 ? -24.213 -5.316 13.976 1.00 78.50 539 ILE A C 1
ATOM 4272 O O . ILE A 1 539 ? -23.754 -6.236 14.655 1.00 78.50 539 ILE A O 1
ATOM 4276 N N . LEU A 1 540 ? -25.498 -4.947 14.062 1.00 73.44 540 LEU A N 1
ATOM 4277 C CA . LEU A 1 540 ? -26.443 -5.501 15.039 1.00 73.44 540 LEU A CA 1
ATOM 4278 C C . LEU A 1 540 ? -26.480 -7.042 15.056 1.00 73.44 540 LEU A C 1
ATOM 4280 O O . LEU A 1 540 ? -26.308 -7.575 16.150 1.00 73.44 540 LEU A O 1
ATOM 4284 N N . PRO A 1 541 ? -26.615 -7.761 13.920 1.00 71.38 541 PRO A N 1
ATOM 4285 C CA . PRO A 1 541 ? -26.603 -9.227 13.893 1.00 71.38 541 PRO A CA 1
ATOM 4286 C C . PRO A 1 541 ? -25.353 -9.845 14.531 1.00 71.38 541 PRO A C 1
ATOM 4288 O O . PRO A 1 541 ? -25.449 -10.800 15.305 1.00 71.38 541 PRO A O 1
ATOM 4291 N N . GLY A 1 542 ? -24.176 -9.269 14.267 1.00 65.69 542 GLY A N 1
ATOM 4292 C CA . GLY A 1 542 ? -22.910 -9.727 14.843 1.00 65.69 542 GLY A CA 1
ATOM 4293 C C . GLY A 1 542 ? -22.804 -9.481 16.352 1.00 65.69 542 GLY A C 1
ATOM 4294 O O . GLY A 1 542 ? -22.115 -10.220 17.050 1.00 65.69 542 GLY A O 1
ATOM 4295 N N . LEU A 1 543 ? -23.531 -8.489 16.877 1.00 66.50 543 LEU A N 1
ATOM 4296 C CA . LEU A 1 543 ? -23.650 -8.233 18.316 1.00 66.50 543 LEU A CA 1
ATOM 4297 C C . LEU A 1 543 ? -24.818 -8.987 18.981 1.00 66.50 543 LEU A C 1
ATOM 4299 O O . LEU A 1 543 ? -24.843 -9.082 20.207 1.00 66.50 543 LEU A O 1
ATOM 4303 N N . SER A 1 544 ? -25.796 -9.489 18.214 1.00 57.19 544 SER A N 1
ATOM 4304 C CA . SER A 1 544 ? -27.057 -10.042 18.736 1.00 57.19 544 SER A CA 1
ATOM 4305 C C . SER A 1 544 ? -27.226 -11.561 18.608 1.00 57.19 544 SER A C 1
ATOM 4307 O O . SER A 1 544 ? -28.148 -12.099 19.216 1.00 57.19 544 SER A O 1
ATOM 4309 N N . SER A 1 545 ? -26.384 -12.268 17.851 1.00 47.72 545 SER A N 1
ATOM 4310 C CA . SER A 1 545 ? -26.655 -13.639 17.362 1.00 47.72 545 SER A CA 1
ATOM 4311 C C . SER A 1 545 ? -26.420 -14.820 18.323 1.00 47.72 545 SER A C 1
ATOM 4313 O O . SER A 1 545 ? -26.329 -15.953 17.868 1.00 47.72 545 SER A O 1
ATOM 4315 N N . SER A 1 546 ? -26.434 -14.639 19.646 1.00 43.47 546 SER A N 1
ATOM 4316 C CA . SER A 1 546 ? -26.673 -15.775 20.569 1.00 43.47 546 SER A CA 1
ATOM 4317 C C . SER A 1 546 ? -26.855 -15.304 22.011 1.00 43.47 546 SER A C 1
ATOM 4319 O O . SER A 1 546 ? -25.901 -14.827 22.616 1.00 43.47 546 SER A O 1
ATOM 4321 N N . ASP A 1 547 ? -28.051 -15.445 22.586 1.00 42.78 547 ASP A N 1
ATOM 4322 C CA . ASP A 1 547 ? -28.368 -15.227 24.015 1.00 42.78 547 ASP A CA 1
ATOM 4323 C C . ASP A 1 547 ? -28.131 -13.806 24.606 1.00 42.78 547 ASP A C 1
ATOM 4325 O O . ASP A 1 547 ? -28.656 -13.496 25.679 1.00 42.78 547 ASP A O 1
ATOM 4329 N N . TRP A 1 548 ? -27.422 -12.905 23.912 1.00 41.72 548 TRP A N 1
ATOM 4330 C CA . TRP A 1 548 ? -27.133 -11.514 24.315 1.00 41.72 548 TRP A CA 1
ATOM 4331 C C . TRP A 1 548 ? -28.390 -10.643 24.490 1.00 41.72 548 TRP A C 1
ATOM 4333 O O . TRP A 1 548 ? -28.399 -9.663 25.237 1.00 41.72 548 TRP A O 1
ATOM 4343 N N . THR A 1 549 ? -29.480 -11.010 23.817 1.00 38.69 549 THR A N 1
ATOM 4344 C CA . THR A 1 549 ? -30.715 -10.229 23.663 1.00 38.69 549 THR A CA 1
ATOM 4345 C C . THR A 1 549 ? -31.691 -10.319 24.836 1.00 38.69 549 THR A C 1
ATOM 4347 O O . THR A 1 549 ? -32.546 -9.444 24.967 1.00 38.69 549 THR A O 1
ATOM 4350 N N . ARG A 1 550 ? -31.557 -11.292 25.752 1.00 37.38 550 ARG A N 1
ATOM 4351 C CA . ARG A 1 550 ? -32.473 -11.415 26.910 1.00 37.38 550 ARG A CA 1
ATOM 4352 C C . ARG A 1 550 ? -32.334 -10.294 27.952 1.00 37.38 550 ARG A C 1
ATOM 4354 O O . ARG A 1 550 ? -33.207 -10.161 28.803 1.00 37.38 550 ARG A O 1
ATOM 4361 N N . GLN A 1 551 ? -31.274 -9.483 27.892 1.00 38.31 551 GLN A N 1
ATOM 4362 C CA . GLN A 1 551 ? -30.977 -8.435 28.886 1.00 38.31 551 GLN A CA 1
ATOM 4363 C C . GLN A 1 551 ? -31.195 -7.000 28.399 1.00 38.31 551 GLN A C 1
ATOM 4365 O O . GLN A 1 551 ? -31.131 -6.064 29.197 1.00 38.31 551 GLN A O 1
ATOM 4370 N N . ILE A 1 552 ? -31.520 -6.793 27.122 1.00 38.50 552 ILE A N 1
ATOM 4371 C CA . ILE A 1 552 ? -31.970 -5.481 26.653 1.00 38.50 552 ILE A CA 1
ATOM 4372 C C . ILE A 1 552 ? -33.464 -5.401 26.967 1.00 38.50 552 ILE A C 1
ATOM 4374 O O . ILE A 1 552 ? -34.278 -5.979 26.256 1.00 38.50 552 ILE A O 1
ATOM 4378 N N . SER A 1 553 ? -33.807 -4.720 28.067 1.00 33.44 553 SER A N 1
ATOM 4379 C CA . SER A 1 553 ? -35.169 -4.476 28.573 1.00 33.44 553 SER A CA 1
ATOM 4380 C C . SER A 1 553 ? -36.261 -4.539 27.492 1.00 33.44 553 SER A C 1
ATOM 4382 O O . SER A 1 553 ? -36.174 -3.848 26.469 1.00 33.44 553 SER A O 1
ATOM 4384 N N . SER A 1 554 ? -37.309 -5.313 27.779 1.00 35.12 554 SER A N 1
ATOM 4385 C CA . SER A 1 554 ? -38.477 -5.671 26.954 1.00 35.12 554 SER A CA 1
ATOM 4386 C C . SER A 1 554 ? -39.252 -4.516 26.295 1.00 35.12 554 SER A C 1
ATOM 4388 O O . SER A 1 554 ? -40.157 -4.758 25.504 1.00 35.12 554 SER A O 1
ATOM 4390 N N . SER A 1 555 ? -38.885 -3.260 26.541 1.00 32.47 555 SER A N 1
ATOM 4391 C CA . SER A 1 555 ? -39.436 -2.074 25.879 1.00 32.47 555 SER A CA 1
ATOM 4392 C C . SER A 1 555 ? -38.635 -1.600 24.655 1.00 32.47 555 SER A C 1
ATOM 4394 O O . SER A 1 555 ? -39.181 -0.881 23.823 1.00 32.47 555 SER A O 1
ATOM 4396 N N . THR A 1 556 ? -37.361 -1.990 24.505 1.00 38.41 556 THR A N 1
ATOM 4397 C CA . THR A 1 556 ? -36.456 -1.413 23.482 1.00 38.41 556 THR A CA 1
ATOM 4398 C C . THR A 1 556 ? -36.317 -2.288 22.231 1.00 38.41 556 THR A C 1
ATOM 4400 O O . THR A 1 556 ? -36.306 -1.763 21.119 1.00 38.41 556 THR A O 1
ATOM 4403 N N . PHE A 1 557 ? -36.277 -3.616 22.382 1.00 38.72 557 PHE A N 1
ATOM 4404 C CA . PHE A 1 557 ? -36.178 -4.544 21.243 1.00 38.72 557 PHE A CA 1
ATOM 4405 C C . PHE A 1 557 ? -37.458 -4.553 20.395 1.00 38.72 557 PHE A C 1
ATOM 4407 O O . PHE A 1 557 ? -37.405 -4.554 19.166 1.00 38.72 557 PHE A O 1
ATOM 4414 N N . TYR A 1 558 ? -38.612 -4.428 21.060 1.00 37.22 558 TYR A N 1
ATOM 4415 C CA . TYR A 1 558 ? -39.911 -4.323 20.401 1.00 37.22 558 TYR A CA 1
ATOM 4416 C C . TYR A 1 558 ? -39.998 -3.073 19.515 1.00 37.22 558 TYR A C 1
ATOM 4418 O O . TYR A 1 558 ? -40.572 -3.137 18.436 1.00 37.22 558 TYR A O 1
ATOM 4426 N N . PHE A 1 559 ? -39.385 -1.952 19.913 1.00 36.56 559 PHE A N 1
ATOM 4427 C CA . PHE A 1 559 ? -39.431 -0.698 19.151 1.00 36.56 559 PHE A CA 1
ATOM 4428 C C . PHE A 1 559 ? -38.560 -0.737 17.886 1.00 36.56 559 PHE A C 1
ATOM 4430 O O . PHE A 1 559 ? -38.928 -0.148 16.880 1.00 36.56 559 PHE A O 1
ATOM 4437 N N . ILE A 1 560 ? -37.429 -1.449 17.912 1.00 38.62 560 ILE A N 1
ATOM 4438 C CA . ILE A 1 560 ? -36.494 -1.541 16.777 1.00 38.62 560 ILE A CA 1
ATOM 4439 C C . ILE A 1 560 ? -37.068 -2.415 15.650 1.00 38.62 560 ILE A C 1
ATOM 4441 O O . ILE A 1 560 ? -37.022 -2.008 14.491 1.00 38.62 560 ILE A O 1
ATOM 4445 N N . PHE A 1 561 ? -37.686 -3.554 15.982 1.00 38.38 561 PHE A N 1
ATOM 4446 C CA . PHE A 1 561 ? -38.282 -4.459 14.987 1.00 38.38 561 PHE A CA 1
ATOM 4447 C C . PHE A 1 561 ? -39.697 -4.048 14.542 1.00 38.38 561 PHE A C 1
ATOM 4449 O O . PHE A 1 561 ? -40.039 -4.197 13.369 1.00 38.38 561 PHE A O 1
ATOM 4456 N N . THR A 1 562 ? -40.522 -3.443 15.411 1.00 38.16 562 THR A N 1
ATOM 4457 C CA . THR A 1 562 ? -41.850 -2.947 14.978 1.00 38.16 562 THR A CA 1
ATOM 4458 C C . THR A 1 562 ? -41.782 -1.693 14.103 1.00 38.16 562 THR A C 1
ATOM 4460 O O . THR A 1 562 ? -42.699 -1.464 13.309 1.00 38.16 562 THR A O 1
ATOM 4463 N N . PHE A 1 563 ? -40.712 -0.894 14.200 1.00 34.91 563 PHE A N 1
ATOM 4464 C CA . PHE A 1 563 ? -40.516 0.272 13.334 1.00 34.91 563 PHE A CA 1
ATOM 4465 C C . PHE A 1 563 ? -40.102 -0.127 11.911 1.00 34.91 563 PHE A C 1
ATOM 4467 O O . PHE A 1 563 ? -40.501 0.541 10.959 1.00 34.91 563 PHE A O 1
ATOM 4474 N N . ASP A 1 564 ? -39.373 -1.239 11.749 1.00 39.75 564 ASP A N 1
ATOM 4475 C CA . ASP A 1 564 ? -38.922 -1.715 10.435 1.00 39.75 564 ASP A CA 1
ATOM 4476 C C . ASP A 1 564 ? -40.101 -2.180 9.566 1.00 39.75 564 ASP A C 1
ATOM 4478 O O . ASP A 1 564 ? -40.194 -1.794 8.406 1.00 39.75 564 ASP A O 1
ATOM 4482 N N . LYS A 1 565 ? -41.096 -2.869 10.145 1.00 33.75 565 LYS A N 1
ATOM 4483 C CA . LYS A 1 565 ? -42.290 -3.302 9.397 1.00 33.75 565 LYS A CA 1
ATOM 4484 C C . LYS A 1 565 ? -43.141 -2.128 8.889 1.00 33.75 565 LYS A C 1
ATOM 4486 O O . LYS A 1 565 ? -43.528 -2.108 7.725 1.00 33.75 565 LYS A O 1
ATOM 4491 N N . ARG A 1 566 ? -43.379 -1.105 9.723 1.00 34.69 566 ARG A N 1
ATOM 4492 C CA . ARG A 1 566 ? -44.208 0.059 9.336 1.00 34.69 566 ARG A CA 1
ATOM 4493 C C . ARG A 1 566 ? -43.526 0.986 8.334 1.00 34.69 566 ARG A C 1
ATOM 4495 O O . ARG A 1 566 ? -44.220 1.637 7.566 1.00 34.69 566 ARG A O 1
ATOM 4502 N N . HIS A 1 567 ? -42.197 1.089 8.353 1.00 35.97 567 HIS A N 1
ATOM 4503 C CA . HIS A 1 567 ? -41.470 1.947 7.413 1.00 35.97 567 HIS A CA 1
ATOM 4504 C C . HIS A 1 567 ? -41.270 1.264 6.052 1.00 35.97 567 HIS A C 1
ATOM 4506 O O . HIS A 1 567 ? -41.287 1.939 5.028 1.00 35.97 567 HIS A O 1
ATOM 4512 N N . TRP A 1 568 ? -41.154 -0.069 6.026 1.00 32.41 568 TRP A N 1
ATOM 4513 C CA . TRP A 1 568 ? -41.095 -0.841 4.782 1.00 32.41 568 TRP A CA 1
ATOM 4514 C C . TRP A 1 568 ? -42.449 -0.881 4.055 1.00 32.41 568 TRP A C 1
ATOM 4516 O O . TRP A 1 568 ? -42.496 -0.678 2.845 1.00 32.41 568 TRP A O 1
ATOM 4526 N N . GLU A 1 569 ? -43.561 -1.030 4.787 1.00 32.22 569 GLU A N 1
ATOM 4527 C CA . GLU A 1 569 ? -44.923 -0.970 4.222 1.00 32.22 569 GLU A CA 1
ATOM 4528 C C . GLU A 1 569 ? -45.274 0.416 3.641 1.00 32.22 569 GLU A C 1
ATOM 4530 O O . GLU A 1 569 ? -46.069 0.506 2.710 1.00 32.22 569 GLU A O 1
ATOM 4535 N N . HIS A 1 570 ? -44.644 1.490 4.131 1.00 33.75 570 HIS A N 1
ATOM 4536 C CA . HIS A 1 570 ? -44.906 2.866 3.689 1.00 33.75 570 HIS A CA 1
ATOM 4537 C C . HIS A 1 570 ? -44.013 3.344 2.529 1.00 33.75 570 HIS A C 1
ATOM 4539 O O . HIS A 1 570 ? -44.294 4.389 1.950 1.00 33.75 570 HIS A O 1
ATOM 4545 N N . CYS A 1 571 ? -42.939 2.611 2.211 1.00 31.59 571 CYS A N 1
ATOM 4546 C CA . CYS A 1 571 ? -42.065 2.864 1.055 1.00 31.59 571 CYS A CA 1
ATOM 4547 C C . CYS A 1 571 ? -42.423 1.997 -0.170 1.00 31.59 571 CYS A C 1
ATOM 4549 O O . CYS A 1 571 ? -41.831 2.172 -1.233 1.00 31.59 571 CYS A O 1
ATOM 4551 N N . LEU A 1 572 ? -43.353 1.048 -0.012 1.00 29.02 572 LEU A N 1
ATOM 4552 C CA . LEU A 1 572 ? -43.885 0.181 -1.074 1.00 29.02 572 LEU A CA 1
ATOM 4553 C C . LEU A 1 572 ? -45.315 0.523 -1.509 1.00 29.02 572 LEU A C 1
ATOM 4555 O O . LEU A 1 572 ? -45.843 -0.122 -2.415 1.00 29.02 572 LEU A O 1
ATOM 4559 N N . GLN A 1 573 ? -45.918 1.528 -0.877 1.00 28.27 573 GLN A N 1
ATOM 4560 C CA . GLN A 1 573 ? -47.083 2.264 -1.371 1.00 28.27 573 GLN A CA 1
ATOM 4561 C C . GLN A 1 573 ? -46.610 3.606 -1.916 1.00 28.27 573 GLN A C 1
ATOM 4563 O O . GLN A 1 573 ? -47.213 4.063 -2.912 1.00 28.27 573 GLN A O 1
#

Mean predicted aligned error: 15.02 Å

Foldseek 3Di:
DVVLVVVQPPDDDDPDPDDDALVNLVVLLVVLLPDPDPVVNLVSLVVSLVVLCVNLVVCVVPVVPPPDDDDPVVVVVVVVRLVSVLVSLLLSLLCQLQDLDPVSNLVSLVSSLVSLLSRQDVVSNLVSLLVLLCLLLVVDDSRPDDPDPVRSVSSNLSSLLSLLVNLLQKDKPCVLVCVCVPDVVVVVVVVVVVCVVVVDPDDDPSIAIDRPDNRGRHRDDRPCLVPVLVVSLLSQLLDPDPSSLLSSLSSVLSSLVSDDQVVLVVVLVVLLVVQQDQPPPPDPDDPSPRDGDDPSSLLSSLSNLLSSLLVHQLQVCLVCVVSNVVSLLVQLLDPDVSSLLSSLSSLLSLLCNLVPDDPDPDDPSNLSSLVSVLVSLLVLLDDPPPNPPDDLSSLLSSLSNLLSVLVVQLVCCVPPPVVVVLLVVVVVVPPPDDDDDDDDVVVLVVLPPDPPDPPDDDDPVVVVVVVVVVDDDDDDDDDDPDDRGSLSVSQVSQVVVCVVPVDDHSSRSVCSSLVSSVVSLLVLCPDPDPSSVVSSVSCCSSSPNPSNPPPPPPVRVCVSVVVVVVVVVVVVD